Protein 4XCZ (pdb70)

Sequence (397 aa):
MKLIIAGKNNIAVDVTKWIIKTISDIELYSVCNENDHGNDSFQLSFKKFCIQFNIPIISLEDAYHLEDAIFLSSLEFDKIIHPSKFTHNNRIFNIHFSYLPAYKGMYTSAWPILNNEQESGVTLHKIDDHGIDTGAIIDQQKFPLDIEETAKTLYLKYIKIGTEIVIKNLPALISGNYSIVEQSAIKSSYYSKKSIDYKNNLMIDLNKTAHEILQQIIRAFTFRDYQLPRIDDIDIFHGEILSSKSLSKPGTILEKNNYHLILSTIDYDIKLYSDNFDEILTACEDKSPEFISKLLKTENILFEKNHLGWSPIIIAAYHGNMDVIEWLVSKGVNINDRNYKGTTVAMYFKDYMLRSGNYTGLENLINLGLDLFLKDNEGLSVFDYMRKNKNIELFNFMSTFN

B-factor: mean 19.56, std 9.24, range [7.69, 108.97]

InterPro domains:
  IPR002110 Ankyrin repeat [PF12796] (277-343)
  IPR002110 Ankyrin repeat [PS50088] (303-335)
  IPR002110 Ankyrin repeat [SM00248] (303-332)
  IPR002376 Formyl transferase, N-terminal [PF00551] (87-164)
  IPR011034 Formyl transferase-like, C-terminal domain superfamily [SSF50486] (194-268)
  IPR036477 Formyl transferase, N-terminal domain superfamily [SSF53328] (1-190)
  IPR036770 Ankyrin repeat-containing domain superfamily [G3DSA:1.25.40.20] (271-396)
  IPR036770 Ankyrin repeat-containing domain superfamily [SSF48403] (258-392)

Organism: NCBI:txid126385

Solvent-accessible surface area: 19283 Å² total; per-residue (Å²): 87,48,0,0,1,0,0,54,20,37,0,0,0,56,0,1,82,54,0,83,181,70,40,100,133,23,90,20,32,0,6,21,4,134,109,15,139,23,114,47,56,30,6,27,6,1,66,91,15,0,117,130,96,133,11,66,64,29,48,11,98,70,0,28,143,37,101,94,0,0,0,0,4,0,44,30,68,102,106,14,42,38,102,97,19,96,20,98,69,2,0,19,2,14,6,0,69,2,26,15,17,20,15,59,60,13,12,1,41,0,3,39,63,68,56,132,84,6,0,0,0,0,4,27,23,50,117,40,81,26,53,2,6,15,20,35,42,55,121,24,95,26,82,155,66,6,5,6,22,62,0,26,70,56,0,12,121,32,0,17,74,0,0,48,143,19,0,67,28,2,47,80,47,128,59,88,92,95,126,29,59,88,140,160,48,41,100,52,34,141,192,43,13,85,65,192,84,45,140,25,72,41,98,75,36,1,82,67,0,3,19,23,0,14,1,12,4,13,45,59,152,38,24,4,144,15,60,107,38,53,0,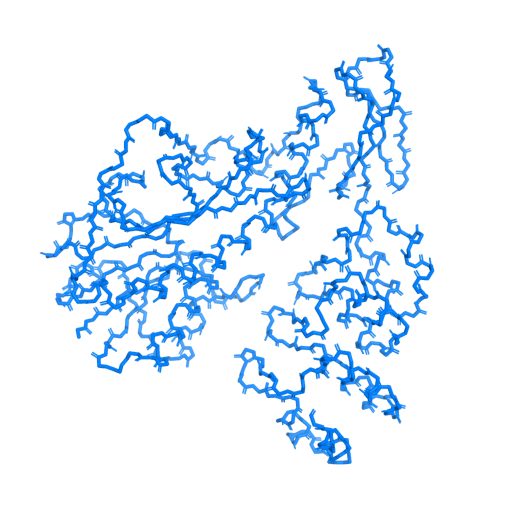4,3,5,72,77,39,107,56,110,34,187,39,159,41,19,47,76,73,76,96,59,136,143,22,0,25,0,0,5,102,48,87,7,0,50,0,20,12,39,14,5,108,95,0,19,84,5,0,67,105,87,53,28,103,88,0,46,143,51,24,53,14,82,48,3,1,103,23,42,27,147,59,0,96,2,0,0,2,14,0,0,87,68,16,18,43,93,0,0,57,42,0,33,88,74,59,10,87,12,28,20,77,13,32,118,6,28,2,0,2,10,27,1,16,52,35,0,77,132,55,57,61,43,120,12,0,101,66,0,28,117,72,41,10,46,3,118,43,118,14,64,131,38,46,9,1,26,44,56,0,144,134,82,173,37,91,136,2,38,77,71,0,62,102,31,179

Structure (mmCIF, N/CA/C/O backbone):
data_4XCZ
#
_entry.id   4XCZ
#
_cell.length_a   78.235
_cell.length_b   78.235
_cell.length_c   151.131
_cell.angle_alpha   90.00
_cell.angle_beta   90.00
_cell.angle_gamma   90.00
#
_symmetry.space_group_name_H-M   'P 41 21 2'
#
loop_
_entity.id
_entity.type
_entity.pdbx_description
1 polymer TDP-3-aminoquinovose-N-formyltransferase
2 non-polymer 'N-{[4-({[(6R)-2-amino-5-formyl-4-oxo-1,4,5,6,7,8-hexahydropteridin-6-yl]methyl}amino)phenyl]carbonyl}-L-glutamic acid'
3 non-polymer '[(3R,4S,5S,6R)-4-amino-3,5-dihydroxy-6-methyloxan-2-yl][hydroxy-[[(2R,3S,5R)-3-hydroxy-5-(5-methyl-2,4-dioxopyrimidin-1-yl)oxolan-2-yl]methoxy]phosphoryl] hydrogen phosphate'
4 non-polymer 'SODIUM ION'
5 non-polymer 'POTASSIUM ION'
6 non-polymer 'CHLORIDE ION'
7 non-polymer 1,2-ETHANEDIOL
8 water water
#
loop_
_atom_site.group_PDB
_atom_site.id
_atom_site.type_symbol
_atom_site.label_atom_id
_atom_site.label_alt_id
_atom_site.label_comp_id
_atom_site.label_asym_id
_atom_site.label_entity_id
_atom_site.label_seq_id
_atom_site.pdbx_PDB_ins_code
_atom_site.Cartn_x
_atom_site.Cartn_y
_atom_site.Cartn_z
_atom_site.occupancy
_atom_site.B_iso_or_equiv
_atom_site.auth_seq_id
_atom_site.auth_comp_id
_atom_site.auth_asym_id
_atom_site.auth_atom_id
_atom_site.pdbx_PDB_model_num
ATOM 1 N N . MET A 1 21 ? -9.920 42.480 7.207 1.00 50.65 1 MET A N 1
ATOM 2 C CA . MET A 1 21 ? -10.865 43.167 8.129 1.00 45.92 1 MET A CA 1
ATOM 3 C C . MET A 1 21 ? -10.761 44.668 7.864 1.00 35.42 1 MET A C 1
ATOM 4 O O . MET A 1 21 ? -10.185 45.068 6.864 1.00 39.64 1 MET A O 1
ATOM 9 N N . LYS A 1 22 ? -11.377 45.485 8.710 1.00 24.76 2 LYS A N 1
ATOM 10 C CA . LYS A 1 22 ? -11.420 46.916 8.463 1.00 20.25 2 LYS A CA 1
ATOM 11 C C . LYS A 1 22 ? -10.477 47.615 9.456 1.00 17.63 2 LYS A C 1
ATOM 12 O O . LYS A 1 22 ? -10.352 47.162 10.580 1.00 17.07 2 LYS A O 1
ATOM 18 N N . LEU A 1 23 ? -9.819 48.687 9.010 1.00 17.11 3 LEU A N 1
ATOM 19 C CA . LEU A 1 23 ? -8.943 49.509 9.865 1.00 16.40 3 LEU A CA 1
ATOM 20 C C . LEU A 1 23 ? -9.362 50.969 9.676 1.00 14.23 3 LEU A C 1
ATOM 21 O O . LEU A 1 23 ? -9.444 51.455 8.554 1.00 17.39 3 LEU A O 1
ATOM 26 N N . ILE A 1 24 ? -9.720 51.613 10.791 1.00 13.30 4 ILE A N 1
ATOM 27 C CA . ILE A 1 24 ? -10.191 52.959 10.752 1.00 13.08 4 ILE A CA 1
ATOM 28 C C . ILE A 1 24 ? -9.090 53.803 11.404 1.00 12.80 4 ILE A C 1
ATOM 29 O O . ILE A 1 24 ? -8.681 53.508 12.526 1.00 13.31 4 ILE A O 1
ATOM 34 N N . ILE A 1 25 ? -8.583 54.737 10.621 1.00 12.05 5 ILE A N 1
ATOM 35 C CA . ILE A 1 25 ? -7.570 55.725 11.061 1.00 12.66 5 ILE A CA 1
ATOM 36 C C . ILE A 1 25 ? -8.275 57.052 11.317 1.00 11.37 5 ILE A C 1
ATOM 37 O O . ILE A 1 25 ? -8.829 57.640 10.401 1.00 10.92 5 ILE A O 1
ATOM 42 N N . ALA A 1 26 ? -8.289 57.468 12.569 1.00 11.17 6 ALA A N 1
ATOM 43 C CA . ALA A 1 26 ? -8.989 58.714 13.046 1.00 10.65 6 ALA A CA 1
ATOM 44 C C . ALA A 1 26 ? -7.894 59.691 13.528 1.00 12.98 6 ALA A C 1
ATOM 45 O O . ALA A 1 26 ? -7.184 59.413 14.474 1.00 12.21 6 ALA A O 1
ATOM 47 N N . GLY A 1 27 ? -7.744 60.785 12.816 1.00 10.28 7 GLY A N 1
ATOM 48 C CA . GLY A 1 27 ? -6.748 61.749 13.224 1.00 10.09 7 GLY A CA 1
ATOM 49 C C . GLY A 1 27 ? -6.301 62.687 12.142 1.00 11.38 7 GLY A C 1
ATOM 50 O O . GLY A 1 27 ? -7.051 62.984 11.194 1.00 12.14 7 GLY A O 1
ATOM 51 N N . LYS A 1 28 ? -5.072 63.176 12.325 1.00 12.58 8 LYS A N 1
ATOM 52 C CA . LYS A 1 28 ? -4.555 64.332 11.587 1.00 11.85 8 LYS A CA 1
ATOM 53 C C . LYS A 1 28 ? -3.057 64.237 11.409 1.00 12.92 8 LYS A C 1
ATOM 54 O O . LYS A 1 28 ? -2.419 63.418 12.018 1.00 12.61 8 LYS A O 1
ATOM 60 N N . ASN A 1 29 ? -2.562 65.106 10.522 1.00 13.09 9 ASN A N 1
ATOM 61 C CA . ASN A 1 29 ? -1.179 65.438 10.373 1.00 13.01 9 ASN A CA 1
ATOM 62 C C . ASN A 1 29 ? -0.323 64.303 9.791 1.00 14.80 9 ASN A C 1
ATOM 63 O O . ASN A 1 29 ? -0.844 63.319 9.249 1.00 12.14 9 ASN A O 1
ATOM 68 N N . ASN A 1 30 ? 0.991 64.468 9.779 1.00 14.61 10 ASN A N 1
ATOM 69 C CA . ASN A 1 30 ? 1.855 63.571 9.045 1.00 15.18 10 ASN A CA 1
ATOM 70 C C . ASN A 1 30 ? 1.915 62.180 9.639 1.00 14.03 10 ASN A C 1
ATOM 71 O O . ASN A 1 30 ? 2.181 61.201 8.939 1.00 17.37 10 ASN A O 1
ATOM 76 N N . ILE A 1 31 ? 1.603 62.104 10.925 1.00 12.76 11 ILE A N 1
ATOM 77 C CA . ILE A 1 31 ? 1.405 60.815 11.545 1.00 12.42 11 ILE A CA 1
ATOM 78 C C . ILE A 1 31 ? 0.255 60.056 10.923 1.00 11.92 11 ILE A C 1
ATOM 79 O O . ILE A 1 31 ? 0.456 58.930 10.502 1.00 13.09 11 ILE A O 1
ATOM 84 N N . ALA A 1 32 ? -0.905 60.675 10.767 1.00 11.52 12 ALA A N 1
ATOM 85 C CA . ALA A 1 32 ? -2.010 59.899 10.151 1.00 11.46 12 ALA A CA 1
ATOM 86 C C . ALA A 1 32 ? -1.720 59.583 8.680 1.00 13.14 12 ALA A C 1
ATOM 87 O O . ALA A 1 32 ? -1.866 58.440 8.227 1.00 13.53 12 ALA A O 1
ATOM 89 N N . VAL A 1 33 ? -1.144 60.552 7.971 1.00 14.57 13 VAL A N 1
ATOM 90 C CA . VAL A 1 33 ? -0.808 60.334 6.557 1.00 14.86 13 VAL A CA 1
ATOM 91 C C . VAL A 1 33 ? 0.252 59.247 6.373 1.00 16.85 13 VAL A C 1
ATOM 92 O O . VAL A 1 33 ? 0.064 58.335 5.570 1.00 16.80 13 VAL A O 1
ATOM 96 N N . ASP A 1 34 ? 1.320 59.268 7.169 1.00 16.26 14 ASP A N 1
ATOM 97 C CA . ASP A 1 34 ? 2.437 58.342 6.937 1.00 16.59 14 ASP A CA 1
ATOM 98 C C . ASP A 1 34 ? 2.129 56.915 7.381 1.00 16.97 14 ASP A C 1
ATOM 99 O O . ASP A 1 34 ? 2.531 55.918 6.784 1.00 17.93 14 ASP A O 1
ATOM 104 N N . VAL A 1 35 ? 1.365 56.813 8.454 1.00 14.66 15 VAL A N 1
ATOM 105 C CA . VAL A 1 35 ? 0.883 55.512 8.859 1.00 14.49 15 VAL A CA 1
ATOM 106 C C . VAL A 1 35 ? 0.048 54.950 7.731 1.00 14.96 15 VAL A C 1
ATOM 107 O O . VAL A 1 35 ? 0.166 53.773 7.412 1.00 17.93 15 VAL A O 1
ATOM 111 N N . THR A 1 36 ? -0.867 55.762 7.243 1.00 16.54 16 THR A N 1
ATOM 112 C CA . THR A 1 36 ? -1.806 55.257 6.196 1.00 14.93 16 THR A CA 1
ATOM 113 C C . THR A 1 36 ? -1.063 54.843 4.908 1.00 17.23 16 THR A C 1
ATOM 114 O O . THR A 1 36 ? -1.343 53.773 4.327 1.00 19.29 16 THR A O 1
ATOM 118 N N . LYS A 1 37 ? -0.046 55.623 4.548 1.00 17.51 17 LYS A N 1
ATOM 119 C CA . LYS A 1 37 ? 0.816 55.309 3.395 1.00 21.02 17 LYS A CA 1
ATOM 120 C C . LYS A 1 37 ? 1.490 53.974 3.595 1.00 22.83 17 LYS A C 1
ATOM 121 O O . LYS A 1 37 ? 1.510 53.139 2.679 1.00 20.33 17 LYS A O 1
ATOM 127 N N . TRP A 1 38 ? 2.052 53.736 4.781 1.00 21.33 18 TRP A N 1
ATOM 128 C CA . TRP A 1 38 ? 2.635 52.450 5.069 1.00 20.71 18 TRP A CA 1
ATOM 129 C C . TRP A 1 38 ? 1.655 51.293 4.956 1.00 22.97 18 TRP A C 1
ATOM 130 O O . TRP A 1 38 ? 2.005 50.207 4.451 1.00 21.35 18 TRP A O 1
ATOM 141 N N . ILE A 1 39 ? 0.421 51.495 5.420 1.00 20.91 19 ILE A N 1
ATOM 142 C CA . ILE A 1 39 ? -0.574 50.421 5.343 1.00 22.06 19 ILE A CA 1
ATOM 143 C C . ILE A 1 39 ? -0.874 50.108 3.893 1.00 21.92 19 ILE A C 1
ATOM 144 O O . ILE A 1 39 ? -0.956 48.939 3.526 1.00 24.20 19 ILE A O 1
ATOM 149 N N . ILE A 1 40 ? -1.116 51.152 3.120 1.00 22.92 20 ILE A N 1
ATOM 150 C CA . ILE A 1 40 ? -1.437 50.991 1.691 1.00 22.62 20 ILE A CA 1
ATOM 151 C C . ILE A 1 40 ? -0.290 50.168 1.053 1.00 26.01 20 ILE A C 1
ATOM 152 O O . ILE A 1 40 ? -0.511 49.213 0.334 1.00 27.25 20 ILE A O 1
ATOM 157 N N . LYS A 1 41 ? 0.945 50.574 1.293 1.00 31.08 21 LYS A N 1
ATOM 158 C CA . LYS A 1 41 ? 2.130 49.874 0.781 1.00 32.29 21 LYS A CA 1
ATOM 159 C C . LYS A 1 41 ? 2.269 48.411 1.214 1.00 32.72 21 LYS A C 1
ATOM 160 O O . LYS A 1 41 ? 2.741 47.582 0.435 1.00 29.15 21 LYS A O 1
ATOM 166 N N . THR A 1 42 ? 1.874 48.080 2.440 1.00 27.91 22 THR A N 1
ATOM 167 C CA . THR A 1 42 ? 2.342 46.876 3.095 1.00 30.54 22 THR A CA 1
ATOM 168 C C . THR A 1 42 ? 1.220 45.878 3.373 1.00 36.57 22 THR A C 1
ATOM 169 O O . THR A 1 42 ? 1.443 44.667 3.344 1.00 36.32 22 THR A O 1
ATOM 173 N N . ILE A 1 43 ? 0.007 46.369 3.613 1.00 34.89 23 ILE A N 1
ATOM 174 C CA . ILE A 1 43 ? -1.084 45.488 4.039 1.00 39.33 23 ILE A CA 1
ATOM 175 C C . ILE A 1 43 ? -2.180 45.421 2.978 1.00 43.68 23 ILE A C 1
ATOM 176 O O . ILE A 1 43 ? -2.906 46.383 2.748 1.00 47.91 23 ILE A O 1
ATOM 181 N N . SER A 1 44 ? -2.319 44.253 2.358 1.00 60.35 24 SER A N 1
ATOM 182 C CA . SER A 1 44 ? -3.132 44.115 1.145 1.00 64.97 24 SER A CA 1
ATOM 183 C C . SER A 1 44 ? -4.630 44.038 1.464 1.00 63.38 24 SER A C 1
ATOM 184 O O . SER A 1 44 ? -5.432 44.872 1.019 1.00 65.72 24 SER A O 1
ATOM 187 N N . ASP A 1 45 ? -4.990 43.041 2.265 1.00 59.30 25 ASP A N 1
ATOM 188 C CA . ASP A 1 45 ? -6.380 42.619 2.404 1.00 64.25 25 ASP A CA 1
ATOM 189 C C . ASP A 1 45 ? -7.052 43.382 3.543 1.00 64.60 25 ASP A C 1
ATOM 190 O O . ASP A 1 45 ? -7.729 42.799 4.396 1.00 64.32 25 ASP A O 1
ATOM 195 N N . ILE A 1 46 ? -6.845 44.692 3.551 1.00 58.42 26 ILE A N 1
ATOM 196 C CA . ILE A 1 46 ? -7.273 45.518 4.661 1.00 50.06 26 ILE A CA 1
ATOM 197 C C . ILE A 1 46 ? -8.052 46.666 4.051 1.00 38.21 26 ILE A C 1
ATOM 198 O O . ILE A 1 46 ? -7.592 47.347 3.138 1.00 37.69 26 ILE A O 1
ATOM 203 N N . GLU A 1 47 ? -9.279 46.807 4.523 1.00 30.71 27 GLU A N 1
ATOM 204 C CA . GLU A 1 47 ? -10.198 47.828 4.075 1.00 28.12 27 GLU A CA 1
ATOM 205 C C . GLU A 1 47 ? -10.038 49.052 4.988 1.00 26.74 27 GLU A C 1
ATOM 206 O O . GLU A 1 47 ? -10.377 48.952 6.160 1.00 22.54 27 GLU A O 1
ATOM 212 N N . LEU A 1 48 ? -9.555 50.161 4.430 1.00 23.31 28 LEU A N 1
ATOM 213 C CA . LEU A 1 48 ? -9.268 51.406 5.161 1.00 20.98 28 LEU A CA 1
ATOM 214 C C . LEU A 1 48 ? -10.442 52.379 5.172 1.00 20.14 28 LEU A C 1
ATOM 215 O O . LEU A 1 48 ? -11.069 52.642 4.145 1.00 18.64 28 LEU A O 1
ATOM 220 N N . TYR A 1 49 ? -10.647 52.989 6.334 1.00 16.03 29 TYR A N 1
ATOM 221 C CA . TYR A 1 49 ? -11.566 54.091 6.549 1.00 15.59 29 TYR A CA 1
ATOM 222 C C . TYR A 1 49 ? -10.797 55.193 7.304 1.00 14.27 29 TYR A C 1
ATOM 223 O O . TYR A 1 49 ? -9.854 54.906 8.021 1.00 15.65 29 TYR A O 1
ATOM 232 N N . SER A 1 50 ? -11.223 56.431 7.076 1.00 13.28 30 SER A N 1
ATOM 233 C CA . SER A 1 50 ? -10.696 57.630 7.692 1.00 14.53 30 SER A CA 1
ATOM 234 C C . SER A 1 50 ? -11.774 58.350 8.482 1.00 13.27 30 SER A C 1
ATOM 235 O O . SER A 1 50 ? -12.920 58.499 8.038 1.00 15.48 30 SER A O 1
ATOM 238 N N . VAL A 1 51 ? -11.387 58.882 9.645 1.00 11.83 31 VAL A N 1
ATOM 239 C CA . VAL A 1 51 ? -12.176 59.853 10.381 1.00 10.49 31 VAL A CA 1
ATOM 240 C C . VAL A 1 51 ? -11.240 61.046 10.596 1.00 10.76 31 VAL A C 1
ATOM 241 O O . VAL A 1 51 ? -10.160 60.882 11.133 1.00 13.45 31 VAL A O 1
ATOM 245 N N . CYS A 1 52 ? -11.696 62.243 10.198 1.00 12.79 32 CYS A N 1
ATOM 246 C CA . CYS A 1 52 ? -10.816 63.410 10.242 1.00 12.45 32 CYS A CA 1
ATOM 247 C C . CYS A 1 52 ? -11.279 64.357 11.349 1.00 14.31 32 CYS A C 1
ATOM 248 O O . CYS A 1 52 ? -12.381 64.238 11.893 1.00 14.77 32 CYS A O 1
ATOM 251 N N . ASN A 1 53 ? -10.370 65.251 11.731 1.00 14.44 33 ASN A N 1
ATOM 252 C CA . ASN A 1 53 ? -10.599 66.197 12.802 1.00 14.83 33 ASN A CA 1
ATOM 253 C C . ASN A 1 53 ? -11.458 67.344 12.288 1.00 17.45 33 ASN A C 1
ATOM 254 O O . ASN A 1 53 ? -11.341 67.702 11.117 1.00 17.03 33 ASN A O 1
ATOM 259 N N . GLU A 1 54 ? -12.245 67.910 13.194 1.00 19.69 34 GLU A N 1
ATOM 260 C CA . GLU A 1 54 ? -13.205 68.971 12.852 1.00 24.02 34 GLU A CA 1
ATOM 261 C C . GLU A 1 54 ? -12.487 70.119 12.180 1.00 20.91 34 GLU A C 1
ATOM 262 O O . GLU A 1 54 ? -13.018 70.654 11.235 1.00 23.55 34 GLU A O 1
ATOM 268 N N . ASN A 1 55 ? -11.297 70.503 12.620 1.00 22.06 35 ASN A N 1
ATOM 269 C CA . ASN A 1 55 ? -10.608 71.639 12.039 1.00 22.84 35 ASN A CA 1
ATOM 270 C C . ASN A 1 55 ? -9.691 71.344 10.861 1.00 21.41 35 ASN A C 1
ATOM 271 O O . ASN A 1 55 ? -8.920 72.214 10.383 1.00 23.72 35 ASN A O 1
ATOM 276 N N . ASP A 1 56 ? -9.718 70.093 10.377 1.00 17.93 36 ASP A N 1
ATOM 277 C CA . ASP A 1 56 ? -9.025 69.713 9.155 1.00 17.57 36 ASP A CA 1
ATOM 278 C C . ASP A 1 56 ? -9.994 70.076 8.043 1.00 18.09 36 ASP A C 1
ATOM 279 O O . ASP A 1 56 ? -10.974 69.389 7.785 1.00 16.25 36 ASP A O 1
ATOM 284 N N . HIS A 1 57 ? -9.717 71.230 7.443 1.00 20.02 37 HIS A N 1
ATOM 285 C CA . HIS A 1 57 ? -10.487 71.736 6.299 1.00 22.52 37 HIS A CA 1
ATOM 286 C C . HIS A 1 57 ? -9.790 71.548 4.956 1.00 21.22 37 HIS A C 1
ATOM 287 O O . HIS A 1 57 ? -10.130 72.284 4.005 1.00 25.89 37 HIS A O 1
ATOM 294 N N . GLY A 1 58 ? -8.844 70.627 4.834 1.00 19.39 38 GLY A N 1
ATOM 295 C CA . GLY A 1 58 ? -8.218 70.267 3.578 1.00 20.30 38 GLY A CA 1
ATOM 296 C C . GLY A 1 58 ? -6.967 71.065 3.181 1.00 18.83 38 GLY A C 1
ATOM 297 O O . GLY A 1 58 ? -6.458 70.901 2.063 1.00 21.69 38 GLY A O 1
ATOM 298 N N . ASN A 1 59 ? -6.419 71.856 4.106 1.00 20.01 39 ASN A N 1
ATOM 299 C CA . ASN A 1 59 ? -5.280 72.704 3.782 1.00 24.03 39 ASN A CA 1
ATOM 300 C C . ASN A 1 59 ? -4.048 72.122 4.365 1.00 23.18 39 ASN A C 1
ATOM 301 O O . ASN A 1 59 ? -3.997 71.980 5.612 1.00 21.11 39 ASN A O 1
ATOM 306 N N . ASP A 1 60 ? -3.075 71.814 3.516 1.00 21.98 40 ASP A N 1
ATOM 307 C CA . ASP A 1 60 ? -1.746 71.480 3.942 1.00 23.66 40 ASP A CA 1
ATOM 308 C C . ASP A 1 60 ? -1.117 72.710 4.621 1.00 22.67 40 ASP A C 1
ATOM 309 O O . ASP A 1 60 ? -1.381 73.862 4.230 1.00 25.97 40 ASP A O 1
ATOM 314 N N . SER A 1 61 ? -0.331 72.462 5.659 1.00 20.73 41 SER A N 1
ATOM 315 C CA . SER A 1 61 ? 0.419 73.496 6.388 1.00 19.84 41 SER A CA 1
ATOM 316 C C . SER A 1 61 ? 1.794 72.905 6.734 1.00 15.96 41 SER A C 1
ATOM 317 O O . SER A 1 61 ? 2.277 72.024 6.023 1.00 17.63 41 SER A O 1
ATOM 320 N N . PHE A 1 62 ? 2.356 73.223 7.927 1.00 15.40 42 PHE A N 1
ATOM 321 C CA . PHE A 1 62 ? 3.551 72.497 8.373 1.00 16.91 42 PHE A CA 1
ATOM 322 C C . PHE A 1 62 ? 3.300 71.010 8.459 1.00 15.80 42 PHE A C 1
ATOM 323 O O . PHE A 1 62 ? 4.267 70.236 8.509 1.00 18.47 42 PHE A O 1
ATOM 331 N N . GLN A 1 63 ? 2.031 70.651 8.672 1.00 14.85 43 GLN A N 1
ATOM 332 C CA . GLN A 1 63 ? 1.604 69.261 8.523 1.00 15.01 43 GLN A CA 1
ATOM 333 C C . GLN A 1 63 ? 0.550 69.190 7.379 1.00 15.42 43 GLN A C 1
ATOM 334 O O . GLN A 1 63 ? -0.283 70.076 7.207 1.00 18.13 43 GLN A O 1
ATOM 340 N N . LEU A 1 64 ? 0.605 68.039 6.726 1.00 19.41 44 LEU A N 1
ATOM 341 C CA . LEU A 1 64 ? -0.370 67.644 5.688 1.00 18.07 44 LEU A CA 1
ATOM 342 C C . LEU A 1 64 ? -1.765 67.547 6.286 1.00 19.90 44 LEU A C 1
ATOM 343 O O . LEU A 1 64 ? -1.920 67.139 7.441 1.00 18.91 44 LEU A O 1
ATOM 348 N N . SER A 1 65 ? -2.770 67.916 5.486 1.00 16.94 45 SER A N 1
ATOM 349 C CA . SER A 1 65 ? -4.172 67.583 5.700 1.00 17.21 45 SER A CA 1
ATOM 350 C C . SER A 1 65 ? -4.440 66.125 5.398 1.00 15.19 45 SER A C 1
ATOM 351 O O . SER A 1 65 ? -4.128 65.578 4.315 1.00 14.35 45 SER A O 1
ATOM 354 N N . PHE A 1 66 ? -4.900 65.419 6.446 1.00 12.39 46 PHE A N 1
ATOM 355 C CA . PHE A 1 66 ? -5.236 64.015 6.279 1.00 12.45 46 PHE A CA 1
ATOM 356 C C . PHE A 1 66 ? -6.485 63.901 5.411 1.00 12.27 46 PHE A C 1
ATOM 357 O O . PHE A 1 66 ? -6.491 62.989 4.587 1.00 12.99 46 PHE A O 1
ATOM 365 N N . LYS A 1 67 ? -7.408 64.858 5.527 1.00 12.62 47 LYS A N 1
ATOM 366 C CA . LYS A 1 67 ? -8.661 64.908 4.702 1.00 15.88 47 LYS A CA 1
ATOM 367 C C . LYS A 1 67 ? -8.278 64.960 3.217 1.00 17.05 47 LYS A C 1
ATOM 368 O O . LYS A 1 67 ? -8.782 64.189 2.409 1.00 15.72 47 LYS A O 1
ATOM 374 N N . LYS A 1 68 ? -7.365 65.860 2.875 1.00 16.22 48 LYS A N 1
ATOM 375 C CA . LYS A 1 68 ? -6.932 66.003 1.470 1.00 15.68 48 LYS A CA 1
ATOM 376 C C . LYS A 1 68 ? -6.323 64.732 0.912 1.00 16.58 48 LYS A C 1
ATOM 377 O O . LYS A 1 68 ? -6.665 64.271 -0.197 1.00 17.12 48 LYS A O 1
ATOM 383 N N . PHE A 1 69 ? -5.462 64.135 1.725 1.00 13.80 49 PHE A N 1
ATOM 384 C CA . PHE A 1 69 ? -4.794 62.971 1.387 1.00 15.10 49 PHE A CA 1
ATOM 385 C C . PHE A 1 69 ? -5.824 61.870 1.147 1.00 17.10 49 PHE A C 1
ATOM 386 O O . PHE A 1 69 ? -5.689 61.104 0.187 1.00 16.96 49 PHE A O 1
ATOM 394 N N . CYS A 1 70 ? -6.751 61.688 2.075 1.00 17.23 50 CYS A N 1
ATOM 395 C CA . CYS A 1 70 ? -7.724 60.575 1.954 1.00 15.30 50 CYS A CA 1
ATOM 396 C C . CYS A 1 70 ? -8.596 60.736 0.706 1.00 18.00 50 CYS A C 1
ATOM 397 O O . CYS A 1 70 ? -8.902 59.738 0.026 1.00 18.26 50 CYS A O 1
ATOM 400 N N . ILE A 1 71 ? -8.957 61.969 0.411 1.00 18.53 51 ILE A N 1
ATOM 401 C CA . ILE A 1 71 ? -9.799 62.212 -0.762 1.00 18.24 51 ILE A CA 1
ATOM 402 C C . ILE A 1 71 ? -8.967 61.846 -1.989 1.00 20.63 51 ILE A C 1
ATOM 403 O O . ILE A 1 71 ? -9.413 61.109 -2.881 1.00 18.59 51 ILE A O 1
ATOM 408 N N . GLN A 1 72 ? -7.726 62.294 -2.037 1.00 18.08 52 GLN A N 1
ATOM 409 C CA . GLN A 1 72 ? -6.906 61.975 -3.197 1.00 22.70 52 GLN A CA 1
ATOM 410 C C . GLN A 1 72 ? -6.605 60.485 -3.387 1.00 24.23 52 GLN A C 1
ATOM 411 O O . GLN A 1 72 ? -6.635 59.968 -4.516 1.00 24.76 52 GLN A O 1
ATOM 417 N N . PHE A 1 73 ? -6.344 59.764 -2.295 1.00 20.03 53 PHE A N 1
ATOM 418 C CA . PHE A 1 73 ? -6.112 58.342 -2.315 1.00 22.43 53 PHE A CA 1
ATOM 419 C C . PHE A 1 73 ? -7.316 57.420 -2.177 1.00 21.53 53 PHE A C 1
ATOM 420 O O . PHE A 1 73 ? -7.112 56.225 -2.024 1.00 19.59 53 PHE A O 1
ATOM 428 N N . ASN A 1 74 ? -8.529 57.948 -2.310 1.00 21.44 54 ASN A N 1
ATOM 429 C CA . ASN A 1 74 ? -9.745 57.137 -2.350 1.00 24.13 54 ASN A CA 1
ATOM 430 C C . ASN A 1 74 ? -9.922 56.311 -1.088 1.00 24.38 54 ASN A C 1
ATOM 431 O O . ASN A 1 74 ? -10.459 55.186 -1.097 1.00 24.52 54 ASN A O 1
ATOM 436 N N . ILE A 1 75 ? -9.488 56.910 0.025 1.00 21.35 55 ILE A N 1
ATOM 437 C CA . ILE A 1 75 ? -9.802 56.343 1.320 1.00 23.10 55 ILE A CA 1
ATOM 438 C C . ILE A 1 75 ? -11.106 56.952 1.802 1.00 17.18 55 ILE A C 1
ATOM 439 O O . ILE A 1 75 ? -11.260 58.165 1.987 1.00 18.69 55 ILE A O 1
ATOM 444 N N . PRO A 1 76 ? -12.122 56.108 2.003 1.00 17.59 56 PRO A N 1
ATOM 445 C CA . PRO A 1 76 ? -13.4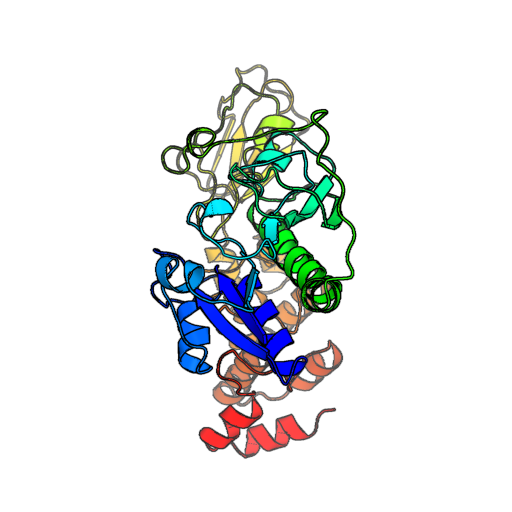11 56.695 2.350 1.00 16.61 56 PRO A CA 1
ATOM 446 C C . PRO A 1 76 ? -13.403 57.391 3.713 1.00 15.71 56 PRO A C 1
ATOM 447 O O . PRO A 1 76 ? -12.960 56.772 4.691 1.00 16.58 56 PRO A O 1
ATOM 451 N N . ILE A 1 77 ? -13.944 58.611 3.758 1.00 17.78 57 ILE A N 1
ATOM 452 C CA . ILE A 1 77 ? -14.098 59.353 4.998 1.00 19.20 57 ILE A CA 1
ATOM 453 C C . ILE A 1 77 ? -15.464 59.138 5.632 1.00 20.95 57 ILE A C 1
ATOM 454 O O . ILE A 1 77 ? -16.504 59.254 4.971 1.00 18.35 57 ILE A O 1
ATOM 459 N N . ILE A 1 78 ? -15.433 58.704 6.897 1.00 15.51 58 ILE A N 1
ATOM 460 C CA . ILE A 1 78 ? -16.661 58.420 7.633 1.00 16.26 58 ILE A CA 1
ATOM 461 C C . ILE A 1 78 ? -16.658 59.288 8.887 1.00 15.10 58 ILE A C 1
ATOM 462 O O . ILE A 1 78 ? -15.634 59.910 9.245 1.00 16.14 58 ILE A O 1
ATOM 467 N N . SER A 1 79 ? -17.854 59.449 9.467 1.00 17.21 59 SER A N 1
ATOM 468 C CA . SER A 1 79 ? -18.033 60.122 10.753 1.00 17.82 59 SER A CA 1
ATOM 469 C C . SER A 1 79 ? -17.597 59.195 11.894 1.00 14.24 59 SER A C 1
ATOM 470 O O . SER A 1 79 ? -17.581 57.963 11.744 1.00 16.69 59 SER A O 1
ATOM 473 N N . LEU A 1 80 ? -17.296 59.755 13.064 1.00 15.52 60 LEU A N 1
ATOM 474 C CA . LEU A 1 80 ? -17.051 58.952 14.258 1.00 16.98 60 LEU A CA 1
ATOM 475 C C . LEU A 1 80 ? -18.272 58.104 14.571 1.00 16.89 60 LEU A C 1
ATOM 476 O O . LEU A 1 80 ? -18.130 56.904 14.904 1.00 17.29 60 LEU A O 1
ATOM 481 N N . GLU A 1 81 ? -19.458 58.664 14.333 1.00 18.79 61 GLU A N 1
ATOM 482 C CA . GLU A 1 81 ? -20.678 57.860 14.619 1.00 22.37 61 GLU A CA 1
ATOM 483 C C . GLU A 1 81 ? -20.742 56.621 13.733 1.00 19.62 61 GLU A C 1
ATOM 484 O O . GLU A 1 81 ? -21.017 55.504 14.218 1.00 21.49 61 GLU A O 1
ATOM 490 N N . ASP A 1 82 ? -20.374 56.757 12.458 1.00 20.06 62 ASP A N 1
ATOM 491 C CA . ASP A 1 82 ? -20.269 55.600 11.561 1.00 18.55 62 ASP A CA 1
ATOM 492 C C . ASP A 1 82 ? -19.293 54.548 12.023 1.00 18.18 62 ASP A C 1
ATOM 493 O O . ASP A 1 82 ? -19.494 53.317 11.903 1.00 17.79 62 ASP A O 1
ATOM 498 N N . ALA A 1 83 ? -18.190 55.044 12.576 1.00 14.88 63 ALA A N 1
ATOM 499 C CA . ALA A 1 83 ? -17.166 54.139 13.053 1.00 14.31 63 ALA A CA 1
ATOM 500 C C . ALA A 1 83 ? -17.666 53.222 14.159 1.00 14.35 63 ALA A C 1
ATOM 501 O O . ALA A 1 83 ? -17.283 52.060 14.219 1.00 16.55 63 ALA A O 1
ATOM 503 N N . TYR A 1 84 ? -18.524 53.732 15.057 1.00 15.79 64 TYR A N 1
ATOM 504 C CA . TYR A 1 84 ? -19.040 52.875 16.126 1.00 17.45 64 TYR A CA 1
ATOM 505 C C . TYR A 1 84 ? -19.764 51.672 15.552 1.00 17.58 64 TYR A C 1
ATOM 506 O O . TYR A 1 84 ? -19.864 50.640 16.231 1.00 18.88 64 TYR A O 1
ATOM 515 N N . HIS A 1 85 ? -20.361 51.847 14.375 1.00 18.40 65 HIS A N 1
ATOM 516 C CA . HIS A 1 85 ? -21.202 50.772 13.816 1.00 17.58 65 HIS A CA 1
ATOM 517 C C . HIS A 1 85 ? -20.444 49.755 12.998 1.00 19.03 65 HIS A C 1
ATOM 518 O O . HIS A 1 85 ? -20.955 48.653 12.714 1.00 21.98 65 HIS A O 1
ATOM 525 N N . LEU A 1 86 ? -19.194 50.051 12.662 1.00 17.83 66 LEU A N 1
ATOM 526 C CA . LEU A 1 86 ? -18.429 49.063 11.920 1.00 19.38 66 LEU A CA 1
ATOM 527 C C . LEU A 1 86 ? -17.966 47.917 12.779 1.00 21.92 66 LEU A C 1
ATOM 528 O O . LEU A 1 86 ? -17.388 48.088 13.843 1.00 24.27 66 LEU A O 1
ATOM 533 N N . GLU A 1 87 ? -18.364 46.732 12.338 1.00 26.35 67 GLU A N 1
ATOM 534 C CA . GLU A 1 87 ? -17.974 45.510 12.981 1.00 29.98 67 GLU A CA 1
ATOM 535 C C . GLU A 1 87 ? -16.791 44.959 12.191 1.00 24.16 67 GLU A C 1
ATOM 536 O O . GLU A 1 87 ? -16.507 45.394 11.078 1.00 27.07 67 GLU A O 1
ATOM 542 N N . ASP A 1 88 ? -16.069 44.070 12.856 1.00 26.11 68 ASP A N 1
ATOM 543 C CA . ASP A 1 88 ? -14.830 43.460 12.375 1.00 27.65 68 ASP A CA 1
ATOM 544 C C . ASP A 1 88 ? -13.788 44.493 12.011 1.00 24.74 68 ASP A C 1
ATOM 545 O O . ASP A 1 88 ? -13.155 44.376 10.976 1.00 26.06 68 ASP A O 1
ATOM 550 N N . ALA A 1 89 ? -13.711 45.532 12.839 1.00 19.84 69 ALA A N 1
ATOM 551 C CA . ALA A 1 89 ? -12.767 46.601 12.629 1.00 19.55 69 ALA A CA 1
ATOM 552 C C . ALA A 1 89 ? -11.803 46.756 13.804 1.00 16.94 69 ALA A C 1
ATOM 553 O O . ALA A 1 89 ? -12.009 46.291 14.927 1.00 18.77 69 ALA A O 1
ATOM 555 N N . ILE A 1 90 ? -10.719 47.437 13.473 1.00 17.07 70 ILE A N 1
ATOM 556 C CA . ILE A 1 90 ? -9.761 47.991 14.437 1.00 18.18 70 ILE A CA 1
ATOM 557 C C . ILE A 1 90 ? -9.825 49.506 14.268 1.00 15.60 70 ILE A C 1
ATOM 558 O O . ILE A 1 90 ? -10.030 50.019 13.149 1.00 13.42 70 ILE A O 1
ATOM 563 N N . PHE A 1 91 ? -9.806 50.219 15.397 1.00 15.92 71 PHE A N 1
ATOM 564 C CA . PHE A 1 91 ? -9.864 51.679 15.398 1.00 13.07 71 PHE A CA 1
ATOM 565 C C . PHE A 1 91 ? -8.575 52.247 15.985 1.00 12.51 71 PHE A C 1
ATOM 566 O O . PHE A 1 91 ? -8.194 51.828 17.092 1.00 12.04 71 PHE A O 1
ATOM 574 N N . LEU A 1 92 ? -7.901 53.127 15.229 1.00 11.78 72 LEU A N 1
ATOM 575 C CA . LEU A 1 92 ? -6.625 53.709 15.657 1.00 12.16 72 LEU A CA 1
ATOM 576 C C . LEU A 1 92 ? -6.712 55.255 15.558 1.00 11.74 72 LEU A C 1
ATOM 577 O O . LEU A 1 92 ? -6.847 55.830 14.465 1.00 10.57 72 LEU A O 1
ATOM 582 N N . SER A 1 93 ? -6.579 55.879 16.724 1.00 11.21 73 SER A N 1
ATOM 583 C CA A SER A 1 93 ? -6.547 57.340 16.843 0.50 11.57 73 SER A CA 1
ATOM 584 C CA B SER A 1 93 ? -6.538 57.349 16.812 0.50 9.71 73 SER A CA 1
ATOM 585 C C . SER A 1 93 ? -5.113 57.880 16.834 1.00 11.96 73 SER A C 1
ATOM 586 O O . SER A 1 93 ? -4.258 57.391 17.578 1.00 10.24 73 SER A O 1
ATOM 591 N N . LEU A 1 94 ? -4.899 58.840 15.952 1.00 11.10 74 LEU A N 1
ATOM 592 C CA . LEU A 1 94 ? -3.619 59.525 15.751 1.00 11.70 74 LEU A CA 1
ATOM 593 C C . LEU A 1 94 ? -3.835 61.034 15.793 1.00 11.99 74 LEU A C 1
ATOM 594 O O . LEU A 1 94 ? -4.110 61.653 14.759 1.00 12.79 74 LEU A O 1
ATOM 599 N N . GLU A 1 95 ? -3.658 61.614 16.976 1.00 11.86 75 GLU A N 1
ATOM 600 C CA . GLU A 1 95 ? -3.944 63.037 17.198 1.00 12.20 75 GLU A CA 1
ATOM 601 C C . GLU A 1 95 ? -5.372 63.437 16.868 1.00 12.17 75 GLU A C 1
ATOM 602 O O . GLU A 1 95 ? -5.641 64.551 16.422 1.00 13.34 75 GLU A O 1
ATOM 608 N N . PHE A 1 96 ? -6.319 62.530 17.085 1.00 11.91 76 PHE A N 1
ATOM 609 C CA . PHE A 1 96 ? -7.721 62.793 16.963 1.00 11.22 76 PHE A CA 1
ATOM 610 C C . PHE A 1 96 ? -8.288 63.739 18.016 1.00 11.23 76 PHE A C 1
ATOM 611 O O . PHE A 1 96 ? -7.746 63.926 19.101 1.00 13.28 76 PHE A O 1
ATOM 619 N N . ASP A 1 97 ? -9.374 64.396 17.648 1.00 13.69 77 ASP A N 1
ATOM 620 C CA . ASP A 1 97 ? -9.829 65.501 18.442 1.00 13.45 77 ASP A CA 1
ATOM 621 C C . ASP A 1 97 ? -11.078 65.251 19.235 1.00 13.76 77 ASP A C 1
ATOM 622 O O . ASP A 1 97 ? -11.484 66.119 19.974 1.00 19.93 77 ASP A O 1
ATOM 627 N N . LYS A 1 98 ? -11.717 64.109 19.052 1.00 14.61 78 LYS A N 1
ATOM 628 C CA . LYS A 1 98 ? -12.967 63.829 19.786 1.00 16.16 78 LYS A CA 1
ATOM 629 C C . LYS A 1 98 ? -12.820 62.680 20.756 1.00 14.52 78 LYS A C 1
ATOM 630 O O . LYS A 1 98 ? -12.138 61.705 20.455 1.00 15.61 78 LYS A O 1
ATOM 636 N N . ILE A 1 99 ? -13.440 62.769 21.945 1.00 15.59 79 ILE A N 1
ATOM 637 C CA . ILE A 1 99 ? -13.416 61.708 22.943 1.00 15.78 79 ILE A CA 1
ATOM 638 C C . ILE A 1 99 ? -14.084 60.446 22.398 1.00 14.88 79 ILE A C 1
ATOM 639 O O . ILE A 1 99 ? -15.169 60.539 21.815 1.00 16.74 79 ILE A O 1
ATOM 644 N N . ILE A 1 100 ? -13.349 59.350 22.565 1.00 14.29 80 ILE A N 1
ATOM 645 C CA . ILE A 1 100 ? -13.716 58.006 22.163 1.00 15.17 80 ILE A CA 1
ATOM 646 C C . ILE A 1 100 ? -14.049 57.150 23.389 1.00 14.55 80 ILE A C 1
ATOM 647 O O . ILE A 1 100 ? -13.219 56.957 24.272 1.00 17.14 80 ILE A O 1
ATOM 652 N N . HIS A 1 101 ? -15.314 56.671 23.406 1.00 17.12 81 HIS A N 1
ATOM 653 C CA . HIS A 1 101 ? -15.844 55.865 24.525 1.00 15.61 81 HIS A CA 1
ATOM 654 C C . HIS A 1 101 ? -15.937 54.426 24.096 1.00 14.01 81 HIS A C 1
ATOM 655 O O . HIS A 1 101 ? -16.697 54.128 23.169 1.00 13.10 81 HIS A O 1
ATOM 662 N N . PRO A 1 102 ? -15.138 53.546 24.688 1.00 16.54 82 PRO A N 1
ATOM 663 C CA . PRO A 1 102 ? -15.036 52.131 24.341 1.00 19.21 82 PRO A CA 1
ATOM 664 C C . PRO A 1 102 ? -16.362 51.400 24.384 1.00 18.82 82 PRO A C 1
ATOM 665 O O . PRO A 1 102 ? -16.554 50.463 23.609 1.00 17.87 82 PRO A O 1
ATOM 669 N N . SER A 1 103 ? -17.264 51.855 25.247 1.00 18.47 83 SER A N 1
ATOM 670 C CA . SER A 1 103 ? -18.612 51.255 25.351 1.00 20.54 83 SER A CA 1
ATOM 671 C C . SER A 1 103 ? -19.480 51.349 24.061 1.00 17.83 83 SER A C 1
ATOM 672 O O . SER A 1 103 ? -20.459 50.597 23.875 1.00 18.15 83 SER A O 1
ATOM 675 N N . LYS A 1 104 ? -19.106 52.235 23.143 1.00 14.88 84 LYS A N 1
ATOM 676 C CA . LYS A 1 104 ? -19.852 52.452 21.931 1.00 14.81 84 LYS A CA 1
ATOM 677 C C . LYS A 1 104 ? -19.415 51.542 20.797 1.00 15.02 84 LYS A C 1
ATOM 678 O O . LYS A 1 104 ? -20.033 51.652 19.745 1.00 17.30 84 LYS A O 1
ATOM 684 N N . PHE A 1 105 ? -18.455 50.643 21.045 1.00 15.11 85 PHE A N 1
ATOM 685 C CA . PHE A 1 105 ? -18.058 49.695 20.016 1.00 16.17 85 PHE A CA 1
ATOM 686 C C . PHE A 1 105 ? -18.414 48.260 20.400 1.00 17.77 85 PHE A C 1
ATOM 687 O O . PHE A 1 105 ? -18.515 47.948 21.605 1.00 17.88 85 PHE A O 1
ATOM 695 N N . THR A 1 106 ? -18.548 47.424 19.361 1.00 21.21 86 THR A N 1
ATOM 696 C CA . THR A 1 106 ? -18.805 45.984 19.567 1.00 21.34 86 THR A CA 1
ATOM 697 C C . THR A 1 106 ? -17.563 45.290 20.130 1.00 26.39 86 THR A C 1
ATOM 698 O O . THR A 1 106 ? -17.647 44.265 20.819 1.00 28.76 86 THR A O 1
ATOM 702 N N . HIS A 1 107 ? -16.398 45.874 19.875 1.00 20.22 87 HIS A N 1
ATOM 703 C CA . HIS A 1 107 ? -15.120 45.255 20.155 1.00 20.08 87 HIS A CA 1
ATOM 704 C C . HIS A 1 107 ? -14.254 46.191 21.007 1.00 17.67 87 HIS A C 1
ATOM 705 O O . HIS A 1 107 ? -14.653 47.306 21.303 1.00 16.72 87 HIS A O 1
ATOM 712 N N . ASN A 1 108 ? -13.073 45.702 21.367 1.00 16.88 88 ASN A N 1
ATOM 713 C CA A ASN A 1 108 ? -12.094 46.358 22.257 0.50 20.44 88 ASN A CA 1
ATOM 714 C CA B ASN A 1 108 ? -12.194 46.550 22.174 0.50 19.85 88 ASN A CA 1
ATOM 715 C C . ASN A 1 108 ? -10.814 46.674 21.496 1.00 18.33 88 ASN A C 1
ATOM 716 O O . ASN A 1 108 ? -9.752 46.925 22.113 1.00 20.02 88 ASN A O 1
ATOM 725 N N . ARG A 1 109 ? -10.866 46.657 20.158 1.00 15.21 89 ARG A N 1
ATOM 726 C CA . ARG A 1 109 ? -9.710 46.786 19.318 1.00 15.21 89 ARG A CA 1
ATOM 727 C C . ARG A 1 109 ? -9.547 48.283 19.002 1.00 14.01 89 ARG A C 1
ATOM 728 O O . ARG A 1 109 ? -9.708 48.723 17.835 1.00 14.43 89 ARG A O 1
ATOM 736 N N . ILE A 1 110 ? -9.263 49.055 20.061 1.00 14.22 90 ILE A N 1
ATOM 737 C CA . ILE A 1 110 ? -9.311 50.530 19.984 1.00 13.25 90 ILE A CA 1
ATOM 738 C C . ILE A 1 110 ? -8.062 51.109 20.631 1.00 13.17 90 ILE A C 1
ATOM 7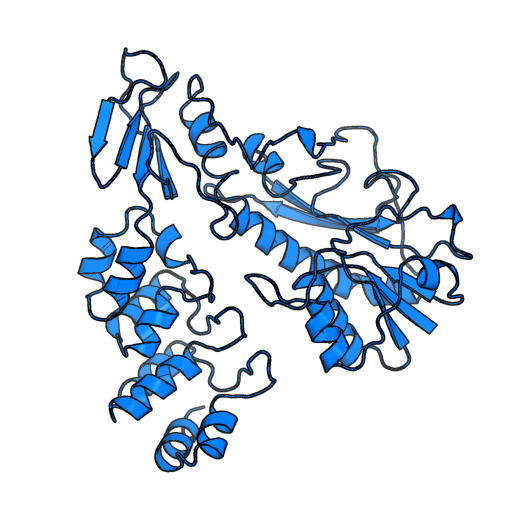39 O O . ILE A 1 110 ? -7.867 50.926 21.818 1.00 12.74 90 ILE A O 1
ATOM 744 N N . PHE A 1 111 ? -7.275 51.764 19.804 1.00 12.66 91 PHE A N 1
ATOM 745 C CA . PHE A 1 111 ? -5.861 52.060 20.070 1.00 13.07 91 PHE A CA 1
ATOM 746 C C . PHE A 1 111 ? -5.625 53.539 19.809 1.00 11.35 91 PHE A C 1
ATOM 747 O O . PHE A 1 111 ? -6.315 54.206 18.979 1.00 9.77 91 PHE A O 1
ATOM 755 N N . ASN A 1 112 ? -4.664 54.077 20.572 1.00 12.70 92 ASN A N 1
ATOM 756 C CA . ASN A 1 112 ? -4.313 55.496 20.489 1.00 10.55 92 ASN A CA 1
ATOM 757 C C . ASN A 1 112 ? -2.773 55.645 20.520 1.00 10.07 92 ASN A C 1
ATOM 758 O O . ASN A 1 112 ? -2.076 54.904 21.222 1.00 10.51 92 ASN A O 1
ATOM 763 N N . ILE A 1 113 ? -2.226 56.608 19.781 1.00 11.07 93 ILE A N 1
ATOM 764 C CA . ILE A 1 113 ? -0.881 57.116 20.061 1.00 12.24 93 ILE A CA 1
ATOM 765 C C . ILE A 1 113 ? -0.986 58.420 20.823 1.00 10.87 93 ILE A C 1
ATOM 766 O O . ILE A 1 113 ? -1.710 59.330 20.391 1.00 13.58 93 ILE A O 1
ATOM 771 N N . HIS A 1 114 ? -0.264 58.506 21.921 1.00 10.47 94 HIS A N 1
ATOM 772 C CA . HIS A 1 114 ? -0.252 59.710 22.744 1.00 11.11 94 HIS A CA 1
ATOM 773 C C . HIS A 1 114 ? 1.191 60.198 22.809 1.00 12.39 94 HIS A C 1
ATOM 774 O O . HIS A 1 114 ? 2.149 59.430 23.040 1.00 12.23 94 HIS A O 1
ATOM 781 N N . PHE A 1 115 ? 1.363 61.490 22.618 1.00 11.42 95 PHE A N 1
ATOM 782 C CA . PHE A 1 115 ? 2.677 62.114 22.531 1.00 9.22 95 PHE A CA 1
ATOM 783 C C . PHE A 1 115 ? 3.254 62.402 23.903 1.00 10.41 95 PHE A C 1
ATOM 784 O O . PHE A 1 115 ? 3.600 63.521 24.230 1.00 11.05 95 PHE A O 1
ATOM 792 N N . SER A 1 116 ? 3.438 61.362 24.693 1.00 10.66 96 SER A N 1
ATOM 793 C CA . SER A 1 116 ? 4.281 61.457 25.912 1.00 9.60 96 SER A CA 1
ATOM 794 C C . SER A 1 116 ? 4.721 60.074 26.321 1.00 10.72 96 SER A C 1
ATOM 795 O O . SER A 1 116 ? 4.230 59.085 25.740 1.00 9.06 96 SER A O 1
ATOM 798 N N . TYR A 1 117 ? 5.596 59.988 27.299 1.00 11.21 97 TYR A N 1
ATOM 799 C CA . TYR A 1 117 ? 5.892 58.722 27.897 1.00 10.38 97 TYR A CA 1
ATOM 800 C C . TYR A 1 117 ? 4.971 58.511 29.085 1.00 9.91 97 TYR A C 1
ATOM 801 O O . TYR A 1 117 ? 5.233 58.874 30.219 1.00 10.57 97 TYR A O 1
ATOM 810 N N . LEU A 1 118 ? 3.859 57.828 28.820 1.00 10.22 98 LEU A N 1
ATOM 811 C CA . LEU A 1 118 ? 2.886 57.672 29.844 1.00 10.41 98 LEU A CA 1
ATOM 812 C C . LEU A 1 118 ? 3.408 56.743 30.971 1.00 11.15 98 LEU A C 1
ATOM 813 O O . LEU A 1 118 ? 4.189 55.840 30.697 1.00 11.63 98 LEU A O 1
ATOM 818 N N . PRO A 1 119 ? 2.967 56.961 32.197 1.00 10.72 99 PRO A N 1
ATOM 819 C CA . PRO A 1 119 ? 1.829 57.744 32.616 1.00 9.79 99 PRO A CA 1
ATOM 820 C C . PRO A 1 119 ? 1.986 59.262 32.776 1.00 9.69 99 PRO A C 1
ATOM 821 O O . PRO A 1 119 ? 0.968 59.942 33.073 1.00 11.67 99 PRO A O 1
ATOM 825 N N . ALA A 1 120 ? 3.179 59.795 32.521 1.00 10.75 100 ALA A N 1
ATOM 826 C CA . ALA A 1 120 ? 3.412 61.235 32.623 1.00 11.04 100 ALA A CA 1
ATOM 827 C C . ALA A 1 120 ? 2.791 61.947 31.407 1.00 10.05 100 ALA A C 1
ATOM 828 O O . ALA A 1 120 ? 2.684 61.380 30.306 1.00 9.23 100 ALA A O 1
ATOM 830 N N . TYR A 1 121 ? 2.331 63.183 31.629 1.00 9.79 101 TYR A N 1
ATOM 831 C CA . TYR A 1 121 ? 1.889 64.087 30.555 1.00 8.87 101 TYR A CA 1
ATOM 832 C C . TYR A 1 121 ? 0.712 63.566 29.726 1.00 8.67 101 TYR A C 1
ATOM 833 O O . TYR A 1 121 ? 0.642 63.709 28.521 1.00 8.96 101 TYR A O 1
ATOM 842 N N . LYS A 1 122 ? -0.255 63.074 30.487 1.00 9.69 102 LYS A N 1
ATOM 843 C CA . LYS A 1 122 ? -1.575 62.865 29.882 1.00 9.04 102 LYS A CA 1
ATOM 844 C C . LYS A 1 122 ? -2.117 64.242 29.494 1.00 10.91 102 LYS A C 1
ATOM 845 O O . LYS A 1 122 ? -1.733 65.251 30.053 1.00 10.25 102 LYS A O 1
ATOM 851 N N . GLY A 1 123 ? -3.000 64.275 28.530 1.00 9.78 103 GLY A N 1
ATOM 852 C CA . GLY A 1 123 ? -3.731 65.488 28.197 1.00 8.78 103 GLY A CA 1
ATOM 853 C C . GLY A 1 123 ? -3.021 66.351 27.135 1.00 9.71 103 GLY A C 1
ATOM 854 O O . GLY A 1 123 ? -2.635 65.844 26.077 1.00 9.88 103 GLY A O 1
ATOM 855 N N . MET A 1 124 ? -2.876 67.650 27.412 1.00 11.22 104 MET A N 1
ATOM 856 C CA . MET A 1 124 ? -2.664 68.664 26.388 1.00 11.05 104 MET A CA 1
ATOM 857 C C . MET A 1 124 ? -1.223 69.205 26.424 1.00 11.54 104 MET A C 1
ATOM 858 O O . MET A 1 124 ? -0.534 69.148 27.467 1.00 11.41 104 MET A O 1
ATOM 863 N N . TYR A 1 125 ? -0.858 69.773 25.285 1.00 11.51 105 TYR A N 1
ATOM 864 C CA . TYR A 1 125 ? 0.332 70.610 25.189 1.00 10.02 105 TYR A CA 1
ATOM 865 C C . TYR A 1 125 ? 1.552 69.828 25.614 1.00 9.59 105 TYR A C 1
ATOM 866 O O . TYR A 1 125 ? 2.464 70.316 26.283 1.00 9.41 105 TYR A O 1
ATOM 875 N N . THR A 1 126 ? 1.653 68.600 25.130 1.00 9.57 106 THR A N 1
ATOM 876 C CA . THR A 1 126 ? 2.747 67.758 25.549 1.00 10.47 106 THR A CA 1
ATOM 877 C C . THR A 1 126 ? 4.093 68.166 24.924 1.00 9.81 106 THR A C 1
ATOM 878 O O . THR A 1 126 ? 5.153 67.632 25.296 1.00 10.35 106 THR A O 1
ATOM 882 N N . SER A 1 127 ? 4.092 69.019 23.901 1.00 8.87 107 SER A N 1
ATOM 883 C CA . SER A 1 127 ? 5.305 69.587 23.315 1.00 10.03 107 SER A CA 1
ATOM 884 C C . SER A 1 127 ? 5.818 70.740 24.172 1.00 9.46 107 SER A C 1
ATOM 885 O O . SER A 1 127 ? 6.936 71.217 23.914 1.00 10.65 107 SER A O 1
ATOM 888 N N . ALA A 1 128 ? 5.001 71.302 25.062 1.00 8.64 108 ALA A N 1
ATOM 889 C CA . ALA A 1 128 ? 5.403 72.395 25.920 1.00 9.06 108 ALA A CA 1
ATOM 890 C C . ALA A 1 128 ? 5.708 72.004 27.354 1.00 9.24 108 ALA A C 1
ATOM 891 O O . ALA A 1 128 ? 6.708 72.375 27.931 1.00 8.82 108 ALA A O 1
ATOM 893 N N . TRP A 1 129 ? 4.844 71.230 28.013 1.00 9.68 109 TRP A N 1
ATOM 894 C CA . TRP A 1 129 ? 4.946 70.989 29.408 1.00 9.72 109 TRP A CA 1
ATOM 895 C C . TRP A 1 129 ? 6.248 70.299 29.803 1.00 10.57 109 TRP A C 1
ATOM 896 O O . TRP A 1 129 ? 6.782 70.620 30.826 1.00 10.91 109 TRP A O 1
ATOM 907 N N . PRO A 1 130 ? 6.723 69.297 29.043 1.00 10.74 110 PRO A N 1
ATOM 908 C CA . PRO A 1 130 ? 8.013 68.711 29.440 1.00 11.02 110 PRO A CA 1
ATOM 909 C C . PRO A 1 130 ? 9.172 69.702 29.464 1.00 10.06 110 PRO A C 1
ATOM 910 O O . PRO A 1 130 ? 10.097 69.520 30.264 1.00 11.80 110 PRO A O 1
ATOM 914 N N . ILE A 1 131 ? 9.132 70.660 28.562 1.00 10.22 111 ILE A N 1
ATOM 915 C CA . ILE A 1 131 ? 10.132 71.717 28.482 1.00 10.93 111 ILE A CA 1
ATOM 916 C C . ILE A 1 131 ? 9.942 72.693 29.642 1.00 12.35 111 ILE A C 1
ATOM 917 O O . ILE A 1 131 ? 10.910 73.077 30.286 1.00 12.83 111 ILE A O 1
ATOM 922 N N . LEU A 1 132 ? 8.703 73.117 29.899 1.00 11.22 112 LEU A N 1
ATOM 923 C CA . LEU A 1 132 ? 8.451 73.981 31.027 1.00 11.00 112 LEU A CA 1
ATOM 924 C C . LEU A 1 132 ? 8.954 73.396 32.315 1.00 11.88 112 LEU A C 1
ATOM 925 O O . LEU A 1 132 ? 9.368 74.089 33.228 1.00 14.95 112 LEU A O 1
ATOM 930 N N . ASN A 1 133 ? 8.795 72.091 32.471 1.00 11.01 113 ASN A N 1
ATOM 931 C CA . ASN A 1 133 ? 9.173 71.338 33.665 1.00 11.96 113 ASN A CA 1
ATOM 932 C C . ASN A 1 133 ? 10.614 70.823 33.637 1.00 12.67 113 ASN A C 1
ATOM 933 O O . ASN A 1 133 ? 11.055 70.082 34.548 1.00 14.55 113 ASN A O 1
ATOM 938 N N . ASN A 1 134 ? 11.389 71.299 32.667 1.00 13.23 114 ASN A N 1
ATOM 939 C CA . ASN A 1 134 ? 12.803 70.939 32.550 1.00 16.66 114 ASN A CA 1
ATOM 940 C C . ASN A 1 134 ? 13.017 69.413 32.605 1.00 15.76 114 ASN A C 1
ATOM 941 O O . ASN A 1 134 ? 13.902 68.926 33.315 1.00 16.75 114 ASN A O 1
ATOM 946 N N . GLU A 1 135 ? 12.208 68.627 31.892 1.00 15.02 115 GLU A N 1
ATOM 947 C CA . GLU A 1 135 ? 12.456 67.172 31.794 1.00 13.59 115 GLU A CA 1
ATOM 948 C C . GLU A 1 135 ? 13.745 66.865 31.035 1.00 16.15 115 GLU A C 1
ATOM 949 O O . GLU A 1 135 ? 14.171 67.610 30.141 1.00 14.23 115 GLU A O 1
ATOM 955 N N . GLN A 1 136 ? 14.373 65.720 31.354 1.00 17.38 116 GLN A N 1
ATOM 956 C CA . GLN A 1 136 ? 15.520 65.281 30.613 1.00 19.17 116 GLN A CA 1
ATOM 957 C C . GLN A 1 136 ? 15.127 64.511 29.349 1.00 15.48 116 GLN A C 1
ATOM 958 O O . GLN A 1 136 ? 15.880 64.430 28.391 1.00 15.08 116 GLN A O 1
ATOM 964 N N . GLU A 1 137 ? 13.920 63.961 29.388 1.00 14.54 117 GLU A N 1
ATOM 965 C CA . GLU A 1 137 ? 13.453 63.131 28.261 1.00 15.48 117 GLU A CA 1
ATOM 966 C C . GLU A 1 137 ? 11.945 63.267 28.087 1.00 13.22 117 GLU A C 1
ATOM 967 O O . GLU A 1 137 ? 11.249 63.748 28.954 1.00 13.59 117 GLU A O 1
ATOM 973 N N . SER A 1 138 ? 11.469 62.812 26.920 1.00 13.11 118 SER A N 1
ATOM 974 C CA . SER A 1 138 ? 10.028 62.536 26.730 1.00 12.43 118 SER A CA 1
ATOM 975 C C . SER A 1 138 ? 9.954 61.260 25.930 1.00 12.76 118 SER A C 1
ATOM 976 O O . SER A 1 138 ? 10.871 60.432 25.966 1.00 12.25 118 SER A O 1
ATOM 979 N N . GLY A 1 139 ? 8.805 60.985 25.319 1.00 12.11 119 GLY A N 1
ATOM 980 C CA . GLY A 1 139 ? 8.596 59.807 24.528 1.00 11.80 119 GLY A CA 1
ATOM 981 C C . GLY A 1 139 ? 7.203 59.819 23.933 1.00 11.09 119 GLY A C 1
ATOM 982 O O . GLY A 1 139 ? 6.480 60.834 23.999 1.00 10.66 119 GLY A O 1
ATOM 983 N N . VAL A 1 140 ? 6.804 58.657 23.416 1.00 11.22 120 VAL A N 1
ATOM 984 C CA . VAL A 1 140 ? 5.541 58.434 22.720 1.00 11.01 120 VAL A CA 1
ATOM 985 C C . VAL A 1 140 ? 5.043 57.071 23.122 1.00 11.36 120 VAL A C 1
ATOM 986 O O . VAL A 1 140 ? 5.875 56.165 23.292 1.00 12.18 120 VAL A O 1
ATOM 990 N N . THR A 1 141 ? 3.729 56.925 23.293 1.00 10.15 121 THR A N 1
ATOM 991 C CA . THR A 1 141 ? 3.150 55.747 23.849 1.00 10.39 121 THR A CA 1
ATOM 992 C C . THR A 1 141 ? 1.983 55.301 22.986 1.00 11.22 121 THR A C 1
ATOM 993 O O . THR A 1 141 ? 1.052 56.047 22.672 1.00 11.39 121 THR A O 1
ATOM 997 N N . LEU A 1 142 ? 1.985 54.005 22.683 1.00 11.52 122 LEU A N 1
ATOM 998 C CA . LEU A 1 142 ? 0.830 53.360 22.037 1.00 10.62 122 LEU A CA 1
ATOM 999 C C . LEU A 1 142 ? 0.000 52.632 23.092 1.00 11.50 122 LEU A C 1
ATOM 1000 O O . LEU A 1 142 ? 0.554 51.878 23.906 1.00 10.67 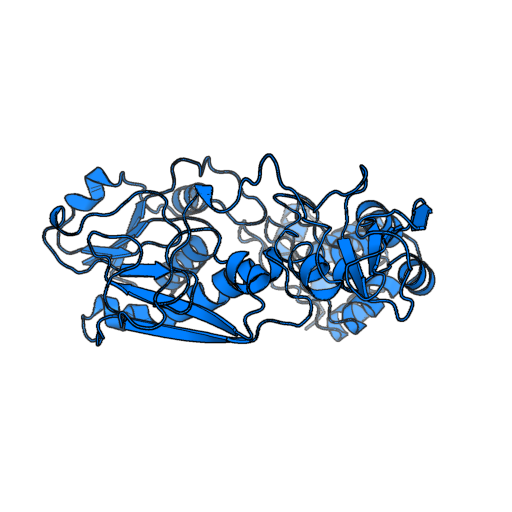122 LEU A O 1
ATOM 1005 N N . HIS A 1 143 ? -1.271 52.890 23.200 1.00 10.59 123 HIS A N 1
ATOM 1006 C CA . HIS A 1 143 ? -2.024 52.311 24.278 1.00 11.68 123 HIS A CA 1
ATOM 1007 C C . HIS A 1 143 ? -3.496 52.083 23.887 1.00 10.44 123 HIS A C 1
ATOM 1008 O O . HIS A 1 143 ? -3.985 52.598 22.878 1.00 11.84 123 HIS A O 1
ATOM 1015 N N . LYS A 1 144 ? -4.186 51.269 24.661 1.00 12.69 124 LYS A N 1
ATOM 1016 C CA . LYS A 1 144 ? -5.616 51.109 24.465 1.00 13.68 124 LYS A CA 1
ATOM 1017 C C . LYS A 1 144 ? -6.348 52.385 24.876 1.00 13.86 124 LYS A C 1
ATOM 1018 O O . LYS A 1 144 ? -6.085 53.074 25.909 1.00 12.27 124 LYS A O 1
ATOM 1024 N N . ILE A 1 145 ? -7.365 52.701 24.107 1.00 12.89 125 ILE A N 1
ATOM 1025 C CA . ILE A 1 145 ? -8.340 53.686 24.512 1.00 14.12 125 ILE A CA 1
ATOM 1026 C C . ILE A 1 145 ? -9.249 53.158 25.611 1.00 15.96 125 ILE A C 1
ATOM 1027 O O . ILE A 1 145 ? -9.822 52.067 25.490 1.00 14.83 125 ILE A O 1
ATOM 1032 N N . ASP A 1 146 ? -9.276 53.876 26.732 1.00 16.39 126 ASP A N 1
ATOM 1033 C CA A ASP A 1 146 ? -10.340 53.634 27.678 0.50 15.53 126 ASP A CA 1
ATOM 1034 C CA B ASP A 1 146 ? -10.223 53.697 27.830 0.50 14.85 126 ASP A CA 1
ATOM 1035 C C . ASP A 1 146 ? -11.153 54.894 27.833 1.00 15.54 126 ASP A C 1
ATOM 1036 O O . ASP A 1 146 ? -10.986 55.838 27.061 1.00 17.64 126 ASP A O 1
ATOM 1045 N N . HIS A 1 147 ? -12.139 54.875 28.719 1.00 15.57 127 HIS A N 1
ATOM 1046 C CA . HIS A 1 147 ? -13.086 55.943 28.752 1.00 16.62 127 HIS A CA 1
ATOM 1047 C C . HIS A 1 147 ? -12.498 57.293 29.062 1.00 16.17 127 HIS A C 1
ATOM 1048 O O . HIS A 1 147 ? -12.926 58.306 28.558 1.00 21.57 127 HIS A O 1
ATOM 1055 N N . GLY A 1 148 ? -11.455 57.282 29.876 1.00 15.96 128 GLY A N 1
ATOM 1056 C CA . GLY A 1 148 ? -10.846 58.560 30.285 1.00 12.29 128 GLY A CA 1
ATOM 1057 C C . GLY A 1 148 ? -9.718 59.085 29.395 1.00 13.35 128 GLY A C 1
ATOM 1058 O O . GLY A 1 148 ? -9.518 58.646 28.257 1.00 14.01 128 GLY A O 1
ATOM 1059 N N . ILE A 1 149 ? -9.003 60.082 29.908 1.00 12.10 129 ILE A N 1
ATOM 1060 C CA . ILE A 1 149 ? -8.032 60.852 29.100 1.00 12.04 129 ILE A CA 1
ATOM 1061 C C . ILE A 1 149 ? -6.660 60.179 29.192 1.00 11.80 129 ILE A C 1
ATOM 1062 O O . ILE A 1 149 ? -6.013 60.253 30.226 1.00 12.20 129 ILE A O 1
ATOM 1067 N N . ASP A 1 150 ? -6.248 59.535 28.104 1.00 10.21 130 ASP A N 1
ATOM 1068 C CA . ASP A 1 150 ? -4.956 58.901 27.959 1.00 10.38 130 ASP A CA 1
ATOM 1069 C C . ASP A 1 150 ? -4.656 57.951 29.084 1.00 11.26 130 ASP A C 1
ATOM 1070 O O . ASP A 1 150 ? -3.535 57.834 29.495 1.00 12.92 130 ASP A O 1
ATOM 1075 N N . THR A 1 151 ? -5.657 57.170 29.536 1.00 10.60 131 THR A N 1
ATOM 1076 C CA . THR A 1 151 ? -5.561 56.330 30.722 1.00 12.72 131 THR A CA 1
ATOM 1077 C C . THR A 1 151 ? -5.379 54.853 30.504 1.00 12.24 131 THR A C 1
ATOM 1078 O O . THR A 1 151 ? -5.037 54.113 31.437 1.00 12.88 131 THR A O 1
ATOM 1082 N N . GLY A 1 152 ? -5.619 54.414 29.279 1.00 10.93 132 GLY A N 1
ATOM 1083 C CA . GLY A 1 152 ? -5.609 52.996 28.946 1.00 11.05 132 GLY A CA 1
ATOM 1084 C C . GLY A 1 152 ? -4.288 52.312 28.957 1.00 11.44 132 GLY A C 1
ATOM 1085 O O . GLY A 1 152 ? -3.225 52.907 28.932 1.00 12.57 132 GLY A O 1
ATOM 1086 N N . ALA A 1 153 ? -4.374 50.980 28.944 1.00 11.71 133 ALA A N 1
ATOM 1087 C CA . ALA A 1 153 ? -3.215 50.167 29.165 1.00 12.39 133 ALA A CA 1
ATOM 1088 C C . ALA A 1 153 ? -2.176 50.287 28.032 1.00 13.14 133 ALA A C 1
ATOM 1089 O O . ALA A 1 153 ? -2.480 50.380 26.844 1.00 13.34 133 ALA A O 1
ATOM 1091 N N . ILE A 1 154 ? -0.910 50.250 28.399 1.00 12.59 134 ILE A N 1
ATOM 1092 C CA . ILE A 1 154 ? 0.172 50.465 27.465 1.00 13.35 134 ILE A CA 1
ATOM 1093 C C . ILE A 1 154 ? 0.548 49.228 26.683 1.00 12.77 134 ILE A C 1
ATOM 1094 O O . ILE A 1 154 ? 0.737 48.151 27.294 1.00 13.18 134 ILE A O 1
ATOM 1099 N N . ILE A 1 155 ? 0.631 49.384 25.369 1.00 13.71 135 ILE A N 1
ATOM 1100 C CA . ILE A 1 155 ? 1.054 48.342 24.426 1.00 14.18 135 ILE A CA 1
ATOM 1101 C C . ILE A 1 155 ? 2.531 48.469 24.072 1.00 13.30 135 ILE A C 1
ATOM 1102 O O . ILE A 1 155 ? 3.260 47.449 24.118 1.00 13.68 135 ILE A O 1
ATOM 1107 N N . ASP A 1 156 ? 3.029 49.692 23.865 1.00 14.17 136 ASP A N 1
ATOM 1108 C CA . ASP A 1 156 ? 4.457 49.954 23.576 1.00 12.56 136 ASP A CA 1
ATOM 1109 C C . ASP A 1 156 ? 4.743 51.418 23.809 1.00 13.69 136 ASP A C 1
ATOM 1110 O O . ASP A 1 156 ? 3.814 52.232 23.790 1.00 13.39 136 ASP A O 1
ATOM 1115 N N . GLN A 1 157 ? 6.005 51.738 24.093 1.00 14.08 137 GLN A N 1
ATOM 1116 C CA . GLN A 1 157 ? 6.458 53.131 24.212 1.00 13.70 137 GLN A CA 1
ATOM 1117 C C . GLN A 1 157 ? 7.937 53.240 24.032 1.00 14.43 137 GLN A C 1
ATOM 1118 O O . GLN A 1 157 ? 8.633 52.260 24.292 1.00 14.80 137 GLN A O 1
ATOM 1124 N N . GLN A 1 158 ? 8.387 54.388 23.513 1.00 11.72 138 GLN A N 1
ATOM 1125 C CA . GLN A 1 158 ? 9.763 54.713 23.241 1.00 14.59 138 GLN A CA 1
ATOM 1126 C C . GLN A 1 158 ? 10.061 56.066 23.875 1.00 14.82 138 GLN A C 1
ATOM 1127 O O . GLN A 1 158 ? 9.182 56.911 23.921 1.00 13.69 138 GLN A O 1
ATOM 1133 N N . LYS A 1 159 ? 11.284 56.210 24.382 1.00 14.61 139 LYS A N 1
ATOM 1134 C CA . LYS A 1 159 ? 11.800 57.386 25.091 1.00 15.01 139 LYS A CA 1
ATOM 1135 C C . LYS A 1 159 ? 12.871 58.040 24.257 1.00 13.69 139 LYS A C 1
ATOM 1136 O O . LYS A 1 159 ? 13.548 57.379 23.423 1.00 14.61 139 LYS A O 1
ATOM 1142 N N . PHE A 1 160 ? 13.100 59.332 24.461 1.00 12.63 140 PHE A N 1
ATOM 1143 C CA . PHE A 1 160 ? 14.239 60.037 23.855 1.00 13.58 140 PHE A CA 1
ATOM 1144 C C . PHE A 1 160 ? 14.620 61.246 24.681 1.00 14.92 140 PHE A C 1
ATOM 1145 O O . PHE A 1 160 ? 13.814 61.787 25.408 1.00 13.68 140 PHE A O 1
ATOM 1153 N N . PRO A 1 161 ? 15.879 61.700 24.569 1.00 15.84 141 PRO A N 1
ATOM 1154 C CA . PRO A 1 161 ? 16.275 62.827 25.387 1.00 15.12 141 PRO A CA 1
ATOM 1155 C C . PRO A 1 161 ? 15.776 64.159 24.789 1.00 13.83 141 PRO A C 1
ATOM 1156 O O . PRO A 1 161 ? 15.561 64.260 23.570 1.00 15.71 141 PRO A O 1
ATOM 1160 N N . LEU A 1 162 ? 15.645 65.162 25.658 1.00 13.33 142 LEU A N 1
ATOM 1161 C CA . LEU A 1 162 ? 15.313 66.479 25.171 1.00 13.82 142 LEU A CA 1
ATOM 1162 C C . LEU A 1 162 ? 16.640 67.157 25.008 1.00 15.94 142 LEU A C 1
ATOM 1163 O O . LEU A 1 162 ? 17.529 67.081 25.912 1.00 17.95 142 LEU A O 1
ATOM 1168 N N . ASP A 1 163 ? 16.729 67.906 23.917 1.00 14.37 143 ASP A N 1
ATOM 1169 C CA . ASP A 1 163 ? 17.932 68.652 23.634 1.00 16.85 143 ASP A CA 1
ATOM 1170 C C . ASP A 1 163 ? 17.982 69.896 24.524 1.00 14.33 143 ASP A C 1
ATOM 1171 O O . ASP A 1 163 ? 16.992 70.396 25.037 1.00 13.64 143 ASP A O 1
ATOM 1176 N N . ILE A 1 164 ? 19.197 70.400 24.737 1.00 15.97 144 ILE A N 1
ATOM 1177 C CA . ILE A 1 164 ? 19.382 71.590 25.538 1.00 16.08 144 ILE A CA 1
ATOM 1178 C C . ILE A 1 164 ? 18.596 72.786 25.022 1.00 15.72 144 ILE A C 1
ATOM 1179 O O . ILE A 1 164 ? 18.082 73.555 25.816 1.00 15.98 144 ILE A O 1
ATOM 1184 N N . GLU A 1 165 ? 18.531 72.984 23.715 1.00 14.69 145 GLU A N 1
ATOM 1185 C CA . GLU A 1 165 ? 17.667 74.043 23.187 1.00 12.20 145 GLU A CA 1
ATOM 1186 C C . GLU A 1 165 ? 16.387 73.558 22.481 1.00 11.60 145 GLU A C 1
ATOM 1187 O O . GLU A 1 165 ? 15.853 74.249 21.610 1.00 11.17 145 GLU A O 1
ATOM 1193 N N . GLU A 1 166 ? 15.867 72.421 22.941 1.00 11.78 146 GLU A N 1
ATOM 1194 C CA . GLU A 1 166 ? 14.620 71.876 22.436 1.00 11.85 146 GLU A CA 1
ATOM 1195 C C . GLU A 1 166 ? 13.553 73.012 22.518 1.00 11.41 146 GLU A C 1
ATOM 1196 O O . GLU A 1 166 ? 13.461 73.712 23.526 1.00 10.07 146 GLU A O 1
ATOM 1202 N N . THR A 1 167 ? 12.669 73.052 21.523 1.00 10.33 147 THR A N 1
ATOM 1203 C CA . THR A 1 167 ? 11.531 73.988 21.528 1.00 9.80 147 THR A CA 1
ATOM 1204 C C . THR A 1 167 ? 10.274 73.107 21.382 1.00 10.23 147 THR A C 1
ATOM 1205 O O . THR A 1 167 ? 10.340 71.951 21.082 1.00 8.78 147 THR A O 1
ATOM 1209 N N . ALA A 1 168 ? 9.104 73.671 21.552 1.00 8.87 148 ALA A N 1
ATOM 1210 C CA . ALA A 1 168 ? 7.899 72.903 21.369 1.00 9.25 148 ALA A CA 1
ATOM 1211 C C . ALA A 1 168 ? 7.842 72.429 19.937 1.00 10.82 148 ALA A C 1
ATOM 1212 O O . ALA A 1 168 ? 7.339 71.363 19.704 1.00 10.35 148 ALA A O 1
ATOM 1214 N N . LYS A 1 169 ? 8.294 73.191 18.950 1.00 10.37 149 LYS A N 1
ATOM 1215 C CA . LYS A 1 169 ? 8.247 72.729 17.566 1.00 10.01 149 LYS A CA 1
ATOM 1216 C C . LYS A 1 169 ? 9.174 71.547 17.341 1.00 11.27 149 LYS A C 1
ATOM 1217 O O . LYS A 1 169 ? 8.781 70.549 16.708 1.00 10.69 149 LYS A O 1
ATOM 1223 N N . THR A 1 170 ? 10.422 71.675 17.804 1.00 11.66 150 THR A N 1
ATOM 1224 C CA . THR A 1 170 ? 11.353 70.561 17.547 1.00 10.75 150 THR A CA 1
ATOM 1225 C C . THR A 1 170 ? 10.890 69.279 18.264 1.00 11.90 150 THR A C 1
ATOM 1226 O O . THR A 1 170 ? 10.981 68.167 17.727 1.00 9.65 150 THR A O 1
ATOM 1230 N N . LEU A 1 171 ? 10.319 69.436 19.436 1.00 9.92 151 LEU A N 1
ATOM 1231 C CA . LEU A 1 171 ? 9.761 68.340 20.201 1.00 8.81 151 LEU A CA 1
ATOM 1232 C C . LEU A 1 171 ? 8.549 67.713 19.473 1.00 8.51 151 LEU A C 1
ATOM 1233 O O . LEU A 1 171 ? 8.448 66.470 19.312 1.00 9.69 151 LEU A O 1
ATOM 1238 N N . TYR A 1 172 ? 7.631 68.556 18.977 1.00 9.43 152 TYR A N 1
ATOM 1239 C CA . TYR A 1 172 ? 6.468 68.032 18.291 1.00 8.79 152 TYR A CA 1
ATOM 1240 C C . TYR A 1 172 ? 6.912 67.187 17.124 1.00 9.09 152 TYR A C 1
ATOM 1241 O O . TYR A 1 172 ? 6.330 66.153 16.841 1.00 9.34 152 TYR A O 1
ATOM 1250 N N . LEU A 1 173 ? 7.849 67.629 16.328 1.00 9.83 153 LEU A N 1
ATOM 1251 C CA . LEU A 1 173 ? 8.314 66.896 15.151 1.00 10.39 153 LEU A CA 1
ATOM 1252 C C . LEU A 1 173 ? 8.975 65.589 15.548 1.00 11.45 153 LEU A C 1
ATOM 1253 O O . LEU A 1 173 ? 8.805 64.610 14.859 1.00 11.09 153 LEU A O 1
ATOM 1258 N N . LYS A 1 174 ? 9.661 65.569 16.669 1.00 10.91 154 LYS A N 1
ATOM 1259 C CA . LYS A 1 174 ? 10.118 64.274 17.211 1.00 11.04 154 LYS A CA 1
ATOM 1260 C C . LYS A 1 174 ? 8.979 63.320 17.475 1.00 11.76 154 LYS A C 1
ATOM 1261 O O . LYS A 1 174 ? 9.051 62.111 17.178 1.00 11.83 154 LYS A O 1
ATOM 1267 N N . TYR A 1 175 ? 7.952 63.838 18.107 1.00 9.54 155 TYR A N 1
ATOM 1268 C CA . TYR A 1 175 ? 6.759 63.069 18.415 1.00 9.40 155 TYR A CA 1
ATOM 1269 C C . TYR A 1 175 ? 6.161 62.485 17.127 1.00 9.53 155 TYR A C 1
ATOM 1270 O O . TYR A 1 175 ? 5.730 61.310 17.099 1.00 9.74 155 TYR A O 1
ATOM 1279 N N . ILE A 1 176 ? 6.003 63.316 16.121 1.00 11.71 156 ILE A N 1
ATOM 1280 C CA . ILE A 1 176 ? 5.348 62.862 14.896 1.00 10.62 156 ILE A CA 1
ATOM 1281 C C . ILE A 1 176 ? 6.135 61.678 14.342 1.00 10.27 156 ILE A C 1
ATOM 1282 O O . ILE A 1 176 ? 5.559 60.665 13.927 1.00 11.51 156 ILE A O 1
ATOM 1287 N N . LYS A 1 177 ? 7.448 61.811 14.432 1.00 10.80 157 LYS A N 1
ATOM 1288 C CA . LYS A 1 177 ? 8.369 60.857 13.812 1.00 12.67 157 LYS A CA 1
ATOM 1289 C C . LYS A 1 177 ? 8.343 59.558 14.605 1.00 13.87 157 LYS A C 1
ATOM 1290 O O . LYS A 1 177 ? 8.107 58.467 14.048 1.00 13.33 157 LYS A O 1
ATOM 1296 N N . ILE A 1 178 ? 8.581 59.631 15.896 1.00 12.28 158 ILE A N 1
ATOM 1297 C CA . ILE A 1 178 ? 8.613 58.415 16.736 1.00 12.20 158 ILE A CA 1
ATOM 1298 C C . ILE A 1 178 ? 7.270 57.760 16.804 1.00 12.99 158 ILE A C 1
ATOM 1299 O O . ILE A 1 178 ? 7.162 56.511 16.811 1.00 12.82 158 ILE A O 1
ATOM 1304 N N . GLY A 1 179 ? 6.190 58.546 16.880 1.00 10.80 159 GLY A N 1
ATOM 1305 C CA . GLY A 1 179 ? 4.900 57.951 16.910 1.00 11.58 159 GLY A CA 1
ATOM 1306 C C . GLY A 1 179 ? 4.585 57.219 15.605 1.00 12.73 159 GLY A C 1
ATOM 1307 O O . GLY A 1 179 ? 4.037 56.140 15.670 1.00 10.94 159 GLY A O 1
ATOM 1308 N N . THR A 1 180 ? 4.925 57.779 14.445 1.00 11.69 160 THR A N 1
ATOM 1309 C CA . THR A 1 180 ? 4.752 57.055 13.166 1.00 11.45 160 THR A CA 1
ATOM 1310 C C . THR A 1 180 ? 5.490 55.721 13.214 1.00 13.79 160 THR A C 1
ATOM 1311 O O . THR A 1 180 ? 4.914 54.685 12.959 1.00 12.61 160 THR A O 1
ATOM 1315 N N . GLU A 1 181 ? 6.708 55.756 13.700 1.00 13.04 161 GLU A N 1
ATOM 1316 C CA . GLU A 1 181 ? 7.524 54.531 13.771 1.00 12.30 161 GLU A CA 1
ATOM 1317 C C . GLU A 1 181 ? 6.965 53.475 14.735 1.00 14.00 161 GLU A C 1
ATOM 1318 O O . GLU A 1 181 ? 6.987 52.249 14.416 1.00 13.07 161 GLU A O 1
ATOM 1324 N N . ILE A 1 182 ? 6.487 53.903 15.900 1.00 12.52 162 ILE A N 1
ATOM 1325 C CA . ILE A 1 182 ? 5.869 52.966 16.871 1.00 13.08 162 ILE A CA 1
ATOM 1326 C C . ILE A 1 182 ? 4.643 52.351 16.262 1.00 16.13 162 ILE A C 1
ATOM 1327 O O . ILE A 1 182 ? 4.421 51.142 16.450 1.00 13.81 162 ILE A O 1
ATOM 1332 N N . VAL A 1 183 ? 3.841 53.143 15.536 1.00 13.60 163 VAL A N 1
ATOM 1333 C CA . VAL A 1 183 ? 2.622 52.565 14.966 1.00 14.82 163 VAL A CA 1
ATOM 1334 C C . VAL A 1 183 ? 2.981 51.508 13.930 1.00 16.33 163 VAL A C 1
ATOM 1335 O O . VAL A 1 183 ? 2.454 50.392 13.931 1.00 15.13 163 VAL A O 1
ATOM 1339 N N . ILE A 1 184 ? 3.913 51.825 13.065 1.00 14.75 164 ILE A N 1
ATOM 1340 C CA . ILE A 1 184 ? 4.343 50.879 12.027 1.00 16.71 164 ILE A CA 1
ATOM 1341 C C . ILE A 1 184 ? 4.926 49.607 12.594 1.00 18.31 164 ILE A C 1
ATOM 1342 O O . ILE A 1 184 ? 4.547 48.475 12.171 1.00 19.05 164 ILE A O 1
ATOM 1347 N N . LYS A 1 185 ? 5.669 49.746 13.678 1.00 16.39 165 LYS A N 1
ATOM 1348 C CA . LYS A 1 185 ? 6.316 48.599 14.312 1.00 15.49 165 LYS A CA 1
ATOM 1349 C C . LYS A 1 185 ? 5.259 47.664 14.910 1.00 19.02 165 LYS A C 1
ATOM 1350 O O . LYS A 1 185 ? 5.372 46.447 14.767 1.00 17.65 165 LYS A O 1
ATOM 1356 N N . ASN A 1 186 ? 4.194 48.211 15.492 1.00 14.38 166 ASN A N 1
ATOM 1357 C CA . ASN A 1 186 ? 3.226 47.442 16.239 1.00 14.52 166 ASN A CA 1
ATOM 1358 C C . ASN A 1 186 ? 1.993 47.038 15.458 1.00 14.05 166 ASN A C 1
ATOM 1359 O O . ASN A 1 186 ? 1.171 46.259 15.971 1.00 15.41 166 ASN A O 1
ATOM 1364 N N . LEU A 1 187 ? 1.793 47.591 14.268 1.00 15.50 167 LEU A N 1
ATOM 1365 C CA . LEU A 1 187 ? 0.495 47.401 13.562 1.00 15.46 167 LEU A CA 1
ATOM 1366 C C . LEU A 1 187 ? 0.153 45.951 13.234 1.00 16.80 167 LEU A C 1
ATOM 1367 O O . LEU A 1 187 ? -0.961 45.529 13.497 1.00 20.28 167 LEU A O 1
ATOM 1372 N N . PRO A 1 188 ? 1.165 45.169 12.843 1.00 18.85 168 PRO A N 1
ATOM 1373 C CA . PRO A 1 188 ? 0.810 43.755 12.569 1.00 20.99 168 PRO A CA 1
ATOM 1374 C C . PRO A 1 188 ? 0.274 43.005 13.800 1.00 19.83 168 PRO A C 1
ATOM 1375 O O . PRO A 1 188 ? -0.624 42.122 13.734 1.00 19.38 168 PRO A O 1
ATOM 1379 N N . ALA A 1 189 ? 0.830 43.343 14.958 1.00 17.17 169 ALA A N 1
ATOM 1380 C CA . ALA A 1 189 ? 0.396 42.766 16.220 1.00 19.58 169 ALA A CA 1
ATOM 1381 C C . ALA A 1 189 ? -0.962 43.282 16.600 1.00 18.31 169 ALA A C 1
ATOM 1382 O O . ALA A 1 189 ? -1.765 42.529 17.138 1.00 22.53 169 ALA A O 1
ATOM 1384 N N . LEU A 1 190 ? -1.260 44.569 16.354 1.00 19.59 170 LEU A N 1
ATOM 1385 C CA . LEU A 1 190 ? -2.621 45.081 16.575 1.00 18.77 170 LEU A CA 1
ATOM 1386 C C . LEU A 1 190 ? -3.647 44.336 15.696 1.00 18.32 170 LEU A C 1
ATOM 1387 O O . LEU A 1 190 ? -4.766 44.051 16.126 1.00 24.91 170 LEU A O 1
ATOM 1392 N N . ILE A 1 191 ? -3.236 44.053 14.474 1.00 21.82 171 ILE A N 1
ATOM 1393 C CA . ILE A 1 191 ? -4.113 43.395 13.501 1.00 22.06 171 ILE A CA 1
ATOM 1394 C C . ILE A 1 191 ? -4.340 41.948 13.878 1.00 22.90 171 ILE A C 1
ATOM 1395 O O . ILE A 1 191 ? -5.470 41.464 13.842 1.00 27.17 171 ILE A O 1
ATOM 1400 N N . SER A 1 192 ? -3.277 41.261 14.249 1.00 23.16 172 SER A N 1
ATOM 1401 C CA . SER A 1 192 ? -3.382 39.866 14.666 1.00 26.89 172 SER A CA 1
ATOM 1402 C C . SER A 1 192 ? -3.979 39.675 16.043 1.00 30.24 172 SER A C 1
ATOM 1403 O O . SER A 1 192 ? -4.550 38.627 16.291 1.00 28.32 172 SER A O 1
ATOM 1406 N N . GLY A 1 193 ? -3.905 40.679 16.921 1.00 26.24 173 GLY A N 1
ATOM 1407 C CA . GLY A 1 193 ? -4.318 40.521 18.315 1.00 25.29 173 GLY A CA 1
ATOM 1408 C C . GLY A 1 193 ? -3.181 40.031 19.198 1.00 22.05 173 GLY A C 1
ATOM 1409 O O . GLY A 1 193 ? -3.322 39.933 20.413 1.00 27.54 173 GLY A O 1
ATOM 1410 N N . ASN A 1 194 ? -2.040 39.751 18.602 1.00 23.79 174 ASN A N 1
ATOM 1411 C CA . ASN A 1 194 ? -0.900 39.227 19.339 1.00 26.09 174 ASN A CA 1
ATOM 1412 C C . ASN A 1 194 ? 0.009 40.299 19.963 1.00 24.32 174 ASN A C 1
ATOM 1413 O O . ASN A 1 194 ? 1.162 40.454 19.574 1.00 25.39 174 ASN A O 1
ATOM 1418 N N . TYR A 1 195 ? -0.542 41.035 20.913 1.00 24.76 175 TYR A N 1
ATOM 1419 C CA . TYR A 1 195 ? 0.204 42.093 21.621 1.00 18.47 175 TYR A CA 1
ATOM 1420 C C . TYR A 1 195 ? -0.035 41.909 23.117 1.00 17.49 175 TYR A C 1
ATOM 1421 O O . TYR A 1 195 ? -1.052 41.310 23.509 1.00 20.24 175 TYR A O 1
ATOM 1430 N N . SER A 1 196 ? 0.810 42.541 23.952 1.00 14.99 176 SER A N 1
ATOM 1431 C CA . SER A 1 196 ? 0.715 42.543 25.388 1.00 16.54 176 SER A CA 1
ATOM 1432 C C . SER A 1 196 ? 0.322 43.960 25.869 1.00 15.55 176 SER A C 1
ATOM 1433 O O . SER A 1 196 ? 0.603 44.988 25.204 1.00 16.78 176 SER A O 1
ATOM 1436 N N . ILE A 1 197 ? -0.322 43.980 27.019 1.00 16.88 177 ILE A N 1
ATOM 1437 C CA . ILE A 1 197 ? -0.714 45.234 27.639 1.00 16.20 177 ILE A CA 1
ATOM 1438 C C . ILE A 1 197 ? -0.199 45.287 29.079 1.00 19.58 177 ILE A C 1
ATOM 1439 O O . ILE A 1 197 ? -0.073 44.223 29.727 1.00 18.35 177 ILE A O 1
ATOM 1444 N N . VAL A 1 198 ? 0.131 46.491 29.575 1.00 15.51 178 VAL A N 1
ATOM 1445 C CA . VAL A 1 198 ? 0.369 46.698 30.987 1.00 16.60 178 VAL A CA 1
ATOM 1446 C C . VAL A 1 198 ? -0.391 47.930 31.479 1.00 14.84 178 VAL A C 1
ATOM 1447 O O . VAL A 1 198 ? -0.322 48.981 30.829 1.00 15.97 178 VAL A O 1
ATOM 1451 N N . GLU A 1 199 ? -1.155 47.807 32.563 1.00 15.23 179 GLU A N 1
ATOM 1452 C CA . GLU A 1 199 ? -1.888 48.926 33.111 1.00 13.37 179 GLU A CA 1
ATOM 1453 C C . GLU A 1 199 ? -0.895 50.002 33.499 1.00 12.89 179 GLU A C 1
ATOM 1454 O O . GLU A 1 199 ? 0.216 49.718 33.998 1.00 14.38 179 GLU A O 1
ATOM 1460 N N . GLN A 1 200 ? -1.329 51.236 33.262 1.00 12.30 180 GLN A N 1
ATOM 1461 C CA . GLN A 1 200 ? -0.503 52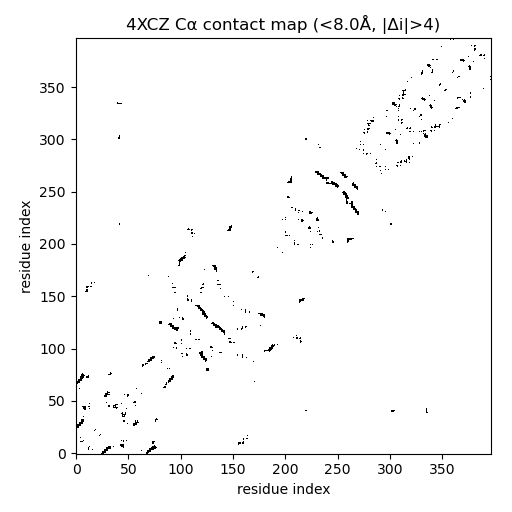.397 33.653 1.00 11.74 180 GLN A CA 1
ATOM 1462 C C . GLN A 1 200 ? -0.475 52.458 35.179 1.00 12.89 180 GLN A C 1
ATOM 1463 O O . GLN A 1 200 ? -1.507 52.402 35.858 1.00 15.20 180 GLN A O 1
ATOM 1469 N N . SER A 1 201 ? 0.708 52.838 35.669 1.00 13.89 181 SER A N 1
ATOM 1470 C CA . SER A 1 201 ? 0.900 53.075 37.089 1.00 15.45 181 SER A CA 1
ATOM 1471 C C . SER A 1 201 ? 0.221 54.388 37.466 1.00 14.20 181 SER A C 1
ATOM 1472 O O . SER A 1 201 ? 0.079 55.286 36.615 1.00 13.17 181 SER A O 1
ATOM 1475 N N . ALA A 1 202 ? -0.240 54.458 38.714 1.00 15.06 182 ALA A N 1
ATOM 1476 C CA . ALA A 1 202 ? -0.667 55.719 39.262 1.00 13.70 182 ALA A CA 1
ATOM 1477 C C . ALA A 1 202 ? 0.530 56.623 39.534 1.00 14.33 182 ALA A C 1
ATOM 1478 O O . ALA A 1 202 ? 0.360 57.833 39.612 1.00 14.75 182 ALA A O 1
ATOM 1480 N N . ILE A 1 203 ? 1.707 56.030 39.788 1.00 14.57 183 ILE A N 1
ATOM 1481 C CA . ILE A 1 203 ? 2.845 56.805 40.302 1.00 15.80 183 ILE A CA 1
ATOM 1482 C C . ILE A 1 203 ? 3.500 57.522 39.152 1.00 16.16 183 ILE A C 1
ATOM 1483 O O . ILE A 1 203 ? 3.735 56.953 38.082 1.00 16.37 183 ILE A O 1
ATOM 1488 N N . LYS A 1 204 ? 3.730 58.818 39.363 1.00 16.43 184 LYS A N 1
ATOM 1489 C CA . LYS A 1 204 ? 4.297 59.693 38.341 1.00 19.94 184 LYS A CA 1
ATOM 1490 C C . LYS A 1 204 ? 3.343 59.922 37.142 1.00 15.37 184 LYS A C 1
ATOM 1491 O O . LYS A 1 204 ? 3.711 60.288 36.043 1.00 16.71 184 LYS A O 1
ATOM 1497 N N . SER A 1 205 ? 2.067 59.703 37.398 1.00 12.72 185 SER A N 1
ATOM 1498 C CA . SER A 1 205 ? 1.057 60.005 36.406 1.00 12.55 185 SER A CA 1
ATOM 1499 C C . SER A 1 205 ? 0.770 61.487 36.543 1.00 11.79 185 SER A C 1
ATOM 1500 O O . SER A 1 205 ? 0.672 62.012 37.655 1.00 12.66 185 SER A O 1
ATOM 1503 N N . SER A 1 206 ? 0.656 62.164 35.399 1.00 10.22 186 SER A N 1
ATOM 1504 C CA . SER A 1 206 ? 0.411 63.599 35.413 1.00 9.36 186 SER A CA 1
ATOM 1505 C C . SER A 1 206 ? -0.438 63.965 34.233 1.00 9.88 186 SER A C 1
ATOM 1506 O O . SER A 1 206 ? -0.619 63.189 33.290 1.00 10.97 186 SER A O 1
ATOM 1509 N N . TYR A 1 207 ? -1.092 65.123 34.335 1.00 9.39 187 TYR A N 1
ATOM 1510 C CA . TYR A 1 207 ? -2.066 65.582 33.357 1.00 10.57 187 TYR A CA 1
ATOM 1511 C C . TYR A 1 207 ? -2.036 67.100 33.312 1.00 9.65 187 TYR A C 1
ATOM 1512 O O . TYR A 1 207 ? -2.055 67.722 34.345 1.00 11.14 187 TYR A O 1
ATOM 1521 N N . TYR A 1 208 ? -2.247 67.623 32.112 1.00 12.19 188 TYR A N 1
ATOM 1522 C CA . TYR A 1 208 ? -2.483 69.053 31.909 1.00 10.35 188 TYR A CA 1
ATOM 1523 C C . TYR A 1 208 ? -3.658 69.273 30.953 1.00 11.27 188 TYR A C 1
ATOM 1524 O O . TYR A 1 208 ? -3.767 68.611 29.918 1.00 12.13 188 TYR A O 1
ATOM 1533 N N . SER A 1 209 ? -4.544 70.182 31.375 1.00 11.82 189 SER A N 1
ATOM 1534 C CA . SER A 1 209 ? -5.725 70.550 30.614 1.00 13.37 189 SER A CA 1
ATOM 1535 C C . SER A 1 209 ? -5.492 71.654 29.591 1.00 12.25 189 SER A C 1
ATOM 1536 O O . SER A 1 209 ? -4.428 72.295 29.553 1.00 12.45 189 SER A O 1
ATOM 1539 N N . LYS A 1 210 ? -6.504 71.921 28.776 1.00 13.50 190 LYS A N 1
ATOM 1540 C CA . LYS A 1 210 ? -6.483 73.046 27.859 1.00 15.59 190 LYS A CA 1
ATOM 1541 C C . LYS A 1 210 ? -6.325 74.358 28.603 1.00 14.18 190 LYS A C 1
ATOM 1542 O O . LYS A 1 210 ? -5.729 75.289 28.082 1.00 13.38 190 LYS A O 1
ATOM 1548 N N . LYS A 1 211 ? -6.811 74.428 29.826 1.00 14.57 191 LYS A N 1
ATOM 1549 C CA . LYS A 1 211 ? -6.674 75.673 30.614 1.00 16.08 191 LYS A CA 1
ATOM 1550 C C . LYS A 1 211 ? -5.261 75.941 31.126 1.00 15.15 191 LYS A C 1
ATOM 1551 O O . LYS A 1 211 ? -4.988 77.032 31.593 1.00 17.73 191 LYS A O 1
ATOM 1557 N N . SER A 1 212 ? -4.385 74.922 31.108 1.00 13.37 192 SER A N 1
ATOM 1558 C CA . SER A 1 212 ? -3.073 75.025 31.688 1.00 14.10 192 SER A CA 1
ATOM 1559 C C . SER A 1 212 ? -2.167 76.040 31.020 1.00 11.96 192 SER A C 1
ATOM 1560 O O . SER A 1 212 ? -1.280 76.576 31.683 1.00 13.05 192 SER A O 1
ATOM 1563 N N . ILE A 1 213 ? -2.403 76.311 29.739 1.00 12.13 193 ILE A N 1
ATOM 1564 C CA . ILE A 1 213 ? -1.653 77.355 29.005 1.00 11.34 193 ILE A CA 1
ATOM 1565 C C . ILE A 1 213 ? -2.661 78.129 28.167 1.00 12.28 193 ILE A C 1
ATOM 1566 O O . ILE A 1 213 ? -3.440 77.512 27.462 1.00 13.64 193 ILE A O 1
ATOM 1571 N N . ASP A 1 214 ? -2.603 79.466 28.237 1.00 13.41 194 ASP A N 1
ATOM 1572 C CA . ASP A 1 214 ? -3.506 80.295 27.404 1.00 15.05 194 ASP A CA 1
ATOM 1573 C C . ASP A 1 214 ? -2.667 80.833 26.254 1.00 13.22 194 ASP A C 1
ATOM 1574 O O . ASP A 1 214 ? -1.973 81.832 26.399 1.00 14.21 194 ASP A O 1
ATOM 1579 N N . TYR A 1 215 ? -2.670 80.169 25.109 1.00 12.25 195 TYR A N 1
ATOM 1580 C CA . TYR A 1 215 ? -1.822 80.526 24.015 1.00 13.26 195 TYR A CA 1
ATOM 1581 C C . TYR A 1 215 ? -2.205 81.888 23.399 1.00 14.13 195 TYR A C 1
ATOM 1582 O O . TYR A 1 215 ? -1.444 82.439 22.608 1.00 14.79 195 TYR A O 1
ATOM 1591 N N . LYS A 1 216 ? -3.393 82.359 23.762 1.00 15.70 196 LYS A N 1
ATOM 1592 C CA . LYS A 1 216 ? -3.871 83.611 23.200 1.00 17.05 196 LYS A CA 1
ATOM 1593 C C . LYS A 1 216 ? -3.668 84.805 24.119 1.00 19.35 196 LYS A C 1
ATOM 1594 O O . LYS A 1 216 ? -3.893 85.924 23.710 1.00 21.14 196 LYS A O 1
ATOM 1600 N N . ASN A 1 217 ? -3.135 84.581 25.305 1.00 16.87 197 ASN A N 1
ATOM 1601 C CA A ASN A 1 217 ? -2.602 85.628 26.152 0.50 18.10 197 ASN A CA 1
ATOM 1602 C CA B ASN A 1 217 ? -2.583 85.665 26.157 0.50 18.65 197 ASN A CA 1
ATOM 1603 C C . ASN A 1 217 ? -1.349 85.076 26.856 1.00 16.79 197 ASN A C 1
ATOM 1604 O O . ASN A 1 217 ? -1.359 84.808 28.044 1.00 16.50 197 ASN A O 1
ATOM 1613 N N . LEU A 1 218 ? -0.298 84.837 26.084 1.00 21.25 198 LEU A N 1
ATOM 1614 C CA . LEU A 1 218 ? 0.841 84.064 26.583 1.00 21.08 198 LEU A CA 1
ATOM 1615 C C . LEU A 1 218 ? 1.725 85.046 27.342 1.00 24.60 198 L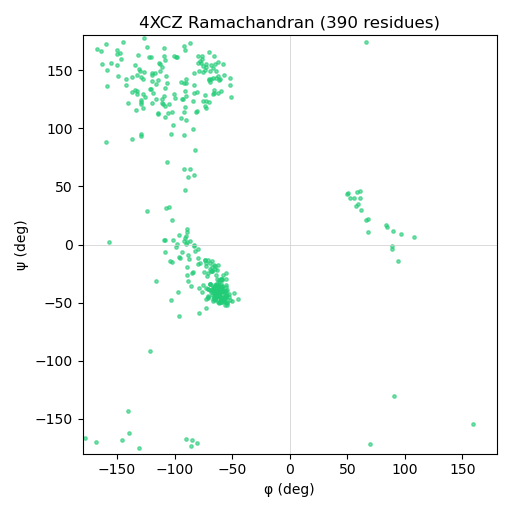EU A C 1
ATOM 1616 O O . LEU A 1 218 ? 2.134 86.085 26.806 1.00 31.65 198 LEU A O 1
ATOM 1621 N N . MET A 1 219 ? 1.986 84.745 28.595 1.00 23.84 199 MET A N 1
ATOM 1622 C CA . MET A 1 219 ? 2.858 85.614 29.387 1.00 29.69 199 MET A CA 1
ATOM 1623 C C . MET A 1 219 ? 4.066 84.826 29.869 1.00 22.08 199 MET A C 1
ATOM 1624 O O . MET A 1 219 ? 3.938 83.642 30.171 1.00 26.43 199 MET A O 1
ATOM 1629 N N . ILE A 1 220 ? 5.230 85.433 29.711 1.00 22.19 200 ILE A N 1
ATOM 1630 C CA . ILE A 1 220 ? 6.460 84.900 30.240 1.00 20.36 200 ILE A CA 1
ATOM 1631 C C . ILE A 1 220 ? 6.633 85.533 31.601 1.00 19.14 200 ILE A C 1
ATOM 1632 O O . ILE A 1 220 ? 6.582 86.758 31.726 1.00 18.16 200 ILE A O 1
ATOM 1637 N N . ASP A 1 221 ? 6.795 84.701 32.622 1.00 13.91 201 ASP A N 1
ATOM 1638 C CA . ASP A 1 221 ? 7.012 85.217 33.967 1.00 13.34 201 ASP A CA 1
ATOM 1639 C C . ASP A 1 221 ? 8.477 85.581 34.060 1.00 12.57 201 ASP A C 1
ATOM 1640 O O . ASP A 1 221 ? 9.343 84.683 34.044 1.00 13.07 201 ASP A O 1
ATOM 1645 N N . LEU A 1 222 ? 8.797 86.850 34.225 1.00 12.87 202 LEU A N 1
ATOM 1646 C CA . LEU A 1 222 ? 10.158 87.318 34.276 1.00 14.25 202 LEU A CA 1
ATOM 1647 C C . LEU A 1 222 ? 10.703 87.416 35.701 1.00 14.79 202 LEU A C 1
ATOM 1648 O O . LEU A 1 222 ? 11.912 87.695 35.921 1.00 14.23 202 LEU A O 1
ATOM 1653 N N . ASN A 1 223 ? 9.821 87.197 36.687 1.00 15.58 203 ASN A N 1
ATOM 1654 C CA . ASN A 1 223 ? 10.266 87.146 38.068 1.00 14.35 203 ASN A CA 1
ATOM 1655 C C . ASN A 1 223 ? 10.685 85.712 38.418 1.00 13.28 203 ASN A C 1
ATOM 1656 O O . ASN A 1 223 ? 10.0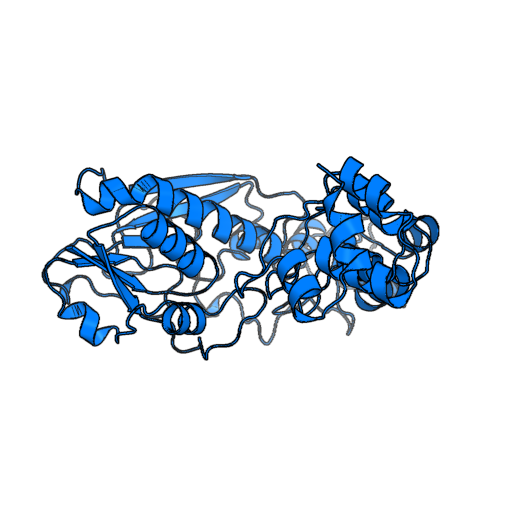86 84.996 39.255 1.00 11.46 203 ASN A O 1
ATOM 1661 N N . LYS A 1 224 ? 11.655 85.243 37.629 1.00 12.33 204 LYS A N 1
ATOM 1662 C CA . LYS A 1 224 ? 12.155 83.855 37.649 1.00 12.01 204 LYS A CA 1
ATOM 1663 C C . LYS A 1 224 ? 13.617 83.836 37.382 1.00 11.88 204 LYS A C 1
ATOM 1664 O O . LYS A 1 224 ? 14.168 84.908 37.033 1.00 12.35 204 LYS A O 1
ATOM 1670 N N . THR A 1 225 ? 14.247 82.665 37.472 1.00 10.53 205 THR A N 1
ATOM 1671 C CA . THR A 1 225 ? 15.692 82.576 37.165 1.00 11.88 205 THR A CA 1
ATOM 1672 C C . THR A 1 225 ? 15.901 82.618 35.640 1.00 11.27 205 THR A C 1
ATOM 1673 O O . THR A 1 225 ? 14.953 82.489 34.826 1.00 10.84 205 THR A O 1
ATOM 1677 N N . ALA A 1 226 ? 17.137 82.916 35.227 1.00 10.94 206 ALA A N 1
ATOM 1678 C CA . ALA A 1 226 ? 17.541 82.893 33.828 1.00 12.41 206 ALA A CA 1
ATOM 1679 C C . ALA A 1 226 ? 17.141 81.578 33.136 1.00 11.03 206 ALA A C 1
ATOM 1680 O O . ALA A 1 226 ? 16.494 81.594 32.091 1.00 11.65 206 ALA A O 1
ATOM 1682 N N . HIS A 1 227 ? 17.451 80.453 33.774 1.00 11.76 207 HIS A N 1
ATOM 1683 C CA . HIS A 1 227 ? 17.114 79.165 33.198 1.00 13.25 207 HIS A CA 1
ATOM 1684 C C . HIS A 1 227 ? 15.607 78.984 33.071 1.00 11.79 207 HIS A C 1
ATOM 1685 O O . HIS A 1 227 ? 15.115 78.447 32.055 1.00 11.20 207 HIS A O 1
ATOM 1692 N N . GLU A 1 228 ? 14.866 79.380 34.100 1.00 10.53 208 GLU A N 1
ATOM 1693 C CA . GLU A 1 228 ? 13.419 79.240 34.010 1.00 10.37 208 GLU A CA 1
ATOM 1694 C C . GLU A 1 228 ? 12.808 80.120 32.925 1.00 10.71 208 GLU A C 1
ATOM 1695 O O . GLU A 1 228 ? 11.908 79.692 32.196 1.00 11.25 208 GLU A O 1
ATOM 1701 N N . ILE A 1 229 ? 13.353 81.310 32.685 1.00 9.92 209 ILE A N 1
ATOM 1702 C CA . ILE A 1 229 ? 12.798 82.190 31.646 1.00 10.37 209 ILE A CA 1
ATOM 1703 C C . ILE A 1 229 ? 13.124 81.582 30.278 1.00 11.77 209 ILE A C 1
ATOM 1704 O O . ILE A 1 229 ? 12.266 81.525 29.411 1.00 12.45 209 ILE A O 1
ATOM 1709 N N . LEU A 1 230 ? 14.341 81.116 30.086 1.00 10.40 210 LEU A N 1
ATOM 1710 C CA . LEU A 1 230 ? 14.708 80.528 28.779 1.00 11.95 210 LEU A CA 1
ATOM 1711 C C . LEU A 1 230 ? 13.922 79.210 28.510 1.00 10.73 210 LEU A C 1
ATOM 1712 O O . LEU A 1 230 ? 13.560 78.964 27.375 1.00 10.59 210 LEU A O 1
ATOM 1717 N N . GLN A 1 231 ? 13.662 78.388 29.525 1.00 10.23 211 GLN A N 1
ATOM 1718 C CA . GLN A 1 231 ? 12.803 77.201 29.337 1.00 12.05 211 GLN A CA 1
ATOM 1719 C C . GLN A 1 231 ? 11.427 77.651 28.871 1.00 11.24 211 GLN A C 1
ATOM 1720 O O . GLN A 1 231 ? 10.852 77.053 27.977 1.00 10.75 211 GLN A O 1
ATOM 1726 N N . GLN A 1 232 ? 10.826 78.637 29.508 1.00 12.42 212 GLN A N 1
ATOM 1727 C CA . GLN A 1 232 ? 9.568 79.175 29.008 1.00 11.39 212 GLN A CA 1
ATOM 1728 C C . GLN A 1 232 ? 9.613 79.702 27.567 1.00 11.07 212 GLN A C 1
ATOM 1729 O O . GLN A 1 232 ? 8.775 79.371 26.744 1.00 10.32 212 GLN A O 1
ATOM 1735 N N . ILE A 1 233 ? 10.634 80.511 27.257 1.00 10.33 213 ILE A N 1
ATOM 1736 C CA A ILE A 1 233 ? 10.883 81.016 25.912 0.50 10.36 213 ILE A CA 1
ATOM 1737 C CA B ILE A 1 233 ? 10.865 80.994 25.924 0.50 10.53 213 ILE A CA 1
ATOM 1738 C C . ILE A 1 233 ? 10.883 79.829 24.942 1.00 10.79 213 ILE A C 1
ATOM 1739 O O . ILE A 1 233 ? 10.142 79.871 23.977 1.00 10.78 213 ILE A O 1
ATOM 1748 N N . ARG A 1 234 ? 11.664 78.790 25.223 1.00 11.44 214 ARG A N 1
ATOM 1749 C CA . ARG A 1 234 ? 11.747 77.649 24.301 1.00 9.93 214 ARG A CA 1
ATOM 1750 C C . ARG A 1 234 ? 10.467 76.832 24.256 1.00 10.37 214 ARG A C 1
ATOM 1751 O O . ARG A 1 234 ? 10.065 76.416 23.179 1.00 10.04 214 ARG A O 1
ATOM 1759 N N . ALA A 1 235 ? 9.813 76.624 25.378 1.00 10.73 215 ALA A N 1
ATOM 1760 C CA . ALA A 1 235 ? 8.571 75.855 25.397 1.00 10.12 215 ALA A CA 1
ATOM 1761 C C . ALA A 1 235 ? 7.518 76.577 24.511 1.00 11.32 215 ALA A C 1
ATOM 1762 O O . ALA A 1 235 ? 6.598 75.945 23.996 1.00 11.84 215 ALA A O 1
ATOM 1764 N N . PHE A 1 236 ? 7.583 77.895 24.414 1.00 10.44 216 PHE A N 1
ATOM 1765 C CA . PHE A 1 236 ? 6.646 78.695 23.612 1.00 10.13 216 PHE A CA 1
ATOM 1766 C C . PHE A 1 236 ? 7.125 79.043 22.213 1.00 11.67 216 PHE A C 1
ATOM 1767 O O . PHE A 1 236 ? 6.504 79.828 21.487 1.00 11.84 216 PHE A O 1
ATOM 1775 N N . THR A 1 237 ? 8.228 78.464 21.799 1.00 10.83 217 THR A N 1
ATOM 1776 C CA . THR A 1 237 ? 8.768 78.729 20.481 1.00 12.20 217 THR A CA 1
ATOM 1777 C C . THR A 1 237 ? 8.243 77.632 19.535 1.00 10.86 217 THR A C 1
ATOM 1778 O O . THR A 1 237 ? 8.657 76.438 19.549 1.00 11.58 217 THR A O 1
ATOM 1782 N N . PHE A 1 238 ? 7.334 78.039 18.655 1.00 9.67 218 PHE A N 1
ATOM 1783 C CA . PHE A 1 238 ? 6.755 77.151 17.645 1.00 10.71 218 PHE A CA 1
ATOM 1784 C C . PHE A 1 238 ? 6.189 78.047 16.529 1.00 10.32 218 PHE A C 1
ATOM 1785 O O . PHE A 1 238 ? 5.037 78.524 16.588 1.00 11.44 218 PHE A O 1
ATOM 1793 N N . ARG A 1 239 ? 7.078 78.345 15.599 1.00 10.71 219 ARG A N 1
ATOM 1794 C CA . ARG A 1 239 ? 6.904 79.450 14.673 1.00 12.29 219 ARG A CA 1
ATOM 1795 C C . ARG A 1 239 ? 5.527 79.456 14.020 1.00 11.85 219 ARG A C 1
ATOM 1796 O O . ARG A 1 239 ? 4.883 80.523 13.884 1.00 12.77 219 ARG A O 1
ATOM 1804 N N . ASP A 1 240 ? 5.025 78.282 13.621 1.00 13.52 220 ASP A N 1
ATOM 1805 C CA . ASP A 1 240 ? 3.757 78.242 12.894 1.00 15.14 220 ASP A CA 1
ATOM 1806 C C . ASP A 1 240 ? 2.606 78.748 13.731 1.00 13.97 220 ASP A C 1
ATOM 1807 O O . ASP A 1 240 ? 1.613 79.321 13.218 1.00 15.45 220 ASP A O 1
ATOM 1812 N N . TYR A 1 241 ? 2.721 78.571 15.044 1.00 14.04 221 TYR A N 1
ATOM 1813 C CA . TYR A 1 241 ? 1.724 79.078 15.984 1.00 14.07 221 TYR A CA 1
ATOM 1814 C C . TYR A 1 241 ? 2.176 80.424 16.524 1.00 13.40 221 TYR A C 1
ATOM 1815 O O . TYR A 1 241 ? 1.479 81.436 16.389 1.00 15.38 221 TYR A O 1
ATOM 1824 N N . GLN A 1 242 ? 3.333 80.478 17.225 1.00 12.57 222 GLN A N 1
ATOM 1825 C CA . GLN A 1 242 ? 3.801 81.775 17.697 1.00 13.16 222 GLN A CA 1
ATOM 1826 C C . GLN A 1 242 ? 5.236 81.758 18.097 1.00 12.34 222 GLN A C 1
ATOM 1827 O O . GLN A 1 242 ? 5.822 80.692 18.325 1.00 13.58 222 GLN A O 1
ATOM 1833 N N . LEU A 1 243 ? 5.800 82.956 18.278 1.00 13.62 223 LEU A N 1
ATOM 1834 C CA . LEU A 1 243 ? 7.031 83.131 19.006 1.00 11.78 223 LEU A CA 1
ATOM 1835 C C . LEU A 1 243 ? 6.685 83.895 20.272 1.00 10.47 223 LEU A C 1
ATOM 1836 O O . LEU A 1 243 ? 5.753 84.762 20.262 1.00 13.31 223 LEU A O 1
ATOM 1841 N N . PRO A 1 244 ? 7.444 83.644 21.352 1.00 12.24 224 PRO A N 1
ATOM 1842 C CA . PRO A 1 244 ? 7.315 84.504 22.530 1.00 12.04 224 PRO A CA 1
ATOM 1843 C C . PRO A 1 244 ? 7.684 85.941 22.211 1.00 13.99 224 PRO A C 1
ATOM 1844 O O . PRO A 1 244 ? 8.514 86.165 21.369 1.00 13.82 224 PRO A O 1
ATOM 1848 N N . ARG A 1 245 ? 6.918 86.854 22.812 1.00 14.62 225 ARG A N 1
ATOM 1849 C CA . ARG A 1 245 ? 7.064 88.283 22.562 1.00 16.15 225 ARG A CA 1
ATOM 1850 C C . ARG A 1 245 ? 7.175 88.984 23.892 1.00 18.18 225 ARG A C 1
ATOM 1851 O O . ARG A 1 245 ? 6.328 88.824 24.772 1.00 21.06 225 ARG A O 1
ATOM 1859 N N .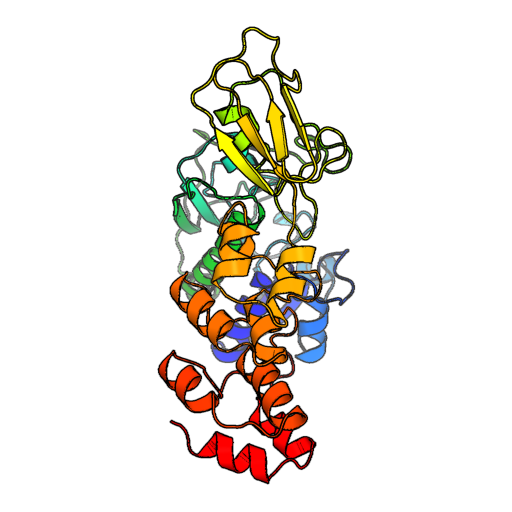 ILE A 1 246 ? 8.287 89.669 24.037 1.00 16.28 226 ILE A N 1
ATOM 1860 C CA . ILE A 1 246 ? 8.595 90.454 25.205 1.00 19.36 226 ILE A CA 1
ATOM 1861 C C . ILE A 1 246 ? 8.983 91.876 24.853 1.00 19.85 226 ILE A C 1
ATOM 1862 O O . ILE A 1 246 ? 9.837 92.141 23.991 1.00 19.61 226 ILE A O 1
ATOM 1867 N N . ASP A 1 247 ? 8.323 92.808 25.543 1.00 22.83 227 ASP A N 1
ATOM 1868 C CA . ASP A 1 247 ? 8.473 94.237 25.233 1.00 22.10 227 ASP A CA 1
ATOM 1869 C C . ASP A 1 247 ? 8.297 94.586 23.749 1.00 22.00 227 ASP A C 1
ATOM 1870 O O . ASP A 1 247 ? 9.061 95.327 23.159 1.00 24.21 227 ASP A O 1
ATOM 1875 N N . ASP A 1 248 ? 7.285 93.986 23.146 1.00 23.52 228 ASP A N 1
ATOM 1876 C CA . ASP A 1 248 ? 6.949 94.176 21.741 1.00 28.32 228 ASP A CA 1
ATOM 1877 C C . ASP A 1 248 ? 7.979 93.649 20.731 1.00 25.52 228 ASP A C 1
ATOM 1878 O O . ASP A 1 248 ? 7.971 94.037 19.559 1.00 25.40 228 ASP A O 1
ATOM 1883 N N . ILE A 1 249 ? 8.824 92.718 21.182 1.00 22.40 229 ILE A N 1
ATOM 1884 C CA . ILE A 1 249 ? 9.841 92.082 20.334 1.00 21.89 229 ILE A CA 1
ATOM 1885 C C . ILE A 1 249 ? 9.589 90.572 20.271 1.00 17.93 229 ILE A C 1
ATOM 1886 O O . ILE A 1 249 ? 9.546 89.890 21.301 1.00 18.02 229 ILE A O 1
ATOM 1891 N N . ASP A 1 250 ? 9.392 90.055 19.062 1.00 16.75 230 ASP A N 1
ATOM 1892 C CA . ASP A 1 250 ? 9.391 88.587 18.890 1.00 15.94 230 ASP A CA 1
ATOM 1893 C C . ASP A 1 250 ? 10.755 87.962 19.167 1.00 14.36 230 ASP A C 1
ATOM 1894 O O . ASP A 1 250 ? 11.757 88.439 18.630 1.00 14.42 230 ASP A O 1
ATOM 1899 N N . ILE A 1 251 ? 10.806 86.904 20.001 1.00 12.03 231 ILE A N 1
ATOM 1900 C CA . ILE A 1 251 ? 12.079 86.351 20.455 1.00 12.62 231 ILE A CA 1
ATOM 1901 C C . ILE A 1 251 ? 12.310 84.993 19.764 1.00 14.29 231 ILE A C 1
ATOM 1902 O O . ILE A 1 251 ? 11.384 84.153 19.699 1.00 14.31 231 ILE A O 1
ATOM 1907 N N . PHE A 1 252 ? 13.527 84.780 19.267 1.00 12.04 232 PHE A N 1
ATOM 1908 C CA . PHE A 1 252 ? 13.979 83.456 18.785 1.00 12.01 232 PHE A CA 1
ATOM 1909 C C . PHE A 1 252 ? 15.304 83.086 19.409 1.00 11.15 232 PHE A C 1
ATOM 1910 O O . PHE A 1 252 ? 16.372 83.412 18.934 1.00 12.35 232 PHE A O 1
ATOM 1918 N N . HIS A 1 253 ? 15.223 82.330 20.498 1.00 11.06 233 HIS A N 1
ATOM 1919 C CA . HIS A 1 253 ? 16.261 81.866 21.356 1.00 11.41 233 HIS A CA 1
ATOM 1920 C C . HIS A 1 253 ? 16.956 82.977 22.129 1.00 11.59 233 HIS A C 1
ATOM 1921 O O . HIS A 1 253 ? 16.600 84.144 22.018 1.00 12.04 233 HIS A O 1
ATOM 1928 N N . GLY A 1 254 ? 17.834 82.556 23.018 1.00 12.85 234 GLY A N 1
ATOM 1929 C CA . GLY A 1 254 ? 18.585 83.532 23.832 1.00 12.29 234 GLY A CA 1
ATOM 1930 C C . GLY A 1 254 ? 19.705 82.798 24.531 1.00 12.99 234 GLY A C 1
ATOM 1931 O O . GLY A 1 254 ? 20.043 81.663 24.258 1.00 14.18 234 GLY A O 1
ATOM 1932 N N . GLU A 1 255 ? 20.332 83.518 25.462 1.00 13.23 235 GLU A N 1
ATOM 1933 C CA . GLU A 1 255 ? 21.448 82.935 26.193 1.00 14.11 235 GLU A CA 1
ATOM 1934 C C . GLU A 1 255 ? 21.500 83.551 27.598 1.00 12.39 235 GLU A C 1
ATOM 1935 O O . GLU A 1 255 ? 21.045 84.652 27.866 1.00 14.86 235 GLU A O 1
ATOM 1941 N N . ILE A 1 256 ? 22.073 82.782 28.493 1.00 12.95 236 ILE A N 1
ATOM 1942 C CA . ILE A 1 256 ? 22.356 83.232 29.873 1.00 13.99 236 ILE A CA 1
ATOM 1943 C C . ILE A 1 256 ? 23.740 83.855 29.909 1.00 15.20 236 ILE A C 1
ATOM 1944 O O . ILE A 1 256 ? 24.717 83.236 29.493 1.00 14.40 236 ILE A O 1
ATOM 1949 N N . LEU A 1 257 ? 23.777 85.054 30.441 1.00 14.59 237 LEU A N 1
ATOM 1950 C CA . LEU A 1 257 ? 24.974 85.870 30.578 1.00 14.06 237 LEU A CA 1
ATOM 1951 C C . LEU A 1 257 ? 25.633 85.587 31.921 1.00 16.31 237 LEU A C 1
ATOM 1952 O O . LEU A 1 257 ? 25.051 85.021 32.839 1.00 15.60 237 LEU A O 1
ATOM 1957 N N . SER A 1 258 ? 26.866 86.073 32.056 1.00 16.54 238 SER A N 1
ATOM 1958 C CA . SER A 1 258 ? 27.643 85.931 33.309 1.00 18.31 238 SER A CA 1
ATOM 1959 C C . SER A 1 258 ? 27.400 87.079 34.281 1.00 16.47 238 SER A C 1
ATOM 1960 O O . SER A 1 258 ? 27.722 86.956 35.467 1.00 21.13 238 SER A O 1
ATOM 1963 N N . SER A 1 259 ? 26.889 88.196 33.781 1.00 19.15 239 SER A N 1
ATOM 1964 C CA . SER A 1 259 ? 26.540 89.349 34.611 1.00 19.29 239 SER A CA 1
ATOM 1965 C C . SER A 1 259 ? 25.249 89.130 35.408 1.00 20.94 239 SER A C 1
ATOM 1966 O O . SER A 1 259 ? 24.355 88.337 35.007 1.00 18.02 239 SER A O 1
ATOM 1969 N N . LYS A 1 260 ? 25.176 89.841 36.539 1.00 21.35 240 LYS A N 1
ATOM 1970 C CA . LYS A 1 260 ? 24.053 89.749 37.463 1.00 19.53 240 LYS A CA 1
ATOM 1971 C C . LYS A 1 260 ? 23.614 91.094 37.968 1.00 20.09 240 LYS A C 1
ATOM 1972 O O . LYS A 1 260 ? 24.182 91.617 38.936 1.00 23.29 240 LYS A O 1
ATOM 1978 N N . SER A 1 261 ? 22.684 91.715 37.269 1.00 18.96 241 SER A N 1
ATOM 1979 C CA . SER A 1 261 ? 22.189 93.039 37.639 1.00 18.54 241 SER A CA 1
ATOM 1980 C C . SER A 1 261 ? 21.637 93.050 39.042 1.00 22.18 241 SER A C 1
ATOM 1981 O O . SER A 1 261 ? 21.061 92.065 39.488 1.00 18.68 241 SER A O 1
ATOM 1984 N N . LEU A 1 262 ? 21.809 94.173 39.744 1.00 20.61 242 LEU A N 1
ATOM 1985 C CA . LEU A 1 262 ? 21.172 94.352 41.030 1.00 23.33 242 LEU A CA 1
ATOM 1986 C C . LEU A 1 262 ? 19.714 94.720 40.868 1.00 23.07 242 LEU A C 1
ATOM 1987 O O . LEU A 1 262 ? 18.930 94.580 41.827 1.00 31.24 242 LEU A O 1
ATOM 1992 N N . SER A 1 263 ? 19.314 95.133 39.665 1.00 21.85 243 SER A N 1
ATOM 1993 C CA . SER A 1 263 ? 17.956 95.568 39.394 1.00 22.30 243 SER A CA 1
ATOM 1994 C C . SER A 1 263 ? 16.977 94.442 39.532 1.00 21.72 243 SER A C 1
ATOM 1995 O O . SER A 1 263 ? 17.360 93.259 39.486 1.00 20.68 243 SER A O 1
ATOM 1998 N N . LYS A 1 264 ? 15.717 94.814 39.666 1.00 24.50 244 LYS A N 1
ATOM 1999 C CA . LYS A 1 264 ? 14.768 93.788 39.946 1.00 25.50 244 LYS A CA 1
ATOM 2000 C C . LYS A 1 264 ? 14.539 92.952 38.678 1.00 23.57 244 LYS A C 1
ATOM 2001 O O . LYS A 1 264 ? 14.776 93.377 37.528 1.00 21.27 244 LYS A O 1
ATOM 2007 N N . PRO A 1 265 ? 14.177 91.704 38.923 1.00 19.89 245 PRO A N 1
ATOM 2008 C CA . PRO A 1 265 ? 13.903 90.844 37.745 1.00 18.28 245 PRO A CA 1
ATOM 2009 C C . PRO A 1 265 ? 12.907 91.447 36.746 1.00 17.72 245 PRO A C 1
ATOM 2010 O O . PRO A 1 265 ? 11.853 92.012 37.112 1.00 19.06 245 PRO A O 1
ATOM 2014 N N . GLY A 1 266 ? 13.199 91.318 35.457 1.00 15.29 246 GLY A N 1
ATOM 2015 C CA . GLY A 1 266 ? 12.366 91.868 34.412 1.00 15.40 246 GLY A CA 1
ATOM 2016 C C . GLY A 1 266 ? 12.826 93.223 33.974 1.00 14.75 246 GLY A C 1
ATOM 2017 O O . GLY A 1 266 ? 12.358 93.720 32.964 1.00 16.54 246 GLY A O 1
ATOM 2018 N N . THR A 1 267 ? 13.702 93.868 34.754 1.00 17.79 247 THR A N 1
ATOM 2019 C CA . THR A 1 267 ? 14.208 95.153 34.287 1.00 19.24 247 THR A CA 1
ATOM 2020 C C . THR A 1 267 ? 14.914 94.965 32.953 1.00 19.91 247 THR A C 1
ATOM 2021 O O . THR A 1 267 ? 15.775 94.102 32.815 1.00 18.26 247 THR A O 1
ATOM 2025 N N . ILE A 1 268 ? 14.581 95.818 31.996 1.00 20.09 248 ILE A N 1
ATOM 2026 C CA . ILE A 1 268 ? 15.257 95.870 30.694 1.00 19.32 248 ILE A CA 1
ATOM 2027 C C . ILE A 1 268 ? 16.547 96.678 30.820 1.00 18.95 248 ILE A C 1
ATOM 2028 O O . ILE A 1 268 ? 16.511 97.907 31.084 1.00 23.08 248 ILE A O 1
ATOM 2033 N N . LEU A 1 269 ? 17.660 95.977 30.646 1.00 17.35 249 LEU A N 1
ATOM 2034 C CA . LEU A 1 269 ? 18.999 96.537 30.794 1.00 18.85 249 LEU A CA 1
ATOM 2035 C C . LEU A 1 269 ? 19.423 97.115 29.454 1.00 21.10 249 LEU A C 1
ATOM 2036 O O . LEU A 1 269 ? 20.142 98.137 29.389 1.00 18.64 249 LEU A O 1
ATOM 2041 N N . GLU A 1 270 ? 18.939 96.507 28.380 1.00 17.28 250 GLU A N 1
ATOM 2042 C CA . GLU A 1 270 ? 19.330 96.945 27.033 1.00 18.11 250 GLU A CA 1
ATOM 2043 C C . GLU A 1 270 ? 18.266 96.469 26.061 1.00 17.53 250 GLU A C 1
ATOM 2044 O O . GLU A 1 270 ? 17.767 95.342 26.178 1.00 15.74 250 GLU A O 1
ATOM 2050 N N . LYS A 1 271 ? 17.871 97.325 25.137 1.00 16.03 251 LYS A N 1
ATOM 2051 C CA . LYS A 1 271 ? 16.937 96.973 24.093 1.00 16.53 251 LYS A CA 1
ATOM 2052 C C . LYS A 1 271 ? 17.390 97.632 22.802 1.00 18.74 251 LYS A C 1
ATOM 2053 O O . LYS A 1 271 ? 17.539 98.888 22.771 1.00 17.04 251 LYS A O 1
ATOM 2059 N N . ASN A 1 272 ? 17.643 96.836 21.768 1.00 18.29 252 ASN A N 1
ATOM 2060 C CA . ASN A 1 272 ? 17.890 97.386 20.444 1.00 18.93 252 ASN A CA 1
ATOM 2061 C C . ASN A 1 272 ? 17.311 96.433 19.385 1.00 19.79 252 ASN A C 1
ATOM 2062 O O . ASN A 1 272 ? 16.528 95.548 19.716 1.00 17.46 252 ASN A O 1
ATOM 2067 N N . ASN A 1 273 ? 17.646 96.632 18.123 1.00 21.30 253 ASN A N 1
ATOM 2068 C CA . ASN A 1 273 ? 17.058 95.813 17.055 1.00 22.64 253 ASN A CA 1
ATOM 2069 C C . ASN A 1 273 ? 17.465 94.352 17.059 1.00 20.11 253 ASN A C 1
ATOM 2070 O O . ASN A 1 273 ? 16.691 93.483 16.585 1.00 20.57 253 ASN A O 1
ATOM 2075 N N . TYR A 1 274 ? 18.604 94.094 17.680 1.00 17.51 254 TYR A N 1
ATOM 2076 C CA . TYR A 1 274 ? 19.110 92.745 17.767 1.00 16.25 254 TYR A CA 1
ATOM 2077 C C . TYR A 1 274 ? 18.587 91.913 18.934 1.00 14.26 254 TYR A C 1
ATOM 2078 O O . TYR A 1 274 ? 18.530 90.691 18.847 1.00 14.12 254 TYR A O 1
ATOM 2087 N N . HIS A 1 275 ? 18.356 92.515 20.094 1.00 14.89 255 HIS A N 1
ATOM 2088 C CA . HIS A 1 275 ? 18.105 91.754 21.313 1.00 14.62 255 HIS A CA 1
ATOM 2089 C C . HIS A 1 275 ? 17.572 92.630 22.456 1.00 16.51 255 HIS A C 1
ATOM 2090 O O . HIS A 1 275 ? 17.599 93.877 22.391 1.00 17.11 255 HIS A O 1
ATOM 2097 N N . LEU A 1 276 ? 17.104 91.927 23.485 1.00 15.85 256 LEU A N 1
ATOM 2098 C CA . LEU A 1 276 ? 16.700 92.439 24.763 1.00 16.61 256 LEU A CA 1
ATOM 2099 C C . LEU A 1 276 ? 17.620 91.786 25.802 1.00 17.30 256 LEU A C 1
ATOM 2100 O O . LEU A 1 276 ? 17.947 90.596 25.757 1.00 19.01 256 LEU A O 1
ATOM 2105 N N . ILE A 1 277 ? 18.208 92.591 26.676 1.00 14.69 257 ILE A N 1
ATOM 2106 C CA . ILE A 1 277 ? 18.928 92.057 27.835 1.00 15.03 257 ILE A CA 1
ATOM 2107 C C . ILE A 1 277 ? 18.108 92.428 29.084 1.00 17.61 257 ILE A C 1
ATOM 2108 O O . ILE A 1 277 ? 17.695 93.605 29.228 1.00 17.00 257 ILE A O 1
ATOM 2113 N N . LEU A 1 278 ? 17.779 91.391 29.867 1.00 15.11 258 LEU A N 1
ATOM 2114 C CA . LEU A 1 278 ? 16.968 91.490 31.068 1.00 16.65 258 LEU A CA 1
ATOM 2115 C C . LEU A 1 278 ? 17.681 91.029 32.311 1.00 15.00 258 LEU A C 1
ATOM 2116 O O . LEU A 1 278 ? 18.460 90.072 32.339 1.00 12.86 258 LEU A O 1
ATOM 2121 N N . SER A 1 279 ? 17.331 91.669 33.421 1.00 14.46 259 SER A N 1
ATOM 2122 C CA . SER A 1 279 ? 17.782 91.214 34.729 1.00 13.72 259 SER A CA 1
ATOM 2123 C C . SER A 1 279 ? 16.791 90.086 35.120 1.00 13.04 259 SER A C 1
ATOM 2124 O O . SER A 1 279 ? 15.652 90.149 34.707 1.00 15.21 259 SER A O 1
ATOM 2127 N N . THR A 1 280 ? 17.253 89.086 35.858 1.00 13.25 260 THR A N 1
ATOM 2128 C CA . THR A 1 280 ? 16.423 87.967 36.354 1.00 13.13 260 THR A CA 1
ATOM 2129 C C . THR A 1 280 ? 16.667 87.780 37.818 1.00 11.85 260 THR A C 1
ATOM 2130 O O . THR A 1 280 ? 17.404 88.615 38.428 1.00 14.31 260 THR A O 1
ATOM 2134 N N . ILE A 1 281 ? 16.071 86.737 38.422 1.00 12.95 261 ILE A N 1
ATOM 2135 C CA . ILE A 1 281 ? 16.414 86.368 39.787 1.00 12.55 261 ILE A CA 1
ATOM 2136 C C . ILE A 1 281 ? 17.922 86.122 39.983 1.00 11.48 261 ILE A C 1
ATOM 2137 O O . ILE A 1 281 ? 18.466 86.474 41.039 1.00 13.85 261 ILE A O 1
ATOM 2142 N N . ASP A 1 282 ? 18.617 85.546 39.004 1.00 11.80 262 ASP A N 1
ATOM 2143 C CA . ASP A 1 282 ? 20.025 85.293 39.147 1.00 12.42 262 ASP A CA 1
ATOM 2144 C C . ASP A 1 282 ? 20.818 86.004 38.046 1.00 14.90 262 ASP A C 1
ATOM 2145 O O . ASP A 1 282 ? 21.192 87.188 38.190 1.00 14.53 262 ASP A O 1
ATOM 2150 N N . TYR A 1 283 ? 21.043 85.298 36.940 1.00 11.91 263 TYR A N 1
ATOM 2151 C CA . TYR A 1 283 ? 21.946 85.773 35.861 1.00 11.71 263 TYR A CA 1
ATOM 2152 C C . TYR A 1 283 ? 21.206 86.586 34.818 1.00 13.68 263 TYR A C 1
ATOM 2153 O O . TYR A 1 283 ? 20.057 86.273 34.493 1.00 13.24 263 TYR A O 1
ATOM 2162 N N . ASP A 1 284 ? 21.805 87.651 34.260 1.00 10.52 264 ASP A N 1
ATOM 2163 C CA . ASP A 1 284 ? 21.147 88.370 33.216 1.00 11.80 264 ASP A CA 1
ATOM 2164 C C . ASP A 1 284 ? 20.944 87.443 32.006 1.00 11.32 264 ASP A C 1
ATOM 2165 O O . ASP A 1 284 ? 21.691 86.503 31.807 1.00 12.30 264 ASP A O 1
ATOM 2170 N N . ILE A 1 285 ? 19.979 87.778 31.195 1.00 13.06 265 ILE A N 1
ATOM 2171 C CA . ILE A 1 285 ? 19.678 87.001 29.998 1.00 14.13 265 ILE A CA 1
ATOM 2172 C C . ILE A 1 285 ? 19.661 87.910 28.808 1.00 13.42 265 ILE A C 1
ATOM 2173 O O . ILE A 1 285 ? 19.160 89.033 28.876 1.00 16.17 265 ILE A O 1
ATOM 2178 N N . LYS A 1 286 ? 20.163 87.393 27.694 1.00 14.24 266 LYS A N 1
ATOM 2179 C CA . LYS A 1 286 ? 20.025 88.054 26.417 1.00 14.74 266 LYS A CA 1
ATOM 2180 C C . LYS A 1 286 ? 19.093 87.287 25.512 1.00 13.28 266 LYS A C 1
ATOM 2181 O O . LYS A 1 286 ? 19.330 86.089 25.290 1.00 16.94 266 LYS A O 1
ATOM 2187 N N . LEU A 1 287 ? 18.039 87.977 25.084 1.00 14.24 267 LEU A N 1
ATOM 2188 C CA . LEU A 1 287 ? 16.964 87.326 24.284 1.00 13.87 267 LEU A CA 1
ATOM 2189 C C . LEU A 1 287 ? 17.123 87.889 22.885 1.00 16.39 267 LEU A C 1
ATOM 2190 O O . LEU A 1 287 ? 17.062 89.099 22.688 1.00 14.17 267 LEU A O 1
ATOM 2195 N N . TYR A 1 288 ? 17.213 87.008 21.881 1.00 14.70 268 TYR A N 1
ATOM 2196 C CA . TYR A 1 288 ? 17.552 87.470 20.536 1.00 13.63 268 TYR A CA 1
ATOM 2197 C C . TYR A 1 288 ? 16.253 87.775 19.838 1.00 15.16 268 TYR A C 1
ATOM 2198 O O . TYR A 1 288 ? 15.312 86.959 19.789 1.00 13.42 268 TYR A O 1
ATOM 2207 N N . SER A 1 289 ? 16.197 88.931 19.223 1.00 12.91 269 SER A N 1
ATOM 2208 C CA . SER A 1 289 ? 15.046 89.226 18.388 1.00 13.60 269 SER A CA 1
ATOM 2209 C C . SER A 1 289 ? 15.033 88.236 17.200 1.00 12.42 269 SER A C 1
ATOM 2210 O O . SER A 1 289 ? 16.079 87.783 16.707 1.00 12.54 269 SER A O 1
ATOM 2213 N N . ASP A 1 290 ? 13.824 87.935 16.743 1.00 12.73 270 ASP A N 1
ATOM 2214 C CA . ASP A 1 290 ? 13.656 87.122 15.543 1.00 13.61 270 ASP A CA 1
ATOM 2215 C C . ASP A 1 290 ? 14.095 87.906 14.296 1.00 14.08 270 ASP A C 1
ATOM 2216 O O . ASP A 1 290 ? 13.484 88.907 13.966 1.00 17.30 270 ASP A O 1
ATOM 2221 N N . ASN A 1 291 ? 15.047 87.353 13.545 1.00 12.66 271 ASN A N 1
ATOM 2222 C CA . ASN A 1 291 ? 15.443 87.880 12.267 1.00 12.61 271 ASN A CA 1
ATOM 2223 C C . ASN A 1 291 ? 15.358 86.901 11.129 1.00 13.31 271 ASN A C 1
ATOM 2224 O O . ASN A 1 291 ? 16.089 86.954 10.169 1.00 14.97 271 ASN A O 1
ATOM 2229 N N . PHE A 1 292 ? 14.425 85.951 11.260 1.00 13.24 272 PHE A N 1
ATOM 2230 C CA . PHE A 1 292 ? 14.321 84.955 10.224 1.00 13.55 272 PHE A CA 1
ATOM 2231 C C . PHE A 1 292 ? 14.080 85.524 8.835 1.00 13.69 272 PHE A C 1
ATOM 2232 O O . PHE A 1 292 ? 14.723 85.075 7.850 1.00 15.24 272 PHE A O 1
ATOM 2240 N N . ASP A 1 293 ? 13.213 86.534 8.768 1.00 12.81 273 ASP A N 1
ATOM 2241 C CA . ASP A 1 293 ? 12.895 87.169 7.460 1.00 16.26 273 ASP A CA 1
ATOM 2242 C C . ASP A 1 293 ? 14.183 87.664 6.797 1.00 14.40 273 ASP A C 1
ATOM 2243 O O . ASP A 1 293 ? 14.437 87.425 5.629 1.00 13.29 273 ASP A O 1
ATOM 2248 N N . GLU A 1 294 ? 15.037 88.301 7.601 1.00 14.51 274 GLU A N 1
ATOM 2249 C CA . GLU A 1 294 ? 16.286 88.878 7.090 1.00 14.27 274 GLU A CA 1
ATOM 2250 C C . GLU A 1 294 ? 17.303 87.798 6.672 1.00 12.02 274 GLU A C 1
ATOM 2251 O O . GLU A 1 294 ? 18.060 87.902 5.686 1.00 12.98 274 GLU A O 1
ATOM 2257 N N . ILE A 1 295 ? 17.256 86.706 7.419 1.00 12.57 275 ILE A N 1
ATOM 2258 C CA . ILE A 1 295 ? 18.059 85.511 7.099 1.00 11.68 275 ILE A CA 1
ATOM 2259 C C . ILE A 1 295 ? 17.591 84.928 5.752 1.00 11.64 275 ILE A C 1
ATOM 2260 O O . ILE A 1 295 ? 18.444 84.674 4.904 1.00 12.66 275 ILE A O 1
ATOM 2265 N N . LEU A 1 296 ? 16.281 84.768 5.531 1.00 13.09 276 LEU A N 1
ATOM 2266 C CA . LEU A 1 296 ? 15.845 84.261 4.232 1.00 14.20 276 LEU A CA 1
ATOM 2267 C C . LEU A 1 296 ? 16.257 85.193 3.092 1.00 13.59 276 LEU A C 1
ATOM 2268 O O . LEU A 1 296 ? 16.769 84.751 2.089 1.00 12.86 276 LEU A O 1
ATOM 2273 N N . THR A 1 297 ? 16.059 86.476 3.278 1.00 13.52 277 THR A N 1
ATOM 2274 C CA . THR A 1 297 ? 16.460 87.420 2.259 1.00 15.59 277 THR A CA 1
ATOM 2275 C C . THR A 1 297 ? 17.971 87.355 1.967 1.00 13.92 277 THR A C 1
ATOM 2276 O O . THR A 1 297 ? 18.379 87.411 0.785 1.00 15.12 277 THR A O 1
ATOM 2280 N N . ALA A 1 298 ? 18.805 87.188 3.011 1.00 13.16 278 ALA A N 1
ATOM 2281 C CA . ALA A 1 298 ? 20.242 87.121 2.814 1.00 13.57 278 ALA A CA 1
ATOM 2282 C C . ALA A 1 298 ? 20.662 85.927 1.987 1.00 14.95 278 ALA A C 1
ATOM 2283 O O . ALA A 1 298 ? 21.642 85.923 1.257 1.00 14.98 278 ALA A O 1
ATOM 2285 N N . CYS A 1 299 ? 19.913 84.850 2.153 1.00 12.87 279 CYS A N 1
ATOM 2286 C CA . CYS A 1 299 ? 20.257 83.642 1.432 1.00 13.11 279 CYS A CA 1
ATOM 2287 C C . CYS A 1 299 ? 20.098 83.784 -0.089 1.00 13.40 279 CYS A C 1
ATOM 2288 O O . CYS A 1 299 ? 20.627 82.958 -0.827 1.00 14.05 279 CYS A O 1
ATOM 2291 N N . GLU A 1 300 ? 19.358 84.781 -0.562 1.00 15.22 280 GLU A N 1
ATOM 2292 C CA . GLU A 1 300 ? 19.315 85.018 -1.997 1.00 16.06 280 GLU A CA 1
ATOM 2293 C C . GLU A 1 300 ? 20.674 85.196 -2.661 1.00 17.21 280 GLU A C 1
ATOM 2294 O O . GLU A 1 300 ? 20.964 84.574 -3.692 1.00 18.11 280 GLU A O 1
ATOM 2300 N N . ASP A 1 301 ? 21.555 85.970 -2.017 1.00 16.88 281 ASP A N 1
ATOM 2301 C CA . ASP A 1 301 ? 22.679 86.548 -2.740 1.00 17.45 281 ASP A CA 1
ATOM 2302 C C . ASP A 1 301 ? 23.849 86.919 -1.819 1.00 19.75 281 ASP A C 1
ATOM 2303 O O . ASP A 1 301 ? 24.849 87.409 -2.336 1.00 21.05 281 ASP A O 1
ATOM 2308 N N . LYS A 1 302 ? 23.779 86.652 -0.502 1.00 18.10 282 LYS A N 1
ATOM 2309 C CA . LYS A 1 302 ? 24.872 87.053 0.440 1.00 17.62 282 LYS A CA 1
ATOM 2310 C C . LYS A 1 302 ? 25.726 85.870 0.739 1.00 17.57 282 LYS A C 1
ATOM 2311 O O . LYS A 1 302 ? 25.357 84.733 0.444 1.00 16.26 282 LYS A O 1
ATOM 2317 N N . SER A 1 303 ? 26.926 86.127 1.255 1.00 16.49 283 SER A N 1
ATOM 2318 C CA . SER A 1 303 ? 27.883 85.093 1.550 1.00 14.88 283 SER A CA 1
ATOM 2319 C C . SER A 1 303 ? 27.600 84.365 2.856 1.00 15.89 283 SER A C 1
ATOM 2320 O O . SER A 1 303 ? 26.934 84.877 3.768 1.00 15.80 283 SER A O 1
ATOM 2323 N N . PRO A 1 304 ? 28.185 83.182 3.051 1.00 14.56 284 PRO A N 1
ATOM 2324 C CA . PRO A 1 304 ? 28.158 82.538 4.344 1.00 16.85 284 PRO A CA 1
ATOM 2325 C C . PRO A 1 304 ? 28.713 83.444 5.436 1.00 15.30 284 PRO A C 1
ATOM 2326 O O . PRO A 1 304 ? 28.193 83.446 6.542 1.00 15.94 284 PRO A O 1
ATOM 2330 N N . GLU A 1 305 ? 29.786 84.182 5.136 1.00 18.42 285 GLU A N 1
ATOM 2331 C CA . GLU A 1 305 ? 30.335 85.048 6.178 1.00 17.46 285 GLU A CA 1
ATOM 2332 C C . GLU A 1 305 ? 29.294 86.057 6.646 1.00 15.87 285 GLU A C 1
ATOM 2333 O O . GLU A 1 305 ? 29.113 86.292 7.852 1.00 15.81 285 GLU A O 1
ATOM 2339 N N . PHE A 1 306 ? 28.623 86.696 5.690 1.00 14.80 286 PHE A N 1
ATOM 2340 C CA . PHE A 1 306 ? 27.568 87.681 5.952 1.00 14.87 286 PHE A CA 1
ATOM 2341 C C . PHE A 1 306 ? 26.475 87.070 6.826 1.00 13.31 286 PHE A C 1
ATOM 2342 O O . PHE A 1 306 ? 26.028 87.596 7.830 1.00 14.18 286 PHE A O 1
ATOM 2350 N N . ILE A 1 307 ? 26.022 85.890 6.402 1.00 14.50 287 ILE A N 1
ATOM 2351 C CA . ILE A 1 307 ? 24.943 85.270 7.147 1.00 16.62 287 ILE A CA 1
ATOM 2352 C C . ILE A 1 307 ? 25.334 84.854 8.564 1.00 14.70 287 ILE A C 1
ATOM 2353 O O . ILE A 1 307 ? 24.536 84.887 9.520 1.00 14.56 287 ILE A O 1
ATOM 2358 N N . SER A 1 308 ? 26.563 84.336 8.703 1.00 14.26 288 SER A N 1
ATOM 2359 C CA . SER A 1 308 ? 27.077 83.895 9.981 1.00 15.92 288 SER A CA 1
ATOM 2360 C C . SER A 1 308 ? 27.120 85.047 11.006 1.00 14.44 288 SER A C 1
ATOM 2361 O O . SER A 1 308 ? 26.930 84.823 12.200 1.00 14.88 288 SER A O 1
ATOM 2364 N N . LYS A 1 309 ? 27.294 86.277 10.512 1.00 15.97 289 LYS A N 1
ATOM 2365 C CA . LYS A 1 309 ? 27.261 87.449 11.382 1.00 14.98 289 LYS A CA 1
ATOM 2366 C C . LYS A 1 309 ? 25.862 87.980 11.637 1.00 15.29 289 LYS A C 1
ATOM 2367 O O . LYS A 1 309 ? 25.603 88.504 12.712 1.00 16.70 289 LYS A O 1
ATOM 2373 N N . LEU A 1 310 ? 24.939 87.702 10.718 1.00 15.42 290 LEU A N 1
ATOM 2374 C CA . LEU A 1 310 ? 23.565 88.161 10.887 1.00 14.23 290 LEU A CA 1
ATOM 2375 C C . LEU A 1 310 ? 22.812 87.294 11.935 1.00 14.81 290 LEU A C 1
ATOM 2376 O O . LEU A 1 310 ? 22.034 87.759 12.761 1.00 14.47 290 LEU A O 1
ATOM 2381 N N . LEU A 1 311 ? 23.040 85.993 11.882 1.00 14.83 291 LEU A N 1
ATOM 2382 C CA . LEU A 1 311 ? 22.338 85.088 12.753 1.00 14.90 291 LEU A CA 1
ATOM 2383 C C . LEU A 1 311 ? 22.852 85.301 14.174 1.00 15.32 291 LEU A C 1
ATOM 2384 O O . LEU A 1 311 ? 24.051 85.601 14.384 1.00 15.17 291 LEU A O 1
ATOM 2389 N N . LYS A 1 312 ? 21.955 85.216 15.151 1.00 12.03 292 LYS A N 1
ATOM 2390 C CA . LYS A 1 312 ? 22.331 85.153 16.574 1.00 12.03 292 LYS A CA 1
ATOM 2391 C C . LYS A 1 312 ? 22.268 83.768 17.247 1.00 13.60 292 LYS A C 1
ATOM 2392 O O . LYS A 1 312 ? 22.856 83.494 18.324 1.00 14.40 292 LYS A O 1
ATOM 2398 N N . THR A 1 313 ? 21.589 82.834 16.565 1.00 13.85 293 THR A N 1
ATOM 2399 C CA . THR A 1 313 ? 21.551 81.417 16.952 1.00 14.14 293 THR A CA 1
ATOM 2400 C C . THR A 1 313 ? 21.577 80.584 15.677 1.00 12.27 293 THR A C 1
ATOM 2401 O O . THR A 1 313 ? 20.892 80.931 14.709 1.00 11.96 293 THR A O 1
ATOM 2405 N N . GLU A 1 314 ? 22.346 79.502 15.647 1.00 13.32 294 GLU A N 1
ATOM 2406 C CA . GLU A 1 314 ? 22.330 78.673 14.469 1.00 14.93 294 GLU A CA 1
ATOM 2407 C C . GLU A 1 314 ? 21.032 77.894 14.306 1.00 14.57 294 GLU A C 1
ATOM 2408 O O . GLU A 1 314 ? 20.762 77.356 13.223 1.00 14.40 294 GLU A O 1
ATOM 2414 N N . ASN A 1 315 ? 20.214 77.848 15.349 1.00 14.59 295 ASN A N 1
ATOM 2415 C CA . ASN A 1 315 ? 18.875 77.299 15.168 1.00 14.22 295 ASN A CA 1
ATOM 2416 C C . ASN A 1 315 ? 18.082 77.990 14.053 1.00 14.19 295 ASN A C 1
ATOM 2417 O O . ASN A 1 315 ? 17.216 77.374 13.435 1.00 14.42 295 ASN A O 1
ATOM 2422 N N . ILE A 1 316 ? 18.412 79.233 13.739 1.00 11.59 296 ILE A N 1
ATOM 2423 C CA . ILE A 1 316 ? 17.677 79.994 12.731 1.00 12.27 296 ILE A CA 1
ATOM 2424 C C . ILE A 1 316 ? 17.870 79.423 11.317 1.00 10.95 296 ILE A C 1
ATOM 2425 O O . ILE A 1 316 ? 17.043 79.633 10.456 1.00 13.20 296 ILE A O 1
ATOM 2430 N N . LEU A 1 317 ? 18.961 78.685 11.114 1.00 11.00 297 LEU A N 1
ATOM 2431 C CA . LEU A 1 317 ? 19.290 78.077 9.862 1.00 11.00 297 LEU A CA 1
ATOM 2432 C C . LEU A 1 317 ? 18.370 76.960 9.475 1.00 11.29 297 LEU A C 1
ATOM 2433 O O . LEU A 1 317 ? 18.336 76.574 8.310 1.00 13.02 297 LEU A O 1
ATOM 2438 N N . PHE A 1 318 ? 17.614 76.465 10.437 1.00 11.21 298 PHE A N 1
ATOM 2439 C CA . PHE A 1 318 ? 16.701 75.336 10.254 1.00 11.91 298 PHE A CA 1
ATOM 2440 C C . PHE A 1 318 ? 15.255 75.735 10.296 1.00 13.31 298 PHE A C 1
ATOM 2441 O O . PHE A 1 318 ? 14.364 74.864 10.204 1.00 14.76 298 PHE A O 1
ATOM 2449 N N . GLU A 1 319 ? 14.991 77.016 10.411 1.00 11.71 299 GLU A N 1
ATOM 2450 C CA . GLU A 1 319 ? 13.637 77.470 10.461 1.00 11.44 299 GLU A CA 1
ATOM 2451 C C . GLU A 1 319 ? 12.985 77.491 9.058 1.00 11.95 299 GLU A C 1
ATOM 2452 O O . GLU A 1 319 ? 13.646 77.541 8.059 1.00 11.17 299 GLU A O 1
ATOM 2458 N N . LYS A 1 320 ? 11.645 77.449 9.071 1.00 11.32 300 LYS A N 1
ATOM 2459 C CA . LYS A 1 320 ? 10.839 77.457 7.824 1.00 11.23 300 LYS A CA 1
ATOM 2460 C C . LYS A 1 320 ? 9.719 78.478 7.941 1.00 11.37 300 LYS A C 1
ATOM 2461 O O . LYS A 1 320 ? 9.114 78.583 9.004 1.00 13.68 300 LYS A O 1
ATOM 2467 N N . ASN A 1 321 ? 9.379 79.111 6.810 1.00 10.54 301 ASN A N 1
ATOM 2468 C CA . ASN A 1 321 ? 8.292 80.053 6.741 1.00 11.22 301 ASN A CA 1
ATOM 2469 C C . ASN A 1 321 ? 6.977 79.288 6.483 1.00 12.12 301 ASN A C 1
ATOM 2470 O O . ASN A 1 321 ? 6.946 78.090 6.496 1.00 12.41 301 ASN A O 1
ATOM 2475 N N . HIS A 1 322 ? 5.879 79.997 6.261 1.00 11.71 302 HIS A N 1
ATOM 2476 C CA . HIS A 1 322 ? 4.569 79.395 6.160 1.00 12.52 302 HIS A CA 1
ATOM 2477 C C . HIS A 1 322 ? 4.384 78.416 4.976 1.00 13.31 302 HIS A C 1
ATOM 2478 O O . HIS A 1 322 ? 3.422 77.648 4.934 1.00 15.83 302 HIS A O 1
ATOM 2485 N N . LEU A 1 323 ? 5.232 78.554 3.951 1.00 13.25 303 LEU A N 1
ATOM 2486 C CA . LEU A 1 323 ? 5.292 77.678 2.803 1.00 13.76 303 LEU A CA 1
ATOM 2487 C C . LEU A 1 323 ? 6.218 76.507 3.000 1.00 12.66 303 LEU A C 1
ATOM 2488 O O . LEU A 1 323 ? 6.249 75.566 2.223 1.00 14.49 303 LEU A O 1
ATOM 2493 N N . GLY A 1 324 ? 6.960 76.540 4.080 1.00 11.66 304 GLY A N 1
ATOM 2494 C CA . GLY A 1 324 ? 8.065 75.646 4.273 1.00 11.34 304 GLY A CA 1
ATOM 2495 C C . GLY A 1 324 ? 9.385 76.023 3.647 1.00 11.46 304 GLY A C 1
ATOM 2496 O O . GLY A 1 324 ? 10.251 75.168 3.485 1.00 12.73 304 GLY A O 1
ATOM 2497 N N . TRP A 1 325 ? 9.556 77.283 3.250 1.00 12.36 305 TRP A N 1
ATOM 2498 C CA . TRP A 1 325 ? 10.864 77.684 2.762 1.00 11.82 305 TRP A CA 1
ATOM 2499 C C . TRP A 1 325 ? 11.863 77.805 3.901 1.00 11.44 305 TRP A C 1
ATOM 2500 O O . TRP A 1 325 ? 11.630 78.527 4.861 1.00 11.60 305 TRP A O 1
ATOM 2511 N N . SER A 1 326 ? 13.003 77.150 3.721 1.00 10.91 306 SER A N 1
ATOM 2512 C CA . SER A 1 326 ? 14.103 77.160 4.659 1.00 10.92 306 SER A CA 1
ATOM 2513 C C . SER A 1 326 ? 15.180 77.989 3.974 1.00 10.38 306 SER A C 1
ATOM 2514 O O . SER A 1 326 ? 15.163 78.224 2.763 1.00 10.14 306 SER A O 1
ATOM 2517 N N . PRO A 1 327 ? 16.213 78.320 4.778 1.00 10.92 307 PRO A N 1
ATOM 2518 C CA . PRO A 1 327 ? 17.373 78.962 4.169 1.00 12.02 307 PRO A CA 1
ATOM 2519 C C . PRO A 1 327 ? 17.966 78.220 2.966 1.00 10.09 307 PRO A C 1
ATOM 2520 O O . PRO A 1 327 ? 18.263 78.819 1.936 1.00 10.05 307 PRO A O 1
ATOM 2524 N N . ILE A 1 328 ? 18.066 76.889 3.095 1.00 11.25 308 ILE A N 1
ATOM 2525 C CA . ILE A 1 328 ? 18.631 76.140 1.990 1.00 12.19 308 ILE A CA 1
ATOM 2526 C C . ILE A 1 328 ? 17.779 76.165 0.722 1.00 11.75 308 ILE A C 1
ATOM 2527 O O . ILE A 1 328 ? 18.305 76.233 -0.382 1.00 11.67 308 ILE A O 1
ATOM 2532 N N . ILE A 1 329 ? 16.464 76.125 0.904 1.00 11.34 309 ILE A N 1
ATOM 2533 C CA . ILE A 1 329 ? 15.539 76.253 -0.228 1.00 12.01 309 ILE A CA 1
ATOM 2534 C C . ILE A 1 329 ? 15.699 77.592 -0.932 1.00 12.02 309 ILE A C 1
ATOM 2535 O O . ILE A 1 329 ? 15.751 77.648 -2.156 1.00 11.32 309 ILE A O 1
ATOM 2540 N N . ILE A 1 330 ? 15.806 78.693 -0.172 1.00 11.58 310 ILE A N 1
ATOM 2541 C CA . ILE A 1 330 ? 16.083 79.981 -0.758 1.00 13.04 310 ILE A CA 1
ATOM 2542 C C . ILE A 1 330 ? 17.417 80.028 -1.515 1.00 12.34 310 ILE A C 1
ATOM 2543 O O . ILE A 1 330 ? 17.451 80.347 -2.692 1.00 10.85 310 ILE A O 1
ATOM 2548 N N . ALA A 1 331 ? 18.436 79.499 -0.877 1.00 11.95 311 ALA A N 1
ATOM 2549 C CA . ALA A 1 331 ? 19.754 79.480 -1.516 1.00 11.89 311 ALA A CA 1
ATOM 2550 C C . ALA A 1 331 ? 19.779 78.646 -2.794 1.00 11.51 311 ALA A C 1
ATOM 2551 O O . ALA A 1 331 ? 20.345 79.018 -3.817 1.00 12.19 311 ALA A O 1
ATOM 2553 N N . ALA A 1 332 ? 19.015 77.557 -2.808 1.00 11.19 312 ALA A N 1
ATOM 2554 C CA . ALA A 1 332 ? 18.951 76.692 -3.967 1.00 13.31 312 ALA A CA 1
ATOM 2555 C C . ALA A 1 332 ? 18.198 77.347 -5.135 1.00 12.71 312 ALA A C 1
ATOM 2556 O O . ALA A 1 332 ? 18.653 77.331 -6.287 1.00 12.75 312 ALA A O 1
ATOM 2558 N N . TYR A 1 333 ? 17.049 77.945 -4.821 1.00 11.32 313 TYR A N 1
ATOM 2559 C CA . TYR A 1 333 ? 16.231 78.620 -5.821 1.00 12.34 313 TYR A CA 1
ATOM 2560 C C . TYR A 1 333 ? 17.017 79.756 -6.469 1.00 12.57 313 TYR A C 1
ATOM 2561 O O . TYR A 1 333 ? 16.776 80.061 -7.636 1.00 13.55 313 TYR A O 1
ATOM 2570 N N . HIS A 1 334 ? 17.840 80.414 -5.657 1.00 12.40 314 HIS A N 1
ATOM 2571 C CA . HIS A 1 334 ? 18.657 81.526 -6.172 1.00 13.53 314 HIS A CA 1
ATOM 2572 C C . HIS A 1 334 ? 20.028 81.144 -6.665 1.00 15.70 314 HIS A C 1
ATOM 2573 O O . HIS A 1 334 ? 20.809 82.018 -7.015 1.00 17.58 314 HIS A O 1
ATOM 2580 N N . GLY A 1 335 ? 20.370 79.874 -6.667 1.00 13.82 315 GLY A N 1
ATOM 2581 C CA . GLY A 1 335 ? 21.742 79.438 -7.065 1.00 14.43 315 GLY A CA 1
ATOM 2582 C C . GLY A 1 335 ? 22.885 79.950 -6.194 1.00 17.01 315 GLY A C 1
ATOM 2583 O O . GLY A 1 335 ? 24.001 80.141 -6.687 1.00 18.17 315 GLY A O 1
ATOM 2584 N N . ASN A 1 336 ? 22.608 80.174 -4.905 1.00 16.11 316 ASN A N 1
ATOM 2585 C CA . ASN A 1 336 ? 23.623 80.668 -3.997 1.00 15.03 316 ASN A CA 1
ATOM 2586 C C . ASN A 1 336 ? 24.468 79.500 -3.506 1.00 15.57 316 ASN A C 1
ATOM 2587 O O . ASN A 1 336 ? 24.285 78.984 -2.395 1.00 15.52 316 ASN A O 1
ATOM 2592 N N . MET A 1 337 ? 25.429 79.090 -4.331 1.00 16.96 317 MET A N 1
ATOM 2593 C CA . MET A 1 337 ? 26.161 77.850 -4.086 1.00 17.91 317 MET A CA 1
ATOM 2594 C C . MET A 1 337 ? 26.972 77.819 -2.796 1.00 16.80 317 MET A C 1
ATOM 2595 O O . MET A 1 337 ? 26.963 76.831 -2.064 1.00 17.05 317 MET A O 1
ATOM 2600 N N . ASP A 1 338 ? 27.690 78.901 -2.517 1.00 18.74 318 ASP A N 1
ATOM 2601 C CA . ASP A 1 338 ? 28.490 78.885 -1.295 1.00 17.90 318 ASP A CA 1
ATOM 2602 C C . ASP A 1 338 ? 27.571 78.718 -0.072 1.00 15.19 318 ASP A C 1
ATOM 2603 O O . ASP A 1 338 ? 27.942 78.117 0.922 1.00 15.51 318 ASP A O 1
ATOM 2608 N N . VAL A 1 339 ? 26.406 79.366 -0.092 1.00 15.15 319 VAL A N 1
ATOM 2609 C CA . VAL A 1 339 ? 25.452 79.196 1.012 1.00 13.81 319 VAL A CA 1
ATOM 2610 C C . VAL A 1 339 ? 24.866 77.777 1.125 1.00 13.52 319 VAL A C 1
ATOM 2611 O O . VAL A 1 339 ? 24.784 77.198 2.215 1.00 14.17 319 VAL A O 1
ATOM 2615 N N . ILE A 1 340 ? 24.539 77.171 -0.013 1.00 15.85 320 ILE A N 1
ATOM 2616 C CA . ILE A 1 340 ? 24.061 75.801 0.040 1.00 15.48 320 ILE A CA 1
ATOM 2617 C C . ILE A 1 340 ? 25.104 74.924 0.737 1.00 16.11 320 ILE A C 1
ATOM 2618 O O . ILE A 1 340 ? 24.784 74.176 1.637 1.00 16.47 320 ILE A O 1
ATOM 2623 N N . GLU A 1 341 ? 26.351 75.001 0.260 1.00 15.07 321 GLU A N 1
ATOM 2624 C CA . GLU A 1 341 ? 27.416 74.172 0.787 1.00 18.33 321 GLU A CA 1
ATOM 2625 C C . GLU A 1 341 ? 27.626 74.430 2.273 1.00 17.03 321 GLU A C 1
ATOM 2626 O O . GLU A 1 341 ? 27.814 73.500 3.060 1.00 18.11 321 GLU A O 1
ATOM 2632 N N . TRP A 1 342 ? 27.697 75.709 2.637 1.00 17.12 322 TRP A N 1
ATOM 2633 C CA . TRP A 1 342 ? 27.900 76.071 4.032 1.00 19.08 322 TRP A CA 1
ATOM 2634 C C . TRP A 1 342 ? 26.772 75.593 4.926 1.00 16.82 322 TRP A C 1
ATOM 2635 O O . TRP A 1 342 ? 27.030 75.056 5.987 1.00 17.73 322 TRP A O 1
ATOM 2646 N N . LEU A 1 343 ? 25.514 75.739 4.470 1.00 16.55 323 LEU A N 1
ATOM 2647 C CA . LEU A 1 343 ? 24.389 75.153 5.208 1.00 15.21 323 LEU A CA 1
ATOM 2648 C C . LEU A 1 343 ? 24.506 73.658 5.461 1.00 17.09 323 LEU A C 1
ATOM 2649 O O . LEU A 1 343 ? 24.330 73.238 6.581 1.00 15.47 323 LEU A O 1
ATOM 2654 N N . VAL A 1 344 ? 24.879 72.909 4.428 1.00 16.06 324 VAL A N 1
ATOM 2655 C CA . VAL A 1 344 ? 25.067 71.494 4.539 1.00 17.19 324 VAL A CA 1
ATOM 2656 C C . VAL A 1 344 ? 26.144 71.220 5.583 1.00 18.46 324 VAL A C 1
ATOM 2657 O O . VAL A 1 344 ? 25.950 70.355 6.386 1.00 18.22 324 VAL A O 1
ATOM 2661 N N . SER A 1 345 ? 27.205 72.021 5.588 1.00 16.67 325 SER A N 1
ATOM 2662 C CA . SER A 1 345 ? 28.235 71.840 6.605 1.00 19.17 325 SER A CA 1
ATOM 2663 C C . SER A 1 345 ? 27.780 72.118 8.049 1.00 19.85 325 SER A C 1
ATOM 2664 O O . SER A 1 345 ? 28.404 71.610 9.013 1.00 22.66 325 SER A O 1
ATOM 2667 N N . LYS A 1 346 ? 26.691 72.882 8.216 1.00 19.18 326 LYS A N 1
ATOM 2668 C CA . LYS A 1 346 ? 26.104 73.131 9.511 1.00 20.77 326 LYS A CA 1
ATOM 2669 C C . LYS A 1 346 ? 25.030 72.120 9.881 1.00 20.81 326 LYS A C 1
ATOM 2670 O O . LYS A 1 346 ? 24.431 72.226 10.963 1.00 20.58 326 LYS A O 1
ATOM 2676 N N . GLY A 1 347 ? 24.846 71.084 9.041 1.00 19.90 327 GLY A N 1
ATOM 2677 C CA . GLY A 1 347 ? 23.953 69.957 9.312 1.00 20.12 327 GLY A CA 1
ATOM 2678 C C . GLY A 1 347 ? 22.576 70.080 8.696 1.00 17.70 327 GLY A C 1
ATOM 2679 O O . GLY A 1 347 ? 21.689 69.298 8.997 1.00 18.21 327 GLY A O 1
ATOM 2680 N N . VAL A 1 348 ? 22.424 71.090 7.844 1.00 16.73 328 VAL A N 1
ATOM 2681 C CA . VAL A 1 348 ? 21.161 71.261 7.081 1.00 16.15 328 VAL A CA 1
ATOM 2682 C C . VAL A 1 348 ? 21.031 70.137 6.039 1.00 15.29 328 VAL A C 1
ATOM 2683 O O . VAL A 1 348 ? 22.007 69.714 5.430 1.00 14.69 328 VAL A O 1
ATOM 2687 N N . ASN A 1 349 ? 19.812 69.622 5.880 1.00 15.32 329 ASN A N 1
ATOM 2688 C CA . ASN A 1 349 ? 19.519 68.539 4.936 1.00 14.81 329 ASN A CA 1
ATOM 2689 C C . ASN A 1 349 ? 19.557 69.054 3.494 1.00 15.53 329 ASN A C 1
ATOM 2690 O O . ASN A 1 349 ? 18.770 69.905 3.115 1.00 14.88 329 ASN A O 1
ATOM 2695 N N . ILE A 1 350 ? 20.482 68.529 2.688 1.00 15.30 330 ILE A N 1
ATOM 2696 C CA . ILE A 1 350 ? 20.595 68.936 1.284 1.00 13.05 330 ILE A CA 1
ATOM 2697 C C . ILE A 1 350 ? 19.357 68.539 0.482 1.00 13.45 330 ILE A C 1
ATOM 2698 O O . ILE A 1 350 ? 19.137 69.063 -0.597 1.00 13.77 330 ILE A O 1
ATOM 2703 N N . ASN A 1 351 ? 18.585 67.588 1.023 1.00 11.88 331 ASN A N 1
ATOM 2704 C CA . ASN A 1 351 ? 17.293 67.177 0.417 1.00 14.55 331 ASN A CA 1
ATOM 2705 C C . ASN A 1 351 ? 16.042 67.700 1.154 1.00 12.21 331 ASN A C 1
ATOM 2706 O O . ASN A 1 351 ? 14.953 67.040 1.208 1.00 14.76 331 ASN A O 1
ATOM 2711 N N . ASP A 1 352 ? 16.194 68.891 1.745 1.00 13.72 332 ASP A N 1
ATOM 2712 C CA . ASP A 1 352 ? 15.100 69.553 2.445 1.00 12.48 332 ASP A CA 1
ATOM 2713 C C . ASP A 1 352 ? 13.904 69.784 1.509 1.00 12.71 332 ASP A C 1
ATOM 2714 O O . ASP A 1 352 ? 14.084 69.856 0.271 1.00 11.98 332 ASP A O 1
ATOM 2719 N N . ARG A 1 353 ? 12.698 69.891 2.087 1.00 13.98 333 ARG A N 1
ATOM 2720 C CA . ARG A 1 353 ? 11.475 70.033 1.280 1.00 13.36 333 ARG A CA 1
ATOM 2721 C C . ARG A 1 353 ? 10.640 71.119 1.891 1.00 13.34 333 ARG A C 1
ATOM 2722 O O . ARG A 1 353 ? 10.698 71.317 3.108 1.00 13.33 333 ARG A O 1
ATOM 2730 N N . ASN A 1 354 ? 9.797 71.756 1.084 1.00 11.84 334 ASN A N 1
ATOM 2731 C CA . ASN A 1 354 ? 8.784 72.659 1.611 1.00 12.94 334 ASN A CA 1
ATOM 2732 C C . ASN A 1 354 ? 7.569 71.811 2.001 1.00 14.99 334 ASN A C 1
ATOM 2733 O O . ASN A 1 354 ? 7.611 70.587 2.116 1.00 17.64 334 ASN A O 1
ATOM 2738 N N . TYR A 1 355 ? 6.467 72.498 2.274 1.00 16.52 335 TYR A N 1
ATOM 2739 C CA . TYR A 1 355 ? 5.359 71.847 2.926 1.00 18.14 335 TYR A CA 1
ATOM 2740 C C . TYR A 1 355 ? 4.500 71.093 1.936 1.00 24.06 335 TYR A C 1
ATOM 2741 O O . TYR A 1 355 ? 3.608 70.349 2.360 1.00 24.83 335 TYR A O 1
ATOM 2750 N N . LYS A 1 356 ? 4.829 71.237 0.654 1.00 23.24 336 LYS A N 1
ATOM 2751 C CA . LYS A 1 356 ? 4.239 70.480 -0.467 1.00 22.86 336 LYS A CA 1
ATOM 2752 C C . LYS A 1 356 ? 5.192 69.352 -0.926 1.00 19.32 336 LYS A C 1
ATOM 2753 O O . LYS A 1 356 ? 4.905 68.664 -1.894 1.00 20.28 336 LYS A O 1
ATOM 2759 N N . GLY A 1 357 ? 6.317 69.146 -0.258 1.00 17.41 337 GLY A N 1
ATOM 2760 C CA . GLY A 1 357 ? 7.202 68.016 -0.578 1.00 16.75 337 GLY A CA 1
ATOM 2761 C C . GLY A 1 357 ? 8.232 68.413 -1.659 1.00 16.13 337 GLY A C 1
ATOM 2762 O O . GLY A 1 357 ? 8.993 67.581 -2.119 1.00 14.87 337 GLY A O 1
ATOM 2763 N N . THR A 1 358 ? 8.174 69.631 -2.149 1.00 15.07 338 THR A N 1
ATOM 2764 C CA . THR A 1 358 ? 9.059 70.123 -3.191 1.00 13.48 338 THR A CA 1
ATOM 2765 C C . THR A 1 358 ? 10.483 70.200 -2.641 1.00 14.12 338 THR A C 1
ATOM 2766 O O . THR A 1 358 ? 10.687 70.805 -1.583 1.00 13.11 338 THR A O 1
ATOM 2770 N N . THR A 1 359 ? 11.445 69.629 -3.348 1.00 12.25 339 THR A N 1
ATOM 2771 C CA . THR A 1 359 ? 12.769 69.408 -2.806 1.00 10.98 339 THR A CA 1
ATOM 2772 C C . THR A 1 359 ? 13.770 70.506 -3.248 1.00 11.26 339 THR A C 1
ATOM 2773 O O . THR A 1 359 ? 13.622 71.140 -4.280 1.00 12.43 339 THR A O 1
ATOM 2777 N N . VAL A 1 360 ? 14.864 70.563 -2.485 1.00 12.19 340 VAL A N 1
ATOM 2778 C CA . VAL A 1 360 ? 16.022 71.337 -2.908 1.00 11.44 340 VAL A CA 1
ATOM 2779 C C . VAL A 1 360 ? 16.395 71.136 -4.369 1.00 11.19 340 VAL A C 1
ATOM 2780 O O . VAL A 1 360 ? 16.675 72.096 -5.116 1.00 10.39 340 VAL A O 1
ATOM 2784 N N . ALA A 1 361 ? 16.435 69.878 -4.797 1.00 11.39 341 ALA A N 1
ATOM 2785 C CA . ALA A 1 361 ? 16.794 69.626 -6.213 1.00 11.09 341 ALA A CA 1
ATOM 2786 C C . ALA A 1 361 ? 15.858 70.295 -7.230 1.00 9.99 341 ALA A C 1
ATOM 2787 O O . ALA A 1 361 ? 16.268 70.765 -8.278 1.00 11.96 341 ALA A O 1
ATOM 2789 N N . MET A 1 362 ? 14.556 70.342 -6.895 1.00 10.77 342 MET A N 1
ATOM 2790 C CA . MET A 1 362 ? 13.549 70.990 -7.732 1.00 10.94 342 MET A CA 1
ATOM 2791 C C . MET A 1 362 ? 13.754 72.494 -7.779 1.00 10.73 342 MET A C 1
ATOM 2792 O O . MET A 1 362 ? 13.744 73.062 -8.834 1.00 11.59 342 MET A O 1
ATOM 2797 N N . TYR A 1 363 ? 14.030 73.091 -6.627 1.00 12.07 343 TYR A N 1
ATOM 2798 C CA . TYR A 1 363 ? 14.297 74.522 -6.595 1.00 12.37 343 TYR A CA 1
ATOM 2799 C C . TYR A 1 363 ? 15.576 74.823 -7.379 1.00 11.73 343 TYR A C 1
ATOM 2800 O O . TYR A 1 363 ? 15.661 75.798 -8.167 1.00 12.40 343 TYR A O 1
ATOM 2809 N N . PHE A 1 364 ? 16.584 74.000 -7.193 1.00 11.17 344 PHE A N 1
ATOM 2810 C CA . PHE A 1 364 ? 17.844 74.232 -7.927 1.00 11.62 344 PHE A CA 1
ATOM 2811 C C . PHE A 1 364 ? 17.692 74.051 -9.434 1.00 12.66 344 PHE A C 1
ATOM 2812 O O . PHE A 1 364 ? 18.274 74.798 -10.255 1.00 14.18 344 PHE A O 1
ATOM 2820 N N . LYS A 1 365 ? 16.869 73.088 -9.833 1.00 12.90 345 LYS A N 1
ATOM 2821 C CA . LYS A 1 365 ? 16.520 72.930 -11.244 1.00 13.85 345 LYS A CA 1
ATOM 2822 C C . LYS A 1 365 ? 15.946 74.226 -11.826 1.00 14.16 345 LYS A C 1
ATOM 2823 O O . LYS A 1 365 ? 16.297 74.652 -12.922 1.00 13.74 345 LYS A O 1
ATOM 2829 N N . ASP A 1 366 ? 15.044 74.862 -11.087 1.00 13.30 346 ASP A N 1
ATOM 2830 C CA . ASP A 1 366 ? 14.513 76.155 -11.560 1.00 14.76 346 ASP A CA 1
ATOM 2831 C C . ASP A 1 366 ? 15.576 77.212 -11.733 1.00 16.23 346 ASP A C 1
ATOM 2832 O O . ASP A 1 366 ? 15.555 77.904 -12.703 1.00 13.94 346 ASP A O 1
ATOM 2837 N N . TYR A 1 367 ? 16.553 77.263 -10.837 1.00 12.89 347 TYR A N 1
ATOM 2838 C CA . TYR A 1 367 ? 17.640 78.193 -10.980 1.00 14.28 347 TYR A CA 1
ATOM 2839 C C . TYR A 1 367 ? 18.475 77.822 -12.229 1.00 14.38 347 TYR A C 1
ATOM 2840 O O . TYR A 1 367 ? 18.888 78.723 -13.010 1.00 16.23 347 TYR A O 1
ATOM 2849 N N . MET A 1 368 ? 18.763 76.544 -12.418 1.00 14.76 348 MET A N 1
ATOM 2850 C CA . MET A 1 368 ? 19.488 76.075 -13.608 1.00 14.31 348 MET A CA 1
ATOM 2851 C C . MET A 1 368 ? 18.788 76.545 -14.878 1.00 15.66 348 MET A C 1
ATOM 2852 O O . MET A 1 368 ? 19.412 77.133 -15.789 1.00 15.36 348 MET A O 1
ATOM 2857 N N . LEU A 1 369 ? 17.483 76.307 -14.916 1.00 14.78 349 LEU A N 1
ATOM 2858 C CA . LEU A 1 369 ? 16.684 76.669 -16.091 1.00 16.27 349 LEU A CA 1
ATOM 2859 C C . LEU A 1 369 ? 16.679 78.157 -16.367 1.00 17.13 349 LEU A C 1
ATOM 2860 O O . LEU A 1 369 ? 16.962 78.565 -17.506 1.00 17.28 349 LEU A O 1
ATOM 2865 N N . ARG A 1 370 ? 16.404 78.944 -15.324 1.00 18.94 350 ARG A N 1
ATOM 2866 C CA . ARG A 1 370 ? 16.320 80.405 -15.410 1.00 21.10 350 ARG A CA 1
ATOM 2867 C C . ARG A 1 370 ? 17.638 81.016 -15.878 1.00 21.35 350 ARG A C 1
ATOM 2868 O O . ARG A 1 370 ? 17.658 81.954 -16.697 1.00 22.38 350 ARG A O 1
ATOM 2876 N N . SER A 1 371 ? 18.727 80.527 -15.309 1.00 20.41 351 SER A N 1
ATOM 2877 C CA . SER A 1 371 ? 20.062 81.096 -15.470 1.00 22.25 351 SER A CA 1
ATOM 2878 C C . SER A 1 371 ? 20.861 80.563 -16.654 1.00 22.92 351 SER A C 1
ATOM 2879 O O . SER A 1 371 ? 21.827 81.207 -17.137 1.00 22.01 351 SER A O 1
ATOM 2882 N N . GLY A 1 372 ? 20.545 79.345 -17.071 1.00 19.53 352 GLY A N 1
ATOM 2883 C CA . GLY A 1 372 ? 21.419 78.608 -17.990 1.00 21.79 352 GLY A CA 1
ATOM 2884 C C . GLY A 1 372 ? 22.763 78.157 -17.431 1.00 21.59 352 GLY A C 1
ATOM 2885 O O . GLY A 1 372 ? 23.646 77.671 -18.178 1.00 23.29 352 GLY A O 1
ATOM 2886 N N . ASN A 1 373 ? 22.928 78.266 -16.120 1.00 18.44 353 ASN A N 1
ATOM 2887 C CA . ASN A 1 373 ? 24.148 77.857 -15.460 1.00 19.56 353 ASN A CA 1
ATOM 2888 C C . ASN A 1 373 ? 23.941 76.520 -14.821 1.00 22.21 353 ASN A C 1
ATOM 2889 O O . ASN A 1 373 ? 23.247 76.444 -13.800 1.00 19.40 353 ASN A O 1
ATOM 2894 N N . TYR A 1 374 ? 24.480 75.502 -15.479 1.00 19.49 354 TYR A N 1
ATOM 2895 C CA . TYR A 1 374 ? 24.349 74.115 -15.064 1.00 18.56 354 TYR A CA 1
ATOM 2896 C C . TYR A 1 374 ? 25.560 73.611 -14.276 1.00 20.73 354 TYR A C 1
ATOM 2897 O O . TYR A 1 374 ? 25.583 72.481 -13.809 1.00 20.77 354 TYR A O 1
ATOM 2906 N N . THR A 1 375 ? 26.534 74.501 -14.073 1.00 22.60 355 THR A N 1
ATOM 2907 C CA . THR A 1 375 ? 27.847 74.103 -13.546 1.00 24.81 355 THR A CA 1
ATOM 2908 C C . THR A 1 375 ? 27.902 73.598 -12.100 1.00 26.41 355 THR A C 1
ATOM 2909 O O . THR A 1 375 ? 28.848 72.884 -11.731 1.00 24.39 355 THR A O 1
ATOM 2913 N N . GLY A 1 376 ? 26.884 73.915 -11.298 1.00 21.53 356 GLY A N 1
ATOM 2914 C CA . GLY A 1 376 ? 26.942 73.641 -9.870 1.00 19.31 356 GLY A CA 1
ATOM 2915 C C . GLY A 1 376 ? 26.293 72.343 -9.443 1.00 18.07 356 GLY A C 1
ATOM 2916 O O . GLY A 1 376 ? 26.413 71.941 -8.293 1.00 18.94 356 GLY A O 1
ATOM 2917 N N . LEU A 1 377 ? 25.551 71.742 -10.358 1.00 17.18 357 LEU A N 1
ATOM 2918 C CA . LEU A 1 377 ? 24.846 70.542 -10.003 1.00 13.99 357 LEU A CA 1
ATOM 2919 C C . LEU A 1 377 ? 25.743 69.397 -9.483 1.00 15.37 357 LEU A C 1
ATOM 2920 O O . LEU A 1 377 ? 25.395 68.715 -8.537 1.00 17.67 357 LEU A O 1
ATOM 2925 N N . GLU A 1 378 ? 26.857 69.155 -10.169 1.00 18.83 358 GLU A N 1
ATOM 2926 C CA . GLU A 1 378 ? 27.760 68.099 -9.779 1.00 20.65 358 GLU A CA 1
ATOM 2927 C C . GLU A 1 378 ? 28.262 68.186 -8.347 1.00 20.37 358 GLU A C 1
ATOM 2928 O O . GLU A 1 378 ? 28.257 67.237 -7.607 1.00 18.95 358 GLU A O 1
ATOM 2934 N N . ASN A 1 379 ? 28.616 69.392 -7.951 1.00 18.76 359 ASN A N 1
ATOM 2935 C CA . ASN A 1 379 ? 28.956 69.712 -6.589 1.00 22.35 359 ASN A CA 1
ATOM 2936 C C . ASN A 1 379 ? 27.885 69.252 -5.595 1.00 21.65 359 ASN A C 1
ATOM 2937 O O . ASN A 1 379 ? 28.188 68.624 -4.576 1.00 19.46 359 ASN A O 1
ATOM 2942 N N . LEU A 1 380 ? 26.628 69.564 -5.914 1.00 17.73 360 LEU A N 1
ATOM 2943 C CA . LEU A 1 380 ? 25.555 69.206 -5.026 1.00 17.57 360 LEU A CA 1
ATOM 2944 C C . LEU A 1 380 ? 25.270 67.716 -4.999 1.00 14.65 360 LEU A C 1
ATOM 2945 O O . LEU A 1 380 ? 25.011 67.169 -3.945 1.00 16.53 360 LEU A O 1
ATOM 2950 N N . ILE A 1 381 ? 25.350 67.060 -6.164 1.00 16.77 361 ILE A N 1
ATOM 2951 C CA . ILE A 1 381 ? 25.196 65.621 -6.248 1.00 18.36 361 ILE A CA 1
ATOM 2952 C C . ILE A 1 381 ? 26.267 64.966 -5.347 1.00 19.33 361 ILE A C 1
ATOM 2953 O O . ILE A 1 381 ? 25.962 64.070 -4.601 1.00 17.85 361 ILE A O 1
ATOM 2958 N N . ASN A 1 382 ? 27.458 65.525 -5.371 1.00 21.38 362 ASN A N 1
ATOM 2959 C CA . ASN A 1 382 ? 28.549 64.976 -4.549 1.00 24.20 362 ASN A CA 1
ATOM 2960 C C . ASN A 1 382 ? 28.327 65.204 -3.066 1.00 23.12 362 ASN A C 1
ATOM 2961 O O . ASN A 1 382 ? 28.908 64.514 -2.251 1.00 26.27 362 ASN A O 1
ATOM 2966 N N . LEU A 1 383 ? 27.494 66.182 -2.706 1.00 21.64 363 LEU A N 1
ATOM 2967 C CA . LEU A 1 383 ? 27.108 66.425 -1.314 1.00 22.21 363 LEU A CA 1
ATOM 2968 C C . LEU A 1 383 ? 25.863 65.657 -0.902 1.00 20.56 363 LEU A C 1
ATOM 2969 O O . LEU A 1 383 ? 25.406 65.733 0.251 1.00 23.85 363 LEU A O 1
ATOM 2974 N N . GLY A 1 384 ? 25.313 64.876 -1.827 1.00 17.13 364 GLY A N 1
ATOM 2975 C CA . GLY A 1 384 ? 24.183 64.016 -1.495 1.00 15.43 364 GLY A CA 1
ATOM 2976 C C . GLY A 1 384 ? 22.805 64.423 -2.053 1.00 13.06 364 GLY A C 1
ATOM 2977 O O . GLY A 1 384 ? 21.784 63.811 -1.710 1.00 17.45 364 GLY A O 1
ATOM 2978 N N . LEU A 1 385 ? 22.789 65.443 -2.898 1.00 14.03 365 LEU A N 1
ATOM 2979 C CA . LEU A 1 385 ? 21.556 65.826 -3.615 1.00 14.15 365 LEU A CA 1
ATOM 2980 C C . LEU A 1 385 ? 20.910 64.634 -4.307 1.00 14.17 365 LEU A C 1
ATOM 2981 O O . LEU A 1 385 ? 21.565 63.916 -5.079 1.00 16.07 365 LEU A O 1
ATOM 2986 N N . ASP A 1 386 ? 19.622 64.454 -4.001 1.00 14.59 366 ASP A N 1
ATOM 2987 C CA . ASP A 1 386 ? 18.833 63.344 -4.497 1.00 15.45 366 ASP A CA 1
ATOM 2988 C C . ASP A 1 386 ? 17.843 63.854 -5.528 1.00 15.36 366 ASP A C 1
ATOM 2989 O O . ASP A 1 386 ? 16.817 64.447 -5.191 1.00 15.14 366 ASP A O 1
ATOM 2994 N N . LEU A 1 387 ? 18.120 63.477 -6.765 1.00 16.30 367 LEU A N 1
ATOM 2995 C CA . LEU A 1 387 ? 17.271 63.858 -7.888 1.00 15.34 367 LEU A CA 1
ATOM 2996 C C . LEU A 1 387 ? 16.004 63.015 -8.056 1.00 14.54 367 LEU A C 1
ATOM 2997 O O . LEU A 1 387 ? 15.175 63.349 -8.874 1.00 16.09 367 LEU A O 1
ATOM 3002 N N . PHE A 1 388 ? 15.829 61.983 -7.242 1.00 15.69 368 PHE A N 1
ATOM 3003 C CA . PHE A 1 388 ? 14.808 60.951 -7.466 1.00 15.71 368 PHE A CA 1
ATOM 3004 C C . PHE A 1 388 ? 13.645 61.002 -6.507 1.00 17.05 368 PHE A C 1
ATOM 3005 O O . PHE A 1 388 ? 12.775 60.143 -6.562 1.00 19.34 368 PHE A O 1
ATOM 3013 N N . LEU A 1 389 ? 13.603 61.993 -5.627 1.00 15.35 369 LEU A N 1
ATOM 3014 C CA . LEU A 1 389 ? 12.534 62.158 -4.673 1.00 15.37 369 LEU A CA 1
ATOM 3015 C C . LEU A 1 389 ? 11.288 62.637 -5.408 1.00 15.92 369 LEU A C 1
ATOM 3016 O O . LEU A 1 389 ? 11.380 63.234 -6.498 1.00 16.11 369 LEU A O 1
ATOM 3021 N N . LYS A 1 390 ? 10.126 62.361 -4.820 1.00 17.80 370 LYS A N 1
ATOM 3022 C CA . LYS A 1 390 ? 8.878 62.878 -5.349 1.00 16.41 370 LYS A CA 1
ATOM 3023 C C . LYS A 1 390 ? 8.175 63.754 -4.357 1.00 15.29 370 LYS A C 1
ATOM 3024 O O . LYS A 1 390 ? 8.200 63.493 -3.151 1.00 16.01 370 LYS A O 1
ATOM 3030 N N . ASP A 1 391 ? 7.507 64.770 -4.894 1.00 15.97 371 ASP A N 1
ATOM 3031 C CA . ASP A 1 391 ? 6.755 65.719 -4.075 1.00 16.84 371 ASP A CA 1
ATOM 3032 C C . ASP A 1 391 ? 5.379 65.177 -3.663 1.00 17.10 371 ASP A C 1
ATOM 3033 O O . ASP A 1 391 ? 5.095 63.989 -3.895 1.00 18.00 371 ASP A O 1
ATOM 3038 N N . ASN A 1 392 ? 4.527 66.017 -3.074 1.00 20.11 372 ASN A N 1
ATOM 3039 C CA . ASN A 1 392 ? 3.297 65.444 -2.519 1.00 24.82 372 ASN A CA 1
ATOM 3040 C C . ASN A 1 392 ? 2.331 65.051 -3.629 1.00 26.06 372 ASN A C 1
ATOM 3041 O O . ASN A 1 392 ? 1.446 64.214 -3.417 1.00 23.64 372 ASN A O 1
ATOM 3046 N N . GLU A 1 393 ? 2.537 65.598 -4.819 1.00 22.25 373 GLU A N 1
ATOM 3047 C CA . GLU A 1 393 ? 1.794 65.192 -6.009 1.00 25.55 373 GLU A CA 1
ATOM 3048 C C . GLU A 1 393 ? 2.326 63.963 -6.702 1.00 19.69 373 GLU A C 1
ATOM 3049 O O . GLU A 1 393 ? 1.741 63.585 -7.736 1.00 23.70 373 GLU A O 1
ATOM 3055 N N . GLY A 1 394 ? 3.419 63.382 -6.194 1.00 19.08 374 GLY A N 1
ATOM 3056 C CA . GLY A 1 394 ? 3.964 62.135 -6.710 1.00 18.40 374 GLY A CA 1
ATOM 3057 C C . GLY A 1 394 ? 4.884 62.355 -7.911 1.00 19.61 374 GLY A C 1
ATOM 3058 O O . GLY A 1 394 ? 5.256 61.415 -8.601 1.00 20.51 374 GLY A O 1
ATOM 3059 N N . LEU A 1 395 ? 5.316 63.593 -8.137 1.00 17.10 375 LEU A N 1
ATOM 3060 C CA . LEU A 1 395 ? 6.176 63.939 -9.279 1.00 17.13 375 LEU A CA 1
ATOM 3061 C C . LEU A 1 395 ? 7.621 64.228 -8.862 1.00 15.52 375 LEU A C 1
ATOM 3062 O O . LEU A 1 395 ? 7.839 64.742 -7.800 1.00 14.87 375 LEU A O 1
ATOM 3067 N N . SER A 1 396 ? 8.547 63.728 -9.674 1.00 14.16 376 SER A N 1
ATOM 3068 C CA . SER A 1 396 ? 9.953 64.056 -9.580 1.00 13.61 376 SER A CA 1
ATOM 3069 C C . SER A 1 396 ? 10.354 65.240 -10.445 1.00 13.44 376 SER A C 1
ATOM 3070 O O . SER A 1 396 ? 9.605 65.700 -11.345 1.00 12.33 376 SER A O 1
ATOM 3073 N N . VAL A 1 397 ? 11.594 65.672 -10.223 1.00 12.71 377 VAL A N 1
ATOM 3074 C CA . VAL A 1 397 ? 12.149 66.721 -11.033 1.00 12.52 377 VAL A CA 1
ATOM 3075 C C . VAL A 1 397 ? 12.115 66.412 -12.542 1.00 13.10 377 VAL A C 1
ATOM 3076 O O . VAL A 1 397 ? 11.877 67.249 -13.399 1.00 12.27 377 VAL A O 1
ATOM 3080 N N . PHE A 1 398 ? 12.298 65.136 -12.861 1.00 12.61 378 PHE A N 1
ATOM 3081 C CA . PHE A 1 398 ? 12.229 64.606 -14.211 1.00 13.32 378 PHE A CA 1
ATOM 3082 C C . PHE A 1 398 ? 10.836 64.737 -14.841 1.00 11.96 378 PHE A C 1
ATOM 3083 O O . PHE A 1 398 ? 10.728 65.126 -15.986 1.00 13.01 378 PHE A O 1
ATOM 3091 N N . ASP A 1 399 ? 9.818 64.419 -14.037 1.00 14.62 379 ASP A N 1
ATOM 3092 C CA . ASP A 1 399 ? 8.456 64.584 -14.478 1.00 13.65 379 ASP A CA 1
ATOM 3093 C C . ASP A 1 399 ? 8.187 66.048 -14.829 1.00 13.58 379 ASP A C 1
ATOM 3094 O O . ASP A 1 399 ? 7.595 66.356 -15.880 1.00 14.80 379 ASP A O 1
ATOM 3099 N N . TYR A 1 400 ? 8.634 66.949 -13.944 1.00 11.99 380 TYR A N 1
ATOM 3100 C CA . TYR A 1 400 ? 8.421 68.350 -14.304 1.00 12.77 380 TYR A CA 1
ATOM 3101 C C . TYR A 1 400 ? 9.111 68.806 -15.590 1.00 13.43 380 TYR A C 1
ATOM 3102 O O . TYR A 1 400 ? 8.515 69.448 -16.472 1.00 13.65 380 TYR A O 1
ATOM 3111 N N . MET A 1 401 ? 10.354 68.400 -15.800 1.00 12.82 381 MET A N 1
ATOM 3112 C CA . MET A 1 401 ? 11.119 68.848 -16.956 1.00 13.36 381 MET A CA 1
ATOM 3113 C C . MET A 1 401 ? 10.523 68.232 -18.217 1.00 14.02 381 MET A C 1
ATOM 3114 O O . MET A 1 401 ? 10.461 68.865 -19.236 1.00 14.77 381 MET A O 1
ATOM 3119 N N . ARG A 1 402 ? 10.011 67.023 -18.113 1.00 13.34 382 ARG A N 1
ATOM 3120 C CA . ARG A 1 402 ? 9.377 66.414 -19.267 1.00 14.88 382 ARG A CA 1
ATOM 3121 C C . ARG A 1 402 ? 8.087 67.198 -19.610 1.00 16.39 382 ARG A C 1
ATOM 3122 O O . ARG A 1 402 ? 7.837 67.465 -20.771 1.00 17.29 382 ARG A O 1
ATOM 3130 N N . LYS A 1 403 ? 7.274 67.481 -18.594 1.00 16.15 383 LYS A N 1
ATOM 3131 C CA . LYS A 1 403 ? 5.968 68.139 -18.792 1.00 18.17 383 LYS A CA 1
ATOM 3132 C C . LYS A 1 403 ? 6.195 69.488 -19.456 1.00 18.91 383 LYS A C 1
ATOM 3133 O O . LYS A 1 403 ? 5.414 69.916 -20.341 1.00 18.89 383 LYS A O 1
ATOM 3139 N N . ASN A 1 404 ? 7.238 70.177 -19.000 1.00 16.03 384 ASN A N 1
ATOM 3140 C CA . ASN A 1 404 ? 7.585 71.505 -19.496 1.00 16.23 384 ASN A CA 1
ATOM 3141 C C . ASN A 1 404 ? 8.464 71.544 -20.730 1.00 14.25 384 ASN A C 1
ATOM 3142 O O . ASN A 1 404 ? 8.911 72.601 -21.185 1.00 16.75 384 ASN A O 1
ATOM 3147 N N . LYS A 1 405 ? 8.769 70.368 -21.250 1.00 14.12 385 LYS A N 1
ATOM 3148 C CA . LYS A 1 405 ? 9.523 70.251 -22.490 1.00 16.99 385 LYS A CA 1
ATOM 3149 C C . LYS A 1 405 ? 10.901 70.853 -22.435 1.00 17.76 385 LYS A C 1
ATOM 3150 O O . LYS A 1 405 ? 11.368 71.483 -23.392 1.00 18.81 385 LYS A O 1
ATOM 3156 N N . ASN A 1 406 ? 11.567 70.642 -21.301 1.00 16.51 386 ASN A N 1
ATOM 3157 C CA . ASN A 1 406 ? 12.881 71.182 -21.055 1.00 15.53 386 ASN A CA 1
ATOM 3158 C C . ASN A 1 406 ? 13.891 70.049 -21.147 1.00 17.03 386 ASN A C 1
ATOM 3159 O O . ASN A 1 406 ? 14.391 69.521 -20.145 1.00 15.52 386 ASN A O 1
ATOM 3164 N N . ILE A 1 407 ? 14.069 69.623 -22.394 1.00 19.58 387 ILE A N 1
ATOM 3165 C CA . ILE A 1 407 ? 14.707 68.334 -22.674 1.00 17.53 387 ILE A CA 1
ATOM 3166 C C . ILE A 1 407 ? 16.215 68.401 -22.542 1.00 16.82 387 ILE A C 1
ATOM 3167 O O . ILE A 1 407 ? 16.830 67.476 -22.029 1.00 18.11 387 ILE A O 1
ATOM 3172 N N . GLU A 1 408 ? 16.806 69.507 -22.946 1.00 16.49 388 GLU A N 1
ATOM 3173 C CA . GLU A 1 408 ? 18.221 69.730 -22.735 1.00 20.82 388 GLU A CA 1
ATOM 3174 C C . GLU A 1 408 ? 18.581 69.571 -21.249 1.00 20.08 388 GLU A C 1
ATOM 3175 O O . GLU A 1 408 ? 19.453 68.766 -20.854 1.00 18.99 388 GLU A O 1
ATOM 3181 N N . LEU A 1 409 ? 17.846 70.271 -20.387 1.00 19.12 389 LEU A N 1
ATOM 3182 C CA . LEU A 1 409 ? 18.137 70.242 -18.977 1.00 16.86 389 LEU A CA 1
ATOM 3183 C C . LEU A 1 409 ? 17.839 68.863 -18.390 1.00 14.63 389 LEU A C 1
ATOM 3184 O O . LEU A 1 409 ? 18.569 68.381 -17.530 1.00 15.31 389 LEU A O 1
ATOM 3189 N N . PHE A 1 410 ? 16.732 68.244 -18.806 1.00 15.55 390 PHE A N 1
ATOM 3190 C CA . PHE A 1 410 ? 16.401 66.871 -18.377 1.00 14.75 390 PHE A CA 1
ATOM 3191 C C . PHE A 1 410 ? 17.577 65.948 -18.656 1.00 15.42 390 PHE A C 1
ATOM 3192 O O . PHE A 1 410 ? 18.000 65.168 -17.783 1.00 15.28 390 PHE A O 1
ATOM 3200 N N . ASN A 1 411 ? 18.117 66.107 -19.868 1.00 16.22 391 ASN A N 1
ATOM 3201 C CA . ASN A 1 411 ? 19.171 65.180 -20.272 1.00 18.20 391 ASN A CA 1
ATOM 3202 C C . ASN A 1 411 ? 20.472 65.440 -19.554 1.00 15.87 391 ASN A C 1
ATOM 3203 O O . ASN A 1 411 ? 21.180 64.487 -19.175 1.00 18.49 391 ASN A O 1
ATOM 3208 N N . PHE A 1 412 ? 20.808 66.695 -19.313 1.00 18.22 392 PHE A N 1
ATOM 3209 C CA . PHE A 1 412 ? 21.943 67.012 -18.497 1.00 16.78 392 PHE A CA 1
ATOM 3210 C C . PHE A 1 412 ? 21.822 66.451 -17.079 1.00 16.60 392 PHE A C 1
ATOM 3211 O O . PHE A 1 412 ? 22.761 65.838 -16.555 1.00 18.85 392 PHE A O 1
ATOM 3219 N N . MET A 1 413 ? 20.701 66.684 -16.421 1.00 15.92 393 MET A N 1
ATOM 3220 C CA . MET A 1 413 ? 20.475 66.116 -15.097 1.00 16.21 393 MET A CA 1
ATOM 3221 C C . MET A 1 413 ? 20.528 64.598 -15.084 1.00 17.33 393 MET A C 1
ATOM 3222 O O . MET A 1 413 ? 20.901 64.048 -14.069 1.00 19.05 393 MET A O 1
ATOM 3227 N N . SER A 1 414 ? 20.173 63.936 -16.188 1.00 18.91 394 SER A N 1
ATOM 3228 C CA . SER A 1 414 ? 20.045 62.489 -16.223 1.00 19.93 394 SER A CA 1
ATOM 3229 C C . SER A 1 414 ? 21.399 61.769 -16.204 1.00 21.01 394 SER A C 1
ATOM 3230 O O . SER A 1 414 ? 21.412 60.564 -15.966 1.00 21.46 394 SER A O 1
ATOM 3233 N N . THR A 1 415 ? 22.478 62.500 -16.430 1.00 22.17 395 THR A N 1
ATOM 3234 C CA . THR A 1 415 ? 23.792 61.860 -16.560 1.00 27.36 395 THR A CA 1
ATOM 3235 C C . THR A 1 415 ? 24.387 61.516 -15.199 1.00 28.59 395 THR A C 1
ATOM 3236 O O . THR A 1 415 ? 25.366 60.790 -15.132 1.00 29.72 395 THR A O 1
ATOM 3240 N N . PHE A 1 416 ? 23.801 62.021 -14.122 1.00 24.88 396 PHE A N 1
ATOM 3241 C CA . PHE A 1 416 ? 24.351 61.865 -12.785 1.00 24.19 396 PHE A CA 1
ATOM 3242 C C . PHE A 1 416 ? 23.835 60.625 -12.096 1.00 30.36 396 PHE A C 1
ATOM 3243 O O . PHE A 1 416 ? 22.649 60.323 -12.154 1.00 27.17 396 PHE A O 1
ATOM 3251 N N . ASN A 1 417 ? 24.711 59.913 -11.386 1.00 34.92 397 ASN A N 1
ATOM 3252 C CA . ASN A 1 417 ? 24.230 58.780 -10.595 1.00 44.96 397 ASN A CA 1
ATOM 3253 C C . ASN A 1 417 ? 23.564 59.124 -9.254 1.00 51.66 397 ASN A C 1
ATOM 3254 O O . ASN A 1 417 ? 23.220 60.272 -8.907 1.00 47.20 397 ASN A O 1
#

Foldseek 3Di:
DEEEEEEFFPLSVLLVVVCVVPPDPYQYEYEYAPPLPQDFWLTGRPVVVCVVVVHHYDHPLVVLPDPPYAYEYDHHDDQDACVSHPDQLYKYKDFWDPLAEFEDLSLQPCLLVVPQKTWMFMFGDHRDTVFGWTFDMDMDGADPLAASANSVVVSSVRSSVVCSVCVVCSSVVNTDTGGGDPPNRDYDYPVNADLPPHDQDQQADQSSSQSSQRSNDDVVSAGDADPNFGFDHWDWDPDADPDGGPDFPDDDQFWTWTHYPGTIMTTGGDDLVVLLVCLLEHAPVVSVVVDPDCVSQCDADRQGDGSLLSNLLNVVQNSNVVSVVVVDDQFGATSQQHTSVLSNLNNCVVPVDPPCVVVSVVSPDDQPGATNVRDTSLNVCVVVVVVVSSVVVVVGD

Radius of gyration: 23.74 Å; Cα contacts (8 Å, |Δi|>4): 734; chains: 1; bounding box: 52×58×64 Å

Secondary structure (DSSP, 8-state):
-EEEEEE-HHHHHHHHHHHHHH-SS-EEEEEE-TT--S--SSS--HHHHHHHTTPPB--HHHHHH--SEEEEEES--S---GGGSSS--EEEEESS-TTTTEES-TTTHHHHTT-SEEEEEEEE--SSSS-SPEEEEEEEEPPTT--HHHHHHHHHHHHHHHHHHHHHHHHHS----BPPPSTT--EE-GGG--TTS-----SS-HHHHHHHHHHT-BTTTB--EETTEEEEEEEE-S---SSPTT-EEEE-SSEEEE--SSS-EEEEEP-HHHHHHHHTT--HHHHHHH-SSGGGGG---TT---HHHHHHHTT-HHHHHHHHHTT--TT-B-TT--BHHHHHHHHHHHH---TTHHHHHHTT--TT---TTS--HHHHHHHTT-HHHHHHHHT--

Nearest PDB structures (foldseek):
  4xcz-assembly1_A  TM=1.003E+00  e=2.282E-84  Providencia alcalifaciens
  4xd1-assembly1_A-2  TM=1.002E+00  e=3.999E-82  Providencia alcalifaciens
  5uim-assembly1_B  TM=9.752E-01  e=4.644E-62  Salmonella enterica
  5uin-assembly1_B  TM=9.803E-01  e=1.260E-61  Salmonella enterica
  7n7b-assembly1_A  TM=9.226E-01  e=1.850E-32  Helicobacter canadensis MIT 98-5491